Protein AF-A0A257NHL0-F1 (afdb_monomer_lite)

pLDDT: mean 92.85, std 12.08, range [26.81, 98.88]

Radius of gyration: 23.35 Å; chains: 1; bounding box: 51×46×91 Å

Structure (mmCIF, N/CA/C/O backbone):
data_AF-A0A257NHL0-F1
#
_entry.id   AF-A0A257NHL0-F1
#
loop_
_atom_site.group_PDB
_atom_site.id
_atom_site.type_symbol
_atom_site.label_atom_id
_atom_site.label_alt_id
_atom_site.label_comp_id
_atom_site.label_asym_id
_atom_site.label_entity_id
_atom_site.label_seq_id
_atom_site.pdbx_PDB_ins_code
_atom_site.Cartn_x
_atom_site.Cartn_y
_atom_site.Cartn_z
_atom_site.occupancy
_atom_site.B_iso_or_equiv
_atom_site.auth_seq_id
_atom_site.auth_comp_id
_atom_site.auth_asym_id
_atom_site.auth_atom_id
_atom_site.pdbx_PDB_model_num
ATOM 1 N N . MET A 1 1 ? 0.235 -9.059 63.270 1.00 35.47 1 MET A N 1
ATOM 2 C CA . MET A 1 1 ? -0.363 -8.074 62.345 1.00 35.47 1 MET A CA 1
ATOM 3 C C . MET A 1 1 ? 0.754 -7.489 61.500 1.00 35.47 1 MET A C 1
ATOM 5 O O . MET A 1 1 ? 1.403 -6.547 61.926 1.00 35.47 1 MET A O 1
ATOM 9 N N . GLN A 1 2 ? 1.038 -8.102 60.355 1.00 26.81 2 GLN A N 1
ATOM 10 C CA . GLN A 1 2 ? 1.930 -7.546 59.338 1.00 26.81 2 GLN A CA 1
ATOM 11 C C . GLN A 1 2 ? 1.082 -7.396 58.081 1.00 26.81 2 GLN A C 1
ATOM 13 O O . GLN A 1 2 ? 0.450 -8.355 57.643 1.00 26.81 2 GLN A O 1
ATOM 18 N N . GLY A 1 3 ? 0.957 -6.149 57.631 1.00 28.20 3 GLY A N 1
ATOM 19 C CA . GLY A 1 3 ? 0.065 -5.743 56.559 1.00 28.20 3 GLY A CA 1
ATOM 20 C C . GLY A 1 3 ? 0.498 -6.330 55.224 1.00 28.20 3 GLY A C 1
ATOM 21 O O . GLY A 1 3 ? 1.653 -6.209 54.828 1.00 28.20 3 GLY A O 1
ATOM 22 N N . TYR A 1 4 ? -0.459 -6.938 54.532 1.00 28.72 4 TYR A N 1
ATOM 23 C CA . TYR A 1 4 ? -0.354 -7.210 53.109 1.00 28.72 4 TYR A CA 1
ATOM 24 C C . TYR A 1 4 ? -0.549 -5.891 52.366 1.00 28.72 4 TYR A C 1
ATOM 26 O O . TYR A 1 4 ? -1.667 -5.398 52.217 1.00 28.72 4 TYR A O 1
ATOM 34 N N . THR A 1 5 ? 0.554 -5.295 51.932 1.00 28.31 5 THR A N 1
ATOM 35 C CA . THR A 1 5 ? 0.541 -4.206 50.961 1.00 28.31 5 THR A CA 1
ATOM 36 C C . THR A 1 5 ? 0.172 -4.816 49.609 1.00 28.31 5 THR A C 1
ATOM 38 O O . THR A 1 5 ? 0.988 -5.488 48.981 1.00 28.31 5 THR A O 1
ATOM 41 N N . ASN A 1 6 ? -1.080 -4.634 49.183 1.00 28.80 6 ASN A N 1
ATOM 42 C CA . ASN A 1 6 ? -1.525 -4.958 47.830 1.00 28.80 6 ASN A CA 1
ATOM 43 C C . ASN A 1 6 ? -0.748 -4.088 46.834 1.00 28.80 6 ASN A C 1
ATOM 45 O O . ASN A 1 6 ? -1.069 -2.917 46.639 1.00 28.80 6 ASN A O 1
ATOM 49 N N . PHE A 1 7 ? 0.272 -4.661 46.197 1.00 27.72 7 PHE A N 1
ATOM 50 C CA . PHE A 1 7 ? 0.841 -4.108 44.975 1.00 27.72 7 PHE A CA 1
ATOM 51 C C . PHE A 1 7 ? -0.173 -4.326 43.849 1.00 27.72 7 PHE A C 1
ATOM 53 O O . PHE A 1 7 ? -0.253 -5.403 43.262 1.00 27.72 7 PHE A O 1
ATOM 60 N N . PHE A 1 8 ? -0.972 -3.299 43.561 1.00 30.17 8 PHE A N 1
ATOM 61 C CA . PHE A 1 8 ? -1.675 -3.194 42.288 1.00 30.17 8 PHE A CA 1
ATOM 62 C C . PHE A 1 8 ? -0.618 -3.054 41.189 1.00 30.17 8 PHE A C 1
ATOM 64 O O . PHE A 1 8 ? -0.096 -1.971 40.937 1.00 30.17 8 PHE A O 1
ATOM 71 N N . LEU A 1 9 ? -0.259 -4.177 40.567 1.00 34.44 9 LEU A N 1
ATOM 72 C CA . LEU A 1 9 ? 0.425 -4.173 39.282 1.00 34.44 9 LEU A CA 1
ATOM 73 C C . LEU A 1 9 ? -0.505 -3.473 38.290 1.00 34.44 9 LEU A C 1
ATOM 75 O O . LEU A 1 9 ? -1.594 -3.972 38.000 1.00 34.44 9 LEU A O 1
ATOM 79 N N . TYR A 1 10 ? -0.076 -2.318 37.784 1.00 32.62 10 TYR A N 1
ATOM 80 C CA . TYR A 1 10 ? -0.584 -1.786 36.527 1.00 32.62 10 TYR A CA 1
ATOM 81 C C . TYR A 1 10 ? -0.424 -2.900 35.487 1.00 32.62 10 TYR A C 1
ATOM 83 O O . TYR A 1 10 ? 0.687 -3.181 35.042 1.00 32.62 10 TYR A O 1
ATOM 91 N N . LYS A 1 11 ? -1.515 -3.596 35.151 1.00 39.06 11 LYS A N 1
ATOM 92 C CA . LYS A 1 11 ? -1.543 -4.457 33.971 1.00 39.06 11 LYS A CA 1
ATOM 93 C C . LYS A 1 11 ? -1.293 -3.533 32.787 1.00 39.06 11 LYS A C 1
ATOM 95 O O . LYS A 1 11 ? -2.142 -2.695 32.488 1.00 39.06 11 LYS A O 1
ATOM 100 N N . SER A 1 12 ? -0.145 -3.667 32.130 1.00 41.31 12 SER A N 1
ATOM 101 C CA . SER A 1 12 ? -0.066 -3.235 30.742 1.00 41.31 12 SER A CA 1
ATOM 102 C C . SER A 1 12 ? -1.187 -3.959 29.992 1.00 41.31 12 SER A C 1
ATOM 104 O O . SER A 1 12 ? -1.436 -5.144 30.229 1.00 41.31 12 SER A O 1
ATOM 106 N N . LEU A 1 13 ? -1.927 -3.231 29.156 1.00 64.69 13 LEU A N 1
ATOM 107 C CA . LEU A 1 13 ? -2.997 -3.826 28.351 1.00 64.69 13 LEU A CA 1
ATOM 108 C C . LEU A 1 13 ? -2.436 -4.836 27.332 1.00 64.69 13 LEU A C 1
ATOM 110 O O . LEU A 1 13 ? -3.172 -5.701 26.873 1.00 64.69 13 LEU A O 1
ATOM 114 N N . GLU A 1 14 ? -1.130 -4.773 27.049 1.00 75.81 14 GLU A N 1
ATOM 115 C CA . GLU A 1 14 ? -0.419 -5.621 26.092 1.00 75.81 14 GLU A CA 1
ATOM 116 C C . GLU A 1 14 ? 0.944 -6.079 26.644 1.00 75.81 14 GLU A C 1
ATOM 118 O O . GLU A 1 14 ? 1.547 -5.416 27.498 1.00 75.81 14 GLU A O 1
ATOM 123 N N . PHE A 1 15 ? 1.436 -7.219 26.152 1.00 89.31 15 PHE A N 1
ATOM 124 C CA . PHE A 1 15 ? 2.802 -7.706 26.361 1.00 89.31 15 PHE A CA 1
ATOM 125 C C . PHE A 1 15 ? 3.352 -8.260 25.043 1.00 89.31 15 PHE A C 1
ATOM 127 O O . PHE A 1 15 ? 2.596 -8.756 24.212 1.00 89.31 15 PHE A O 1
ATOM 134 N N . HIS A 1 16 ? 4.668 -8.182 24.847 1.00 93.31 16 HIS A N 1
ATOM 135 C CA . HIS A 1 16 ? 5.321 -8.776 23.682 1.00 93.31 16 HIS A CA 1
ATOM 136 C C . HIS A 1 16 ? 5.745 -10.210 23.974 1.00 93.31 16 HIS A C 1
ATOM 138 O O . HIS A 1 16 ? 6.238 -10.517 25.062 1.00 93.31 16 HIS A O 1
ATOM 144 N N . SER A 1 17 ? 5.602 -11.074 22.978 1.00 94.56 17 SER A N 1
ATOM 145 C CA . SER A 1 17 ? 6.017 -12.467 23.046 1.00 94.56 17 SER A CA 1
ATOM 146 C C . SER A 1 17 ? 6.599 -12.939 21.716 1.00 94.56 17 SER A C 1
ATOM 148 O O . SER A 1 17 ? 6.566 -12.228 20.713 1.00 94.56 17 SER A O 1
ATOM 150 N N . ASN A 1 18 ? 7.191 -14.131 21.728 1.00 93.69 18 ASN A N 1
ATOM 151 C CA . ASN A 1 18 ? 7.640 -14.834 20.536 1.00 93.69 18 ASN A CA 1
ATOM 152 C C . ASN A 1 18 ? 7.515 -16.351 20.742 1.00 93.69 18 ASN A C 1
ATOM 154 O O . ASN A 1 18 ? 7.284 -16.835 21.854 1.00 93.69 18 ASN A O 1
ATOM 158 N N . GLY A 1 19 ? 7.685 -17.099 19.654 1.00 96.12 19 GLY A N 1
ATOM 159 C CA . GLY A 1 19 ? 7.655 -18.555 19.666 1.00 96.12 19 GLY A CA 1
ATOM 160 C C . GLY A 1 19 ? 6.251 -19.158 19.597 1.00 96.12 19 GLY A C 1
ATOM 161 O O . GLY A 1 19 ? 5.223 -18.491 19.700 1.00 96.12 19 GLY A O 1
ATOM 162 N N . ASN A 1 20 ? 6.227 -20.476 19.413 1.00 97.88 20 ASN A N 1
ATOM 163 C CA . ASN A 1 20 ? 5.023 -21.216 19.033 1.00 97.88 20 ASN A CA 1
ATOM 164 C C . ASN A 1 20 ? 3.907 -21.202 20.085 1.00 97.88 20 ASN A C 1
ATOM 166 O O . ASN A 1 20 ? 2.745 -21.363 19.727 1.00 97.88 20 ASN A O 1
ATOM 170 N N . TYR A 1 21 ? 4.248 -21.048 21.369 1.00 95.56 21 TYR A N 1
ATOM 171 C CA . TYR A 1 21 ? 3.262 -21.103 22.449 1.00 95.56 21 TYR A CA 1
ATOM 172 C C . TYR A 1 21 ? 2.209 -20.002 22.292 1.00 95.56 21 TYR A C 1
ATOM 174 O O . TYR A 1 21 ? 1.021 -20.300 22.215 1.00 95.56 21 TYR A O 1
ATOM 182 N N . GLU A 1 22 ? 2.653 -18.753 22.151 1.00 96.75 22 GLU A N 1
ATOM 183 C CA . GLU A 1 22 ? 1.757 -17.609 21.958 1.00 96.75 22 GLU A CA 1
ATOM 184 C C . GLU A 1 22 ? 1.250 -17.534 20.515 1.00 96.75 22 GLU A C 1
ATOM 186 O O . GLU A 1 22 ? 0.086 -17.223 20.290 1.00 96.75 22 GLU A O 1
ATOM 191 N N . ALA A 1 23 ? 2.071 -17.920 19.529 1.00 96.50 23 ALA A N 1
ATOM 192 C CA . ALA A 1 23 ? 1.665 -17.893 18.125 1.00 96.50 23 ALA A CA 1
ATOM 193 C C . ALA A 1 23 ? 0.499 -18.848 17.805 1.00 96.50 23 ALA A C 1
ATOM 195 O O . ALA A 1 23 ? -0.286 -18.571 16.901 1.00 96.50 23 ALA A O 1
ATOM 196 N N . PHE A 1 24 ? 0.365 -19.986 18.494 1.00 97.00 24 PHE A N 1
ATOM 197 C CA . PHE A 1 24 ? -0.730 -20.940 18.256 1.00 97.00 24 PHE A CA 1
ATOM 198 C C . PHE A 1 24 ? -1.866 -20.856 19.278 1.00 97.00 24 PHE A C 1
ATOM 200 O O . PHE A 1 24 ? -2.921 -21.462 19.062 1.00 97.00 24 PHE A O 1
ATOM 207 N N . ALA A 1 25 ? -1.676 -20.124 20.376 1.00 97.56 25 ALA A N 1
ATOM 208 C CA . ALA A 1 25 ? -2.736 -19.885 21.340 1.00 97.56 25 ALA A CA 1
ATOM 209 C C . ALA A 1 25 ? -3.862 -19.054 20.706 1.00 97.56 25 ALA A C 1
ATOM 211 O O . ALA A 1 25 ? -3.631 -18.164 19.892 1.00 97.56 25 ALA A O 1
ATOM 212 N N . LYS A 1 26 ? -5.105 -19.352 21.093 1.00 97.38 26 LYS A N 1
ATOM 213 C CA . LYS A 1 26 ? -6.272 -18.548 20.719 1.00 97.38 26 LYS A CA 1
ATOM 214 C C . LYS A 1 26 ? -6.703 -17.717 21.922 1.00 97.38 26 LYS A C 1
ATOM 216 O O . LYS A 1 26 ? -6.851 -18.291 23.008 1.00 97.38 26 LYS A O 1
ATOM 221 N N . PRO A 1 27 ? -6.930 -16.406 21.762 1.00 96.62 27 PRO A N 1
ATOM 222 C CA . PRO A 1 27 ? -7.350 -15.573 22.871 1.00 96.62 27 PRO A CA 1
ATOM 223 C C . PRO A 1 27 ? -8.754 -15.960 23.338 1.00 96.62 27 PRO A C 1
ATOM 225 O O . PRO A 1 27 ? -9.626 -16.354 22.558 1.00 96.62 27 PRO A O 1
ATOM 228 N N . GLN A 1 28 ? -8.985 -15.828 24.643 1.00 96.81 28 GLN A N 1
ATOM 229 C CA . GLN A 1 28 ? -10.341 -15.859 25.177 1.00 96.81 28 GLN A CA 1
ATOM 230 C C . GLN A 1 28 ? -11.104 -14.623 24.707 1.00 96.81 28 GLN A C 1
ATOM 232 O O . GLN A 1 28 ? -10.520 -13.565 24.478 1.00 96.81 28 GLN A O 1
ATOM 237 N N . LYS A 1 29 ? -12.426 -14.754 24.623 1.00 97.62 29 LYS A N 1
ATOM 238 C CA . LYS A 1 29 ? -13.308 -13.657 24.249 1.00 97.62 29 LYS A CA 1
ATOM 239 C C . LYS A 1 29 ? -13.122 -12.456 25.187 1.00 97.62 29 LYS A C 1
ATOM 241 O O . LYS A 1 29 ? -13.346 -12.615 26.392 1.00 97.62 29 LYS A O 1
ATOM 246 N N . PRO A 1 30 ? -12.753 -11.267 24.678 1.00 96.38 30 PRO A N 1
ATOM 247 C CA . PRO A 1 30 ? -12.555 -10.099 25.522 1.00 96.38 30 PRO A CA 1
ATOM 248 C C . PRO A 1 30 ? -13.827 -9.706 26.276 1.00 96.38 30 PRO A C 1
ATOM 250 O O . PRO A 1 30 ? -14.940 -9.707 25.741 1.00 96.38 30 PRO A O 1
ATOM 253 N N . GLN A 1 31 ? -13.666 -9.336 27.545 1.00 95.50 31 GLN A N 1
ATOM 254 C CA . GLN A 1 31 ? -14.785 -8.934 28.387 1.00 95.50 31 GLN A CA 1
ATOM 255 C C . GLN A 1 31 ? -15.462 -7.674 27.829 1.00 95.50 31 GLN A C 1
ATOM 257 O O . GLN A 1 31 ? -14.818 -6.661 27.572 1.00 95.50 31 GLN A O 1
ATOM 262 N N . GLY A 1 32 ? -16.788 -7.723 27.692 1.00 95.88 32 GLY A N 1
ATOM 263 C CA . GLY A 1 32 ? -17.592 -6.568 27.287 1.00 95.88 32 GLY A CA 1
ATOM 264 C C . GLY A 1 32 ? -17.586 -6.259 25.790 1.00 95.88 32 GLY A C 1
ATOM 265 O O . GLY A 1 32 ? -18.266 -5.313 25.400 1.00 95.88 32 GLY A O 1
ATOM 266 N N . VAL A 1 33 ? -16.904 -7.053 24.950 1.00 97.62 33 VAL A N 1
ATOM 267 C CA . VAL A 1 33 ? -16.857 -6.816 23.493 1.00 97.62 33 VAL A CA 1
ATOM 268 C C . VAL A 1 33 ? -18.244 -6.771 22.845 1.00 97.62 33 VAL A C 1
ATOM 270 O O . VAL A 1 33 ? -18.465 -6.002 21.920 1.00 97.62 33 VAL A O 1
ATOM 273 N N . GLU A 1 34 ? -19.232 -7.469 23.412 1.00 94.69 34 GLU A N 1
ATOM 274 C CA . GLU A 1 34 ? -20.617 -7.440 22.918 1.00 94.69 34 GLU A CA 1
ATOM 275 C C . GLU A 1 34 ? -21.279 -6.076 22.931 1.00 94.69 34 GLU A C 1
ATOM 277 O O . GLU A 1 34 ? -22.255 -5.864 22.214 1.00 94.69 34 GLU A O 1
ATOM 282 N N . LYS A 1 35 ? -20.794 -5.155 23.759 1.00 97.31 35 LYS A N 1
ATOM 283 C CA . LYS A 1 35 ? -21.332 -3.798 23.826 1.00 97.31 35 LYS A CA 1
ATOM 284 C C . LYS A 1 35 ? -20.642 -2.859 22.847 1.00 97.31 35 LYS A C 1
ATOM 286 O O . LYS A 1 35 ? -21.164 -1.781 22.606 1.00 97.31 35 LYS A O 1
ATOM 291 N N . LYS A 1 36 ? -19.510 -3.279 22.283 1.00 98.44 36 LYS A N 1
ATOM 292 C CA . LYS A 1 36 ? -18.638 -2.417 21.497 1.00 98.44 36 LYS A CA 1
ATOM 293 C C . LYS A 1 36 ? -19.067 -2.329 20.046 1.00 98.44 36 LYS A C 1
ATOM 295 O O . LYS A 1 36 ? -19.654 -3.270 19.511 1.00 98.44 36 LYS A O 1
ATOM 300 N N . THR A 1 37 ? -18.743 -1.206 19.420 1.00 98.75 37 THR A N 1
ATOM 301 C CA . THR A 1 37 ? -18.694 -1.060 17.962 1.00 98.75 37 THR A CA 1
ATOM 302 C C . THR A 1 37 ? -17.322 -0.529 17.562 1.00 98.75 37 THR A C 1
ATOM 304 O O . THR A 1 37 ? -16.554 -0.094 18.422 1.00 98.75 37 THR A O 1
ATOM 307 N N . ALA A 1 38 ? -16.978 -0.610 16.281 1.00 98.81 38 ALA A N 1
ATOM 308 C CA . ALA A 1 38 ? -15.718 -0.094 15.770 1.00 98.81 38 ALA A CA 1
ATOM 309 C C . ALA A 1 38 ? -15.919 0.698 14.478 1.00 98.81 38 ALA A C 1
ATOM 311 O O . ALA A 1 38 ? -16.607 0.254 13.558 1.00 98.81 38 ALA A O 1
ATOM 312 N N . TRP A 1 39 ? -15.254 1.845 14.408 1.00 98.81 39 TRP A N 1
ATOM 313 C CA . TRP A 1 39 ? -15.211 2.741 13.264 1.00 98.81 39 TRP A CA 1
ATOM 314 C C . TRP A 1 39 ? -13.767 2.890 12.808 1.00 98.81 39 TRP A C 1
ATOM 316 O O . TRP A 1 39 ? -12.899 3.296 13.583 1.00 98.81 39 TRP A O 1
ATOM 326 N N . LEU A 1 40 ? -13.502 2.536 11.556 1.00 98.81 40 LEU A N 1
ATOM 327 C CA . LEU A 1 40 ? -12.171 2.581 10.975 1.00 98.81 40 LEU A CA 1
ATOM 328 C C . LEU A 1 40 ? -12.147 3.595 9.837 1.00 98.81 40 LEU A C 1
ATOM 330 O O . LEU A 1 40 ? -12.982 3.529 8.939 1.00 98.81 40 LEU A O 1
ATOM 334 N N . VAL A 1 41 ? -11.202 4.530 9.876 1.00 98.56 41 VAL A N 1
ATOM 335 C CA . VAL A 1 41 ? -11.058 5.587 8.866 1.00 98.56 41 VAL A CA 1
ATOM 336 C C . VAL A 1 41 ? -9.943 5.220 7.888 1.00 98.56 41 VAL A C 1
ATOM 338 O O . VAL A 1 41 ? -8.790 5.022 8.289 1.00 98.56 41 VAL A O 1
ATOM 341 N N . GLY A 1 42 ? -10.317 5.122 6.612 1.00 98.06 42 GLY A N 1
ATOM 342 C CA . GLY A 1 42 ? -9.541 4.554 5.512 1.00 98.06 42 GLY A CA 1
ATOM 343 C C . GLY A 1 42 ? -9.697 3.034 5.428 1.00 98.06 42 GLY A C 1
ATOM 344 O O . GLY A 1 42 ? -9.721 2.352 6.450 1.00 98.06 42 GLY A O 1
ATOM 345 N N . ALA A 1 43 ? -9.739 2.482 4.218 1.00 97.56 43 ALA A N 1
ATOM 346 C CA . ALA A 1 43 ? -9.772 1.048 3.919 1.00 97.56 43 ALA A CA 1
ATOM 347 C C . ALA A 1 43 ? -8.428 0.536 3.369 1.00 97.56 43 ALA A C 1
ATOM 349 O O . ALA A 1 43 ? -8.379 -0.378 2.546 1.00 97.56 43 ALA A O 1
ATOM 350 N N . GLY A 1 44 ? -7.313 1.114 3.825 1.00 96.81 44 GLY A N 1
ATOM 351 C CA . GLY A 1 44 ? -5.968 0.588 3.579 1.00 96.81 44 GLY A CA 1
ATOM 352 C C . GLY A 1 44 ? -5.658 -0.679 4.389 1.00 96.81 44 GLY A C 1
ATOM 353 O O . GLY A 1 44 ? -6.465 -1.134 5.205 1.00 96.81 44 GLY A O 1
ATOM 354 N N . LEU A 1 45 ? -4.452 -1.233 4.197 1.00 97.12 45 LEU A N 1
ATOM 355 C CA . LEU A 1 45 ? -3.993 -2.450 4.888 1.00 97.12 45 LEU A CA 1
ATOM 356 C C . LEU A 1 45 ? -4.158 -2.365 6.412 1.00 97.12 45 LEU A C 1
ATOM 358 O O . LEU A 1 45 ? -4.618 -3.326 7.013 1.00 97.12 45 LEU A O 1
ATOM 362 N N . ALA A 1 46 ? -3.813 -1.228 7.027 1.00 97.69 46 ALA A N 1
ATOM 363 C CA . ALA A 1 46 ? -3.864 -1.055 8.479 1.00 97.69 46 ALA A CA 1
ATOM 364 C C . ALA A 1 46 ? -5.286 -1.228 9.036 1.00 97.69 46 ALA A C 1
ATOM 366 O O . ALA A 1 46 ? -5.503 -2.045 9.930 1.00 97.69 46 ALA A O 1
ATOM 367 N N . SER A 1 47 ? -6.263 -0.512 8.475 1.00 98.38 47 SER A N 1
ATOM 368 C CA . SER A 1 47 ? -7.656 -0.608 8.910 1.00 98.38 47 SER A CA 1
ATOM 369 C C . SER A 1 47 ? -8.251 -1.986 8.640 1.00 98.38 47 SER A C 1
ATOM 371 O O . SER A 1 47 ? -8.872 -2.571 9.522 1.00 98.38 47 SER A O 1
ATOM 373 N N . MET A 1 48 ? -8.034 -2.555 7.452 1.00 98.56 48 MET A N 1
ATOM 374 C CA . MET A 1 48 ? -8.556 -3.894 7.165 1.00 98.56 48 MET A CA 1
ATOM 375 C C . MET A 1 48 ? -7.913 -4.960 8.062 1.00 98.56 48 MET A C 1
ATOM 377 O O . MET A 1 48 ? -8.630 -5.804 8.591 1.00 98.56 48 MET A O 1
ATOM 381 N N . ALA A 1 49 ? -6.603 -4.889 8.324 1.00 98.75 49 ALA A N 1
ATOM 382 C CA . ALA A 1 49 ? -5.936 -5.785 9.268 1.00 98.75 49 ALA A CA 1
ATOM 383 C C . ALA A 1 49 ? -6.503 -5.635 10.687 1.00 98.75 49 ALA A C 1
ATOM 385 O O . ALA A 1 49 ? -6.796 -6.634 11.340 1.00 98.75 49 ALA A O 1
ATOM 386 N N . ALA A 1 50 ? -6.726 -4.401 11.152 1.00 98.69 50 ALA A N 1
ATOM 387 C CA . ALA A 1 50 ? -7.352 -4.158 12.446 1.00 98.69 50 ALA A CA 1
ATOM 388 C C . ALA A 1 50 ? -8.764 -4.758 12.520 1.00 98.69 50 ALA A C 1
ATOM 390 O O . ALA A 1 50 ? -9.090 -5.416 13.505 1.00 98.69 50 ALA A O 1
ATOM 391 N N . ALA A 1 51 ? -9.575 -4.612 11.467 1.00 98.81 51 ALA A N 1
ATOM 392 C CA . ALA A 1 51 ? -10.888 -5.245 11.388 1.00 98.81 51 ALA A CA 1
ATOM 393 C C . ALA A 1 51 ? -10.790 -6.781 11.428 1.00 98.81 51 ALA A C 1
ATOM 395 O O . ALA A 1 51 ? -11.579 -7.419 12.124 1.00 98.81 51 ALA A O 1
ATOM 396 N N . VAL A 1 52 ? -9.792 -7.382 10.766 1.00 98.81 52 VAL A N 1
ATOM 397 C CA . VAL A 1 52 ? -9.554 -8.831 10.855 1.00 98.81 52 VAL A CA 1
ATOM 398 C C . VAL A 1 52 ? -9.245 -9.247 12.286 1.00 98.81 52 VAL A C 1
ATOM 400 O O . VAL A 1 52 ? -9.895 -10.159 12.792 1.00 98.81 52 VAL A O 1
ATOM 403 N N . PHE A 1 53 ? -8.315 -8.576 12.967 1.00 98.75 53 PHE A N 1
ATOM 404 C CA . PHE A 1 53 ? -7.995 -8.895 14.361 1.00 98.75 53 PHE A CA 1
ATOM 405 C C . PHE A 1 53 ? -9.191 -8.658 15.297 1.00 98.75 53 PHE A C 1
ATOM 407 O O . PHE A 1 53 ? -9.428 -9.460 16.199 1.00 98.75 53 PHE A O 1
ATOM 414 N N . MET A 1 54 ? -10.005 -7.623 15.067 1.00 98.62 54 MET A N 1
ATOM 415 C CA . MET A 1 54 ? -11.235 -7.388 15.833 1.00 98.62 54 MET A CA 1
ATOM 416 C C . MET A 1 54 ? -12.243 -8.527 15.686 1.00 98.62 54 MET A C 1
ATOM 418 O O . MET A 1 54 ? -12.835 -8.938 16.684 1.00 98.62 54 MET A O 1
ATOM 422 N N . VAL A 1 55 ? -12.428 -9.055 14.475 1.00 98.69 55 VAL A N 1
ATOM 423 C CA . VAL A 1 55 ? -13.322 -10.198 14.253 1.00 98.69 55 VAL A CA 1
ATOM 424 C C . VAL A 1 55 ? -12.710 -11.484 14.807 1.00 98.69 55 VAL A C 1
ATOM 426 O O . VAL A 1 55 ? -13.353 -12.194 15.576 1.00 98.69 55 VAL A O 1
ATOM 429 N N . ARG A 1 56 ? -11.467 -11.791 14.431 1.00 98.56 56 ARG A N 1
ATOM 430 C CA . ARG A 1 56 ? -10.809 -13.072 14.712 1.00 98.56 56 ARG A CA 1
ATOM 431 C C . ARG A 1 56 ? -10.475 -13.247 16.191 1.00 98.56 56 ARG A C 1
ATOM 433 O O . ARG A 1 56 ? -10.811 -14.272 16.781 1.00 98.56 56 ARG A O 1
ATOM 440 N N . ASP A 1 57 ? -9.835 -12.243 16.779 1.00 98.19 57 ASP A N 1
ATOM 441 C CA . ASP A 1 57 ? -9.255 -12.315 18.123 1.00 98.19 57 ASP A CA 1
ATOM 442 C C . ASP A 1 57 ? -10.109 -11.545 19.125 1.00 98.19 57 ASP A C 1
ATOM 444 O O . ASP A 1 57 ? -10.397 -12.030 20.222 1.00 98.19 57 ASP A O 1
ATOM 448 N N . GLY A 1 58 ? -10.578 -10.367 18.709 1.00 97.94 58 GLY A N 1
ATOM 449 C CA . GLY A 1 58 ? -11.533 -9.568 19.464 1.00 97.94 58 GLY A CA 1
ATOM 450 C C . GLY A 1 58 ? -12.906 -10.230 19.569 1.00 97.94 58 GLY A C 1
ATOM 451 O O . GLY A 1 58 ? -13.637 -9.948 20.514 1.00 97.94 58 GLY A O 1
ATOM 452 N N . GLN A 1 59 ? -13.254 -11.131 18.642 1.00 98.56 59 GLN A N 1
ATOM 453 C CA . GLN A 1 59 ? -14.577 -11.759 18.554 1.00 98.56 59 GLN A CA 1
ATOM 454 C C . GLN A 1 59 ? -15.716 -10.724 18.524 1.00 98.56 59 GLN A C 1
ATOM 456 O O . GLN A 1 59 ? -16.823 -10.993 19.000 1.00 98.56 59 GLN A O 1
ATOM 461 N N . LEU A 1 60 ? -15.433 -9.535 17.980 1.00 98.50 60 LEU A N 1
ATOM 462 C CA . LEU A 1 60 ? -16.409 -8.483 17.732 1.00 98.50 60 LEU A CA 1
ATOM 463 C C . LEU A 1 60 ? -17.225 -8.872 16.488 1.00 98.50 60 LEU A C 1
ATOM 465 O O . LEU A 1 60 ? -16.624 -9.121 15.440 1.00 98.50 60 LEU A O 1
ATOM 469 N N . PRO A 1 61 ? -18.569 -8.932 16.560 1.00 98.38 61 PRO A N 1
ATOM 470 C CA . PRO A 1 61 ? -19.384 -9.243 15.390 1.00 98.38 61 PRO A CA 1
ATOM 471 C C . PRO A 1 61 ? -19.104 -8.263 14.245 1.00 98.38 61 PRO A C 1
ATOM 473 O O . PRO A 1 61 ? -19.130 -7.051 14.460 1.00 98.38 61 PRO A O 1
ATOM 476 N N . GLY A 1 62 ? -18.859 -8.768 13.031 1.00 98.38 62 GLY A N 1
ATOM 477 C CA . GLY A 1 62 ? -18.455 -7.922 11.904 1.00 98.38 62 GLY A CA 1
ATOM 478 C C . GLY A 1 62 ? -19.479 -6.838 11.564 1.00 98.38 62 GLY A C 1
ATOM 479 O O . GLY A 1 62 ? -19.094 -5.718 11.257 1.00 98.38 62 GLY A O 1
ATOM 480 N N . ASN A 1 63 ? -20.776 -7.091 11.770 1.00 98.38 63 ASN A N 1
ATOM 481 C CA . ASN A 1 63 ? -21.834 -6.087 11.588 1.00 98.38 63 ASN A CA 1
ATOM 482 C C . ASN A 1 63 ? -21.786 -4.907 12.583 1.00 98.38 63 ASN A C 1
ATOM 484 O O . ASN A 1 63 ? -22.586 -3.980 12.466 1.00 98.38 63 ASN A O 1
ATOM 488 N N . LYS A 1 64 ? -20.870 -4.933 13.558 1.00 98.75 64 LYS A N 1
ATOM 489 C CA . LYS A 1 64 ? -20.546 -3.813 14.454 1.00 98.75 64 LYS A CA 1
ATOM 490 C C . LYS A 1 64 ? -19.258 -3.087 14.068 1.00 98.75 64 LYS A C 1
ATOM 492 O O . LYS A 1 64 ? -18.821 -2.206 14.804 1.00 98.75 64 LYS A O 1
ATOM 497 N N . ILE A 1 65 ? -18.648 -3.458 12.947 1.00 98.88 65 ILE A N 1
ATOM 498 C CA . ILE A 1 65 ? -17.432 -2.858 12.411 1.00 98.88 65 ILE A CA 1
ATOM 499 C C . ILE A 1 65 ? -17.804 -2.121 11.127 1.00 98.88 65 ILE A C 1
ATOM 501 O O . ILE A 1 65 ? -18.343 -2.714 10.190 1.00 98.88 65 ILE A O 1
ATOM 505 N N . THR A 1 66 ? -17.514 -0.823 11.088 1.00 98.88 66 THR A N 1
ATOM 506 C CA . THR A 1 66 ? -17.709 0.024 9.910 1.00 98.88 66 THR A CA 1
ATOM 507 C C . THR A 1 66 ? -16.378 0.617 9.471 1.00 98.88 66 THR A C 1
ATOM 509 O O . THR A 1 66 ? -15.694 1.262 10.262 1.00 98.88 66 THR A O 1
ATOM 512 N N . ILE A 1 67 ? -16.024 0.425 8.203 1.00 98.88 67 ILE A N 1
ATOM 513 C CA . ILE A 1 67 ? -14.867 1.042 7.553 1.00 98.88 67 ILE A CA 1
ATOM 514 C C . ILE A 1 67 ? -15.368 2.165 6.642 1.00 98.88 67 ILE A C 1
ATOM 516 O O . ILE A 1 67 ? -16.208 1.928 5.775 1.00 98.88 67 ILE A O 1
ATOM 520 N N . LEU A 1 68 ? -14.865 3.378 6.859 1.00 98.69 68 LEU A N 1
ATOM 521 C CA . LEU A 1 68 ? -15.151 4.577 6.072 1.00 98.69 68 LEU A CA 1
ATOM 522 C C . LEU A 1 68 ? -13.998 4.798 5.088 1.00 98.69 68 LEU A C 1
ATOM 524 O O . LEU A 1 68 ? -12.857 4.965 5.515 1.00 98.69 68 LEU A O 1
ATOM 528 N N . GLU A 1 69 ? -14.279 4.786 3.792 1.00 98.12 69 GLU A N 1
ATOM 529 C CA . GLU A 1 69 ? -13.297 4.956 2.720 1.00 98.12 69 GLU A CA 1
ATOM 530 C C . GLU A 1 69 ? -13.731 6.090 1.796 1.00 98.12 69 GLU A C 1
ATOM 532 O O . GLU A 1 69 ? -14.888 6.166 1.387 1.00 98.12 69 GLU A O 1
ATOM 537 N N . ARG A 1 70 ? -12.785 6.971 1.468 1.00 97.06 70 ARG A N 1
ATOM 538 C CA . ARG A 1 70 ? -13.020 8.119 0.593 1.00 97.06 70 ARG A CA 1
ATOM 539 C C . ARG A 1 70 ? -13.107 7.693 -0.870 1.00 97.06 70 ARG A C 1
ATOM 541 O O . ARG A 1 70 ? -13.870 8.277 -1.626 1.00 97.06 70 ARG A O 1
ATOM 548 N N . LEU A 1 71 ? -12.308 6.709 -1.268 1.00 95.19 71 LEU A N 1
ATOM 549 C CA . LEU A 1 71 ? -12.277 6.163 -2.620 1.00 95.19 71 LEU A CA 1
ATOM 550 C C . LEU A 1 71 ? -13.430 5.177 -2.862 1.00 95.19 71 LEU A C 1
ATOM 552 O O . LEU A 1 71 ? -14.124 4.750 -1.942 1.00 95.19 71 LEU A O 1
ATOM 556 N N . ASP A 1 72 ? -13.586 4.764 -4.118 1.00 93.75 72 ASP A N 1
ATOM 557 C CA . ASP A 1 72 ? -14.581 3.764 -4.530 1.00 93.75 72 ASP A CA 1
ATOM 558 C C . ASP A 1 72 ? -14.099 2.315 -4.336 1.00 93.75 72 ASP A C 1
ATOM 560 O O . ASP A 1 72 ? -14.851 1.363 -4.552 1.00 93.75 72 ASP A O 1
ATOM 564 N N . LEU A 1 73 ? -12.827 2.128 -3.962 1.00 93.44 73 LEU A N 1
ATOM 565 C CA . LEU A 1 73 ? -12.231 0.819 -3.707 1.00 93.44 73 LEU A CA 1
ATOM 566 C C . LEU A 1 73 ? -11.358 0.823 -2.444 1.00 93.44 73 LEU A C 1
ATOM 568 O O . LEU A 1 73 ? -10.749 1.844 -2.121 1.00 93.44 73 LEU A O 1
ATOM 572 N N . PRO A 1 74 ? -11.233 -0.325 -1.755 1.00 95.75 74 PRO A N 1
ATOM 573 C CA . PRO A 1 74 ? -10.306 -0.467 -0.642 1.00 95.75 74 PRO A CA 1
ATOM 574 C C . PRO A 1 74 ? -8.867 -0.668 -1.141 1.00 95.75 74 PRO A C 1
ATOM 576 O O . PRO A 1 74 ? -8.619 -0.885 -2.324 1.00 95.75 74 PRO A O 1
ATOM 579 N N . GLY A 1 75 ? -7.905 -0.672 -0.221 1.00 94.12 75 GLY A N 1
ATOM 580 C CA . GLY A 1 75 ? -6.507 -1.034 -0.476 1.00 94.12 75 GLY A CA 1
ATOM 581 C C . GLY A 1 75 ? -5.521 0.111 -0.282 1.00 94.12 75 GLY A C 1
ATOM 582 O O . GLY A 1 75 ? -4.389 -0.139 0.139 1.00 94.12 75 GLY A O 1
ATOM 583 N N . GLY A 1 76 ? -5.945 1.359 -0.502 1.00 93.38 76 GLY A N 1
ATOM 584 C CA . GLY A 1 76 ? -5.085 2.538 -0.367 1.00 93.38 76 GLY A CA 1
ATOM 585 C C . GLY A 1 76 ? -3.795 2.388 -1.181 1.00 93.38 76 GLY A C 1
ATOM 586 O O . GLY A 1 76 ? -3.839 2.167 -2.384 1.00 93.38 76 GLY A O 1
ATOM 587 N N . ALA A 1 77 ? -2.641 2.429 -0.510 1.00 93.19 77 ALA A N 1
ATOM 588 C CA . ALA A 1 77 ? -1.314 2.321 -1.127 1.00 93.19 77 ALA A CA 1
ATOM 589 C C . ALA A 1 77 ? -0.909 0.909 -1.620 1.00 93.19 77 ALA A C 1
ATOM 591 O O . ALA A 1 77 ? 0.263 0.689 -1.950 1.00 93.19 77 ALA A O 1
ATOM 592 N N . LEU A 1 78 ? -1.838 -0.054 -1.595 1.00 92.75 78 LEU A N 1
ATOM 593 C CA . LEU A 1 78 ? -1.686 -1.404 -2.150 1.00 92.75 78 LEU A CA 1
ATOM 594 C C . LEU A 1 78 ? -2.540 -1.618 -3.404 1.00 92.75 78 LEU A C 1
ATOM 596 O O . LEU A 1 78 ? -2.856 -2.761 -3.728 1.00 92.75 78 LEU A O 1
ATOM 600 N N . ASP A 1 79 ? -2.976 -0.556 -4.074 1.00 84.50 79 ASP A N 1
ATOM 601 C CA . ASP A 1 79 ? -3.748 -0.689 -5.298 1.00 84.50 79 ASP A CA 1
ATOM 602 C C . ASP A 1 79 ? -2.888 -1.125 -6.497 1.00 84.50 79 ASP A C 1
ATOM 604 O O . ASP A 1 79 ? -1.675 -0.923 -6.589 1.00 84.50 79 ASP A O 1
ATOM 608 N N . GLY A 1 80 ? -3.568 -1.780 -7.427 1.00 87.00 80 GLY A N 1
ATOM 609 C CA . GLY A 1 80 ? -3.021 -2.270 -8.674 1.00 87.00 80 GLY A CA 1
ATOM 610 C C . GLY A 1 80 ? -4.194 -2.616 -9.567 1.00 87.00 80 GLY A C 1
ATOM 611 O O . GLY A 1 80 ? -4.831 -3.650 -9.376 1.00 87.00 80 GLY A O 1
ATOM 612 N N . ILE A 1 81 ? -4.500 -1.751 -10.534 1.00 90.19 81 ILE A N 1
ATOM 613 C CA . ILE A 1 81 ? -5.683 -1.905 -11.389 1.00 90.19 81 ILE A CA 1
ATOM 614 C C . ILE A 1 81 ? -5.396 -1.557 -12.848 1.00 90.19 81 ILE A C 1
ATOM 616 O O . ILE A 1 81 ? -4.469 -0.815 -13.174 1.00 90.19 81 ILE A O 1
ATOM 620 N N . LYS A 1 82 ? -6.256 -2.052 -13.741 1.00 91.25 82 LYS A N 1
ATOM 621 C CA . LYS A 1 82 ? -6.346 -1.570 -15.120 1.00 91.25 82 LYS A CA 1
ATOM 622 C C . LYS A 1 82 ? -7.240 -0.332 -15.156 1.00 91.25 82 LYS A C 1
ATOM 624 O O . LYS A 1 82 ? -8.463 -0.453 -15.098 1.00 91.25 82 LYS A O 1
ATOM 629 N N . LYS A 1 83 ? -6.646 0.858 -15.254 1.00 90.12 83 LYS A N 1
ATOM 630 C CA . LYS A 1 83 ? -7.394 2.109 -15.409 1.00 90.12 83 LYS A CA 1
ATOM 631 C C . LYS A 1 83 ? -7.913 2.229 -16.847 1.00 90.12 83 LYS A C 1
ATOM 633 O O . LYS A 1 83 ? -7.125 2.099 -17.793 1.00 90.12 83 LYS A O 1
ATOM 638 N N . PRO A 1 84 ? -9.219 2.485 -17.054 1.00 86.56 84 PRO A N 1
ATOM 639 C CA . PRO A 1 84 ? -9.769 2.689 -18.389 1.00 86.56 84 PRO A CA 1
ATOM 640 C C . PRO A 1 84 ? -8.987 3.761 -19.152 1.00 86.56 84 PRO A C 1
ATOM 642 O O . PRO A 1 84 ? -8.717 4.830 -18.614 1.00 86.56 84 PRO A O 1
ATOM 645 N N . LYS A 1 85 ? -8.632 3.475 -20.410 1.00 84.56 85 LYS A N 1
ATOM 646 C CA . LYS A 1 85 ? -7.877 4.355 -21.328 1.00 84.56 85 LYS A CA 1
ATOM 647 C C . LYS A 1 85 ? -6.419 4.672 -20.943 1.00 84.56 85 LYS A C 1
ATOM 649 O O . LYS A 1 85 ? -5.677 5.040 -21.843 1.00 84.56 85 LYS A O 1
ATOM 654 N N . LYS A 1 86 ? -6.000 4.492 -19.683 1.00 89.38 86 LYS A N 1
ATOM 655 C CA . LYS A 1 86 ? -4.612 4.723 -19.229 1.00 89.38 86 LYS A CA 1
ATOM 656 C C . LYS A 1 86 ? -3.741 3.458 -19.243 1.00 89.38 86 LYS A C 1
ATOM 658 O O . LYS A 1 86 ? -2.554 3.547 -19.525 1.00 89.38 86 LYS A O 1
ATOM 663 N N . GLY A 1 87 ? -4.326 2.282 -18.992 1.00 93.06 87 GLY A N 1
ATOM 664 C CA . GLY A 1 87 ? -3.604 1.002 -18.952 1.00 93.06 87 GLY A CA 1
ATOM 665 C C . GLY A 1 87 ? -3.480 0.423 -17.541 1.00 93.06 87 GLY A C 1
ATOM 666 O O . GLY A 1 87 ? -4.246 0.781 -16.647 1.00 93.06 87 GLY A O 1
ATOM 667 N N . PHE A 1 88 ? -2.562 -0.524 -17.347 1.00 95.31 88 PHE A N 1
ATOM 668 C CA . PHE A 1 88 ? -2.255 -1.055 -16.017 1.00 95.31 88 PHE A CA 1
ATOM 669 C C . PHE A 1 88 ? -1.464 -0.032 -15.204 1.00 95.31 88 PHE A C 1
ATOM 671 O O . PHE A 1 88 ? -0.554 0.599 -15.733 1.00 95.31 88 PHE A O 1
ATOM 678 N N . VAL A 1 89 ? -1.801 0.111 -13.924 1.00 93.00 89 VAL A N 1
ATOM 679 C CA . VAL A 1 89 ? -1.108 1.004 -12.991 1.00 93.00 89 VAL A CA 1
ATOM 680 C C . VAL A 1 89 ? -0.729 0.225 -11.740 1.00 93.00 89 VAL A C 1
ATOM 682 O O . VAL A 1 89 ? -1.575 -0.432 -11.130 1.00 93.00 89 VAL A O 1
ATOM 685 N N . ILE A 1 90 ? 0.544 0.319 -11.369 1.00 90.00 90 ILE A N 1
ATOM 686 C CA . ILE A 1 90 ? 1.129 -0.168 -10.121 1.00 90.00 90 ILE A CA 1
ATOM 687 C C . ILE A 1 90 ? 1.656 1.064 -9.380 1.00 90.00 90 ILE A C 1
ATOM 689 O O . ILE A 1 90 ? 2.548 1.739 -9.893 1.00 90.00 90 ILE A O 1
ATOM 693 N N . ARG A 1 91 ? 1.148 1.360 -8.175 1.00 84.38 91 ARG A N 1
ATOM 694 C CA . ARG A 1 91 ? 1.707 2.462 -7.362 1.00 84.38 91 ARG A CA 1
ATOM 695 C C . ARG A 1 91 ? 3.051 2.125 -6.734 1.00 84.38 91 ARG A C 1
ATOM 697 O O . ARG A 1 91 ? 3.870 3.004 -6.501 1.00 84.38 91 ARG A O 1
ATOM 704 N N . GLY A 1 92 ? 3.275 0.851 -6.439 1.00 83.19 92 GLY A N 1
ATOM 705 C CA . GLY A 1 92 ? 4.555 0.353 -5.966 1.00 83.19 92 GLY A CA 1
ATOM 706 C C . GLY A 1 92 ? 4.510 -1.145 -5.718 1.00 83.19 92 GLY A C 1
ATOM 707 O O . GLY A 1 92 ? 3.518 -1.670 -5.213 1.00 83.19 92 GLY A O 1
ATOM 708 N N . GLY A 1 93 ? 5.597 -1.833 -6.056 1.00 80.06 93 GLY A N 1
ATOM 709 C CA . GLY A 1 93 ? 5.793 -3.213 -5.627 1.00 80.06 93 GLY A CA 1
ATOM 710 C C . GLY A 1 93 ? 6.056 -3.266 -4.123 1.00 80.06 93 GLY A C 1
ATOM 711 O O . GLY A 1 93 ? 6.770 -2.424 -3.581 1.00 80.06 93 GLY A O 1
ATOM 712 N N . ARG A 1 94 ? 5.479 -4.250 -3.431 1.00 87.38 94 ARG A N 1
ATOM 713 C CA . ARG A 1 94 ? 5.839 -4.561 -2.044 1.00 87.38 94 ARG A CA 1
ATOM 714 C C . ARG A 1 94 ? 6.640 -5.843 -2.003 1.00 87.38 94 ARG A C 1
ATOM 716 O O . ARG A 1 94 ? 6.217 -6.864 -2.545 1.00 87.38 94 ARG A O 1
ATOM 723 N N . GLU A 1 95 ? 7.775 -5.743 -1.339 1.00 89.56 95 GLU A N 1
ATOM 724 C CA . GLU A 1 95 ? 8.672 -6.845 -1.054 1.00 89.56 95 GLU A CA 1
ATOM 725 C C . GLU A 1 95 ? 8.408 -7.291 0.385 1.00 89.56 95 GLU A C 1
ATOM 727 O O . GLU A 1 95 ? 8.294 -6.457 1.289 1.00 89.56 95 GLU A O 1
ATOM 732 N N . MET A 1 96 ? 8.266 -8.596 0.601 1.00 94.31 96 MET A N 1
ATOM 733 C CA . MET A 1 96 ? 8.011 -9.157 1.925 1.00 94.31 96 MET A CA 1
ATOM 734 C C . MET A 1 96 ? 9.142 -10.076 2.361 1.00 94.31 96 MET A C 1
ATOM 736 O O . MET A 1 96 ? 9.922 -10.566 1.549 1.00 94.31 96 MET A O 1
ATOM 740 N N . GLU A 1 97 ? 9.223 -10.328 3.663 1.00 93.75 97 GLU A N 1
ATOM 741 C CA . GLU A 1 97 ? 10.226 -11.209 4.257 1.00 93.75 97 GLU A CA 1
ATOM 742 C C . GLU A 1 97 ? 9.596 -12.096 5.340 1.00 93.75 97 GLU A C 1
ATOM 744 O O . GLU A 1 97 ? 8.438 -11.917 5.719 1.00 93.75 97 GLU A O 1
ATOM 749 N N . ASP A 1 98 ? 10.307 -13.133 5.772 1.00 93.25 98 ASP A N 1
ATOM 750 C CA . ASP A 1 98 ? 9.756 -14.179 6.645 1.00 93.25 98 ASP A CA 1
ATOM 751 C C . ASP A 1 98 ? 9.470 -13.708 8.077 1.00 93.25 98 ASP A C 1
ATOM 753 O O . ASP A 1 98 ? 8.560 -14.246 8.699 1.00 93.25 98 ASP A O 1
ATOM 757 N N . HIS A 1 99 ? 10.148 -12.670 8.565 1.00 96.00 99 HIS A N 1
ATOM 758 C CA . HIS A 1 99 ? 9.939 -12.082 9.890 1.00 96.00 99 HIS A CA 1
ATOM 759 C C . HIS A 1 99 ? 8.927 -10.929 9.917 1.00 96.00 99 HIS A C 1
ATOM 761 O O . HIS A 1 99 ? 8.901 -10.124 10.855 1.00 96.00 99 HIS A O 1
ATOM 767 N N . MET A 1 100 ? 8.027 -10.843 8.934 1.00 97.00 100 MET A N 1
ATOM 768 C CA . MET A 1 100 ? 6.832 -10.000 9.033 1.00 97.00 100 MET A CA 1
ATOM 769 C C . MET A 1 100 ? 5.800 -10.669 9.960 1.00 97.00 100 MET A C 1
ATOM 771 O O . MET A 1 100 ? 4.690 -10.989 9.548 1.00 97.00 100 MET A O 1
ATOM 775 N N . GLU A 1 101 ? 6.185 -10.889 11.222 1.00 97.44 101 GLU A N 1
ATOM 776 C CA . GLU A 1 101 ? 5.509 -11.755 12.203 1.00 97.44 101 GLU A CA 1
ATOM 777 C C . GLU A 1 101 ? 3.994 -11.501 12.285 1.00 97.44 101 GLU A C 1
ATOM 779 O O . GLU A 1 101 ? 3.189 -12.413 12.096 1.00 97.44 101 GLU A O 1
ATOM 784 N N . CYS A 1 102 ? 3.586 -10.243 12.484 1.00 97.88 102 CYS A N 1
ATOM 785 C CA . CYS A 1 102 ? 2.170 -9.881 12.600 1.00 97.88 102 CYS A CA 1
ATOM 786 C C . CYS A 1 102 ? 1.411 -10.016 11.271 1.00 97.88 102 CYS A C 1
ATOM 788 O O . CYS A 1 102 ? 0.217 -10.311 11.263 1.00 97.88 102 CYS A O 1
ATOM 790 N N . LEU A 1 103 ? 2.091 -9.804 10.140 1.00 98.00 103 LEU A N 1
ATOM 791 C CA . LEU A 1 103 ? 1.497 -9.955 8.813 1.00 98.00 103 LEU A CA 1
ATOM 792 C C . LEU A 1 103 ? 1.237 -11.436 8.516 1.00 98.00 103 LEU A C 1
ATOM 794 O O . LEU A 1 103 ? 0.178 -11.778 7.996 1.00 98.00 103 LEU A O 1
ATOM 798 N N . TRP A 1 104 ? 2.154 -12.329 8.886 1.00 98.31 104 TRP A N 1
ATOM 799 C CA . TRP A 1 104 ? 1.953 -13.766 8.698 1.00 98.31 104 TRP A CA 1
ATOM 800 C C . TRP A 1 104 ? 0.959 -14.361 9.690 1.00 98.31 104 TRP A C 1
ATOM 802 O O . TRP A 1 104 ? 0.185 -15.236 9.300 1.00 98.31 104 TRP A O 1
ATOM 812 N N . ASP A 1 105 ? 0.885 -13.841 10.920 1.00 98.50 105 ASP A N 1
ATOM 813 C CA . ASP A 1 105 ? -0.223 -14.165 11.821 1.00 98.50 105 ASP A CA 1
ATOM 814 C C . ASP A 1 105 ? -1.575 -13.740 11.227 1.00 98.50 105 ASP A C 1
ATOM 816 O O . ASP A 1 105 ? -2.539 -14.500 11.277 1.00 98.50 105 ASP A O 1
ATOM 820 N N . LEU A 1 106 ? -1.664 -12.568 10.598 1.00 98.50 106 LEU A N 1
ATOM 821 C CA . LEU A 1 106 ? -2.873 -12.144 9.894 1.00 98.50 106 LEU A CA 1
ATOM 822 C C . LEU A 1 106 ? -3.217 -13.102 8.735 1.00 98.50 106 LEU A C 1
ATOM 824 O O . LEU A 1 106 ? -4.283 -13.727 8.721 1.00 98.50 106 LEU A O 1
ATOM 828 N N . PHE A 1 107 ? -2.313 -13.253 7.765 1.00 98.56 107 PHE A N 1
ATOM 829 C CA . PHE A 1 107 ? -2.615 -13.917 6.492 1.00 98.56 107 PHE A CA 1
ATOM 830 C C . PHE A 1 107 ? -2.698 -15.446 6.556 1.00 98.56 107 PHE A C 1
ATOM 832 O O . PHE A 1 107 ? -3.270 -16.036 5.641 1.00 98.56 107 PHE A O 1
ATOM 839 N N . ARG A 1 108 ? -2.259 -16.102 7.643 1.00 98.00 108 ARG A N 1
ATOM 840 C CA . ARG A 1 108 ? -2.595 -17.526 7.881 1.00 98.00 108 ARG A CA 1
ATOM 841 C C . ARG A 1 108 ? -4.086 -17.769 8.131 1.00 98.00 108 ARG A C 1
ATOM 843 O O . ARG A 1 108 ? -4.536 -18.906 8.074 1.00 98.00 108 ARG A O 1
ATOM 850 N N . SER A 1 109 ? -4.841 -16.719 8.465 1.00 97.88 109 SER A N 1
ATOM 851 C CA . SER A 1 109 ? -6.283 -16.800 8.741 1.00 97.88 109 SER A CA 1
ATOM 852 C C . SER A 1 109 ? -7.167 -16.299 7.598 1.00 97.88 109 SER A C 1
ATOM 854 O O . SER A 1 109 ? -8.379 -16.500 7.639 1.00 97.88 109 SER A O 1
ATOM 856 N N . ILE A 1 110 ? -6.570 -15.692 6.568 1.00 98.62 110 ILE A N 1
ATOM 857 C CA . ILE A 1 110 ? -7.281 -15.219 5.380 1.00 98.62 110 ILE A CA 1
ATOM 858 C C . ILE A 1 110 ? -7.222 -16.312 4.305 1.00 98.62 110 ILE A C 1
ATOM 860 O O . ILE A 1 110 ? -6.116 -16.698 3.924 1.00 98.62 110 ILE A O 1
ATOM 864 N N . PRO A 1 111 ? -8.364 -16.820 3.806 1.00 98.38 111 PRO A N 1
ATOM 865 C CA . PRO A 1 111 ? -8.386 -17.814 2.736 1.00 98.38 111 PRO A CA 1
ATOM 866 C C . PRO A 1 111 ? -7.762 -17.289 1.439 1.00 98.38 111 PRO A C 1
ATOM 868 O O . PRO A 1 111 ? -7.973 -16.135 1.061 1.00 98.38 111 PRO A O 1
ATOM 871 N N . SER A 1 112 ? -7.024 -18.149 0.739 1.00 98.00 112 SER A N 1
ATOM 872 C CA . SER A 1 112 ? -6.570 -17.884 -0.627 1.00 98.00 112 SER A CA 1
ATOM 873 C C . SER A 1 112 ? -7.770 -17.789 -1.575 1.00 98.00 112 SER A C 1
ATOM 875 O O . SER A 1 112 ? -8.783 -18.467 -1.406 1.00 98.00 112 SER A O 1
ATOM 877 N N . LEU A 1 113 ? -7.646 -16.945 -2.602 1.00 97.12 113 LEU A N 1
ATOM 878 C CA . LEU A 1 113 ? -8.604 -16.883 -3.712 1.00 97.12 113 LEU A CA 1
ATOM 879 C C . LEU A 1 113 ? -8.201 -17.771 -4.899 1.00 97.12 113 LEU A C 1
ATOM 881 O O . LEU A 1 113 ? -8.958 -17.867 -5.862 1.00 97.12 113 LEU A O 1
ATOM 885 N N . GLU A 1 114 ? -7.015 -18.376 -4.841 1.00 97.12 114 GLU A N 1
ATOM 886 C CA . GLU A 1 114 ? -6.409 -19.157 -5.920 1.00 97.12 114 GLU A CA 1
ATOM 887 C C . GLU A 1 114 ? -6.384 -20.656 -5.617 1.00 97.12 114 GLU A C 1
ATOM 889 O O . GLU A 1 114 ? -6.484 -21.467 -6.537 1.00 97.12 114 GLU A O 1
ATOM 894 N N . ILE A 1 115 ? -6.232 -21.029 -4.343 1.00 97.31 115 ILE A N 1
ATOM 895 C CA . ILE A 1 115 ? -6.078 -22.418 -3.912 1.00 97.31 115 ILE A CA 1
ATOM 896 C C . ILE A 1 115 ? -7.139 -22.741 -2.862 1.00 97.31 115 ILE A C 1
ATOM 898 O O . ILE A 1 115 ? -7.111 -22.222 -1.746 1.00 97.31 115 ILE A O 1
ATOM 902 N N . ASP A 1 116 ? -8.071 -23.622 -3.225 1.00 96.94 116 ASP A N 1
ATOM 903 C CA . ASP A 1 116 ? -9.142 -24.054 -2.330 1.00 96.94 116 ASP A CA 1
ATOM 904 C C . ASP A 1 116 ? -8.581 -24.741 -1.073 1.00 96.94 116 ASP A C 1
ATOM 906 O O . ASP A 1 116 ? -7.644 -25.540 -1.138 1.00 96.94 116 ASP A O 1
ATOM 910 N N . GLY A 1 117 ? -9.147 -24.404 0.086 1.00 96.94 117 GLY A N 1
ATOM 911 C CA . GLY A 1 117 ? -8.713 -24.909 1.392 1.00 96.94 117 GLY A CA 1
ATOM 912 C C . GLY A 1 117 ? -7.376 -24.367 1.925 1.00 96.94 117 GLY A C 1
ATOM 913 O O . GLY A 1 117 ? -6.984 -24.764 3.022 1.00 96.94 117 GLY A O 1
ATOM 914 N N . ALA A 1 118 ? -6.689 -23.473 1.206 1.00 98.06 118 ALA A N 1
ATOM 915 C CA . ALA A 1 118 ? -5.426 -22.866 1.635 1.00 98.06 118 ALA A CA 1
ATOM 916 C C . ALA A 1 118 ? -5.618 -21.427 2.148 1.00 98.06 118 ALA A C 1
ATOM 918 O O . ALA A 1 118 ? -6.572 -20.740 1.777 1.00 98.06 118 ALA A O 1
ATOM 919 N N . SER A 1 119 ? -4.697 -20.943 2.983 1.00 98.50 119 SER A N 1
ATOM 920 C CA . SER A 1 119 ? -4.609 -19.524 3.349 1.00 98.50 119 SER A CA 1
ATOM 921 C C . SER A 1 119 ? -3.757 -18.725 2.355 1.00 98.50 119 SER A C 1
ATOM 923 O O . SER A 1 119 ? -3.006 -19.288 1.555 1.00 98.50 119 SER A O 1
ATOM 925 N N . VAL A 1 120 ? -3.824 -17.393 2.428 1.00 98.12 120 VAL A N 1
ATOM 926 C CA . VAL A 1 120 ? -2.912 -16.497 1.694 1.00 98.12 120 VAL A CA 1
ATOM 927 C C . VAL A 1 120 ? -1.455 -16.767 2.085 1.00 98.12 120 VAL A C 1
ATOM 929 O O . VAL A 1 120 ? -0.579 -16.725 1.222 1.00 98.12 120 VAL A O 1
ATOM 932 N N . LEU A 1 121 ? -1.182 -17.089 3.359 1.00 98.31 121 LEU A N 1
ATOM 933 C CA . LEU A 1 121 ? 0.159 -17.499 3.785 1.00 98.31 121 LEU A CA 1
ATOM 934 C C . LEU A 1 121 ? 0.606 -18.786 3.080 1.00 98.31 121 LEU A C 1
ATOM 936 O O . LEU A 1 121 ? 1.749 -18.847 2.640 1.00 98.31 121 LEU A O 1
ATOM 940 N N . ASP A 1 122 ? -0.260 -19.794 2.964 1.00 98.12 122 ASP A N 1
ATOM 941 C CA . ASP A 1 122 ? 0.092 -21.067 2.321 1.00 98.12 122 ASP A CA 1
ATOM 942 C C . ASP A 1 122 ? 0.423 -20.867 0.836 1.00 98.12 122 ASP A C 1
ATOM 944 O O . ASP A 1 122 ? 1.484 -21.292 0.379 1.00 98.12 122 ASP A O 1
ATOM 948 N N . GLU A 1 123 ? -0.433 -20.142 0.104 1.00 97.38 123 GLU A N 1
ATOM 949 C CA . GLU A 1 123 ? -0.193 -19.775 -1.298 1.00 97.38 123 GLU A CA 1
ATOM 950 C C . GLU A 1 123 ? 1.143 -19.036 -1.459 1.00 97.38 123 GLU A C 1
ATOM 952 O O . GLU A 1 123 ? 1.968 -19.395 -2.304 1.00 97.38 123 GLU A O 1
ATOM 957 N N . PHE A 1 124 ? 1.379 -18.023 -0.620 1.00 97.06 124 PHE A N 1
ATOM 958 C CA . PHE A 1 124 ? 2.607 -17.235 -0.636 1.00 97.06 124 PHE A CA 1
ATOM 959 C C . PHE A 1 124 ? 3.840 -18.087 -0.315 1.00 97.06 124 PHE A C 1
ATOM 961 O O . PHE A 1 124 ? 4.883 -17.955 -0.965 1.00 97.06 124 PHE A O 1
ATOM 968 N N . TYR A 1 125 ? 3.734 -18.961 0.685 1.00 97.25 125 TYR A N 1
ATOM 969 C CA . TYR A 1 125 ? 4.814 -19.829 1.127 1.00 97.25 125 TYR A CA 1
ATOM 970 C C . TYR A 1 125 ? 5.199 -20.828 0.036 1.00 97.25 125 TYR A C 1
ATOM 972 O O . TYR A 1 125 ? 6.378 -20.899 -0.316 1.00 97.25 125 TYR A O 1
ATOM 980 N N . TRP A 1 126 ? 4.234 -21.562 -0.530 1.00 97.62 126 TRP A N 1
ATOM 981 C CA . TRP A 1 126 ? 4.500 -22.548 -1.582 1.00 97.62 126 TRP A CA 1
ATOM 982 C C . TRP A 1 126 ? 5.098 -21.892 -2.825 1.00 97.62 126 TRP A C 1
ATOM 984 O O . TRP A 1 126 ? 6.143 -22.337 -3.293 1.00 97.62 126 TRP A O 1
ATOM 994 N N . LEU A 1 127 ? 4.539 -20.761 -3.274 1.00 95.25 127 LEU A N 1
ATOM 995 C CA . LEU 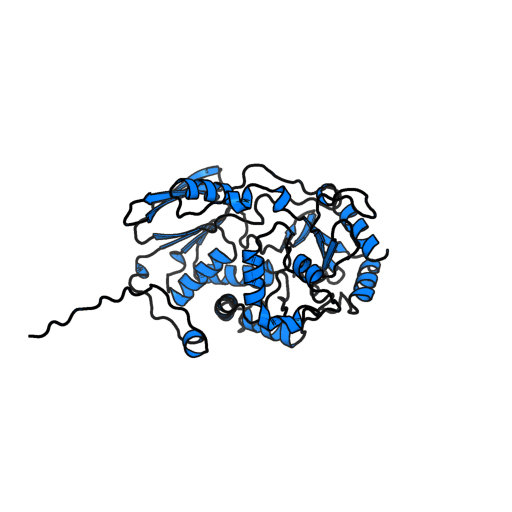A 1 127 ? 5.064 -20.018 -4.424 1.00 95.25 127 LEU A CA 1
ATOM 996 C C . LEU A 1 127 ? 6.547 -19.658 -4.260 1.00 95.25 127 LEU A C 1
ATOM 998 O O . LEU A 1 127 ? 7.348 -19.882 -5.165 1.00 95.25 127 LEU A O 1
ATOM 1002 N N . ASN A 1 128 ? 6.927 -19.100 -3.108 1.00 95.06 128 ASN A N 1
ATOM 1003 C CA . ASN A 1 128 ? 8.306 -18.661 -2.875 1.00 95.06 128 ASN A CA 1
ATOM 1004 C C . ASN A 1 128 ? 9.260 -19.822 -2.529 1.00 95.06 128 ASN A C 1
ATOM 1006 O O . ASN A 1 128 ? 10.475 -19.622 -2.528 1.00 95.06 128 ASN A O 1
ATOM 1010 N N . LYS A 1 129 ? 8.744 -21.026 -2.244 1.00 92.88 129 LYS A N 1
ATOM 1011 C CA . LYS A 1 129 ? 9.548 -22.256 -2.159 1.00 92.88 129 LYS A CA 1
ATOM 1012 C C . LYS A 1 129 ? 9.782 -22.886 -3.527 1.00 92.88 129 LYS A C 1
ATOM 1014 O O . LYS A 1 129 ? 10.900 -23.328 -3.785 1.00 92.88 129 LYS A O 1
ATOM 1019 N N . ASP A 1 130 ? 8.765 -22.893 -4.379 1.00 93.12 130 ASP A N 1
ATOM 1020 C CA . ASP A 1 130 ? 8.832 -23.476 -5.721 1.00 93.12 130 ASP A CA 1
ATOM 1021 C C . ASP A 1 130 ? 9.627 -22.595 -6.700 1.00 93.12 130 ASP A C 1
ATOM 1023 O O . ASP A 1 130 ? 10.259 -23.106 -7.628 1.00 93.12 130 ASP A O 1
ATOM 1027 N N . ASP A 1 131 ? 9.623 -21.277 -6.483 1.00 90.00 131 ASP A N 1
ATOM 1028 C CA . ASP A 1 131 ? 10.296 -20.285 -7.326 1.00 90.00 131 ASP A CA 1
ATOM 1029 C C . ASP A 1 131 ? 10.974 -19.193 -6.469 1.00 90.00 131 ASP A C 1
ATOM 1031 O O . ASP A 1 131 ? 10.460 -18.074 -6.366 1.00 90.00 131 ASP A O 1
ATOM 1035 N N . PRO A 1 132 ? 12.094 -19.504 -5.786 1.00 86.81 132 PRO A N 1
ATOM 1036 C CA . PRO A 1 132 ? 12.755 -18.581 -4.865 1.00 86.81 132 PRO A CA 1
ATOM 1037 C C . PRO A 1 132 ? 13.331 -17.349 -5.575 1.00 86.81 132 PRO A C 1
ATOM 1039 O O . PRO A 1 132 ? 13.847 -17.425 -6.691 1.00 86.81 132 PRO A O 1
ATOM 1042 N N . ASN A 1 133 ? 13.283 -16.202 -4.896 1.00 86.56 133 ASN A N 1
ATOM 1043 C CA . ASN A 1 133 ? 13.771 -14.937 -5.434 1.00 86.56 133 ASN A CA 1
ATOM 1044 C C . ASN A 1 133 ? 15.302 -14.824 -5.359 1.00 86.56 133 ASN A C 1
ATOM 1046 O O . ASN A 1 133 ? 15.891 -15.250 -4.371 1.00 86.56 133 ASN A O 1
ATOM 1050 N N . PHE A 1 134 ? 15.937 -14.228 -6.376 1.00 81.12 134 PHE A N 1
ATOM 1051 C CA . PHE A 1 134 ? 17.320 -13.733 -6.309 1.00 81.12 134 PHE A CA 1
ATOM 1052 C C . PHE A 1 134 ? 17.646 -12.758 -7.463 1.00 81.12 134 PHE A C 1
ATOM 1054 O O . PHE A 1 134 ? 16.996 -12.791 -8.511 1.00 81.12 134 PHE A O 1
ATOM 1061 N N . SER A 1 135 ? 18.699 -11.954 -7.313 1.00 74.81 135 SER A N 1
ATOM 1062 C CA . SER A 1 135 ? 19.204 -10.920 -8.228 1.00 74.81 135 SER A CA 1
ATOM 1063 C C . SER A 1 135 ? 20.742 -10.931 -8.300 1.00 74.81 135 SER A C 1
ATOM 1065 O O . SER A 1 135 ? 21.417 -11.580 -7.505 1.00 74.81 135 SER A O 1
ATOM 1067 N N . LEU A 1 136 ? 21.317 -10.233 -9.284 1.00 67.25 136 LEU A N 1
ATOM 1068 C CA . LEU A 1 136 ? 22.749 -10.268 -9.628 1.00 67.25 136 LEU A CA 1
ATOM 1069 C C . LEU A 1 136 ? 23.568 -9.081 -9.063 1.00 67.25 136 LEU A C 1
ATOM 1071 O O . LEU A 1 136 ? 24.731 -8.906 -9.434 1.00 67.25 136 LEU A O 1
ATOM 1075 N N . CYS A 1 137 ? 22.990 -8.233 -8.205 1.00 59.16 137 CYS A N 1
ATOM 1076 C CA . CYS A 1 137 ? 23.570 -6.934 -7.834 1.00 59.16 137 CYS A CA 1
ATOM 1077 C C . CYS A 1 137 ? 24.565 -6.988 -6.651 1.00 59.16 137 CYS A C 1
ATOM 1079 O O . CYS A 1 137 ? 24.568 -7.913 -5.848 1.00 59.16 137 CYS A O 1
ATOM 1081 N N . ARG A 1 138 ? 25.465 -5.992 -6.545 1.00 54.78 138 ARG A N 1
ATOM 1082 C CA . ARG A 1 138 ? 26.415 -5.820 -5.421 1.00 54.78 138 ARG A CA 1
ATOM 1083 C C . ARG A 1 138 ? 26.884 -4.364 -5.266 1.00 54.78 138 ARG A C 1
ATOM 1085 O O . ARG A 1 138 ? 27.853 -4.014 -5.924 1.00 54.78 138 ARG A O 1
ATOM 1092 N N . VA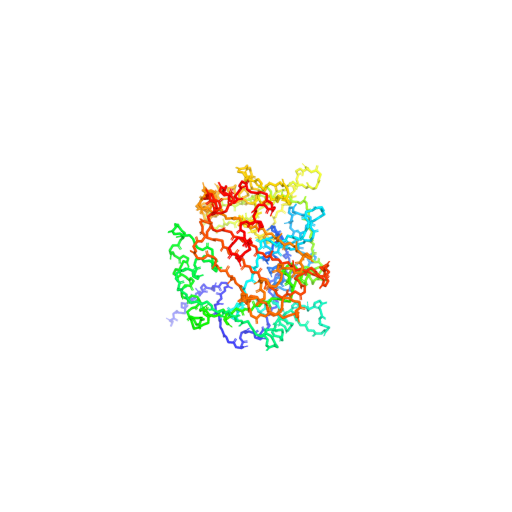L A 1 139 ? 26.279 -3.548 -4.387 1.00 65.56 139 VAL A N 1
ATOM 1093 C CA . VAL A 1 139 ? 26.868 -2.343 -3.722 1.00 65.56 139 VAL A CA 1
ATOM 1094 C C . VAL A 1 139 ? 25.944 -1.918 -2.563 1.00 65.56 139 VAL A C 1
ATOM 1096 O O . VAL A 1 139 ? 24.762 -1.732 -2.803 1.00 65.56 139 VAL A O 1
ATOM 1099 N N . PHE A 1 140 ? 26.453 -1.689 -1.342 1.00 79.81 140 PHE A N 1
ATOM 1100 C CA . PHE A 1 140 ? 25.616 -1.427 -0.150 1.00 79.81 140 PHE A CA 1
ATOM 1101 C C . PHE A 1 140 ? 24.730 -0.165 -0.225 1.00 79.81 140 PHE A C 1
ATOM 1103 O O . PHE A 1 140 ? 23.513 -0.290 -0.160 1.00 79.81 140 PHE A O 1
ATOM 1110 N N . TRP A 1 141 ? 25.303 1.046 -0.348 1.00 85.56 141 TRP A N 1
ATOM 1111 C CA . TRP A 1 141 ? 24.500 2.284 -0.261 1.00 85.56 141 TRP A CA 1
ATOM 1112 C C . TRP A 1 141 ? 23.518 2.425 -1.418 1.00 85.56 141 TRP A C 1
ATOM 1114 O O . TRP A 1 141 ? 22.348 2.718 -1.198 1.00 85.56 141 TRP A O 1
ATOM 1124 N N . LEU A 1 142 ? 23.990 2.179 -2.643 1.00 85.38 142 LEU A N 1
ATOM 1125 C CA . LEU A 1 142 ? 23.146 2.243 -3.827 1.00 85.38 142 LEU A CA 1
ATOM 1126 C C . LEU A 1 142 ? 21.947 1.302 -3.692 1.00 85.38 142 LEU A C 1
ATOM 1128 O O . LEU A 1 142 ? 20.825 1.717 -3.930 1.00 85.38 142 LEU A O 1
ATOM 1132 N N . TYR A 1 143 ? 22.189 0.068 -3.260 1.00 82.69 143 TYR A N 1
ATOM 1133 C CA . TYR A 1 143 ? 21.128 -0.889 -3.011 1.00 82.69 143 TYR A CA 1
ATOM 1134 C C . TYR A 1 143 ? 20.154 -0.396 -1.940 1.00 82.69 143 TYR A C 1
ATOM 1136 O O . TYR A 1 143 ? 18.947 -0.429 -2.139 1.00 82.69 143 TYR A O 1
ATOM 1144 N N . TRP A 1 144 ? 20.679 0.067 -0.803 1.00 87.38 144 TRP A N 1
ATOM 1145 C CA . TRP A 1 144 ? 19.860 0.496 0.324 1.00 87.38 144 TRP A CA 1
ATOM 1146 C C . TRP A 1 144 ? 18.904 1.610 -0.084 1.00 87.38 144 TRP A C 1
ATOM 1148 O O . TRP A 1 144 ? 17.704 1.534 0.174 1.00 87.38 144 TRP A O 1
ATOM 1158 N N . ARG A 1 145 ? 19.445 2.638 -0.746 1.00 90.19 145 ARG A N 1
ATOM 1159 C CA . ARG A 1 145 ? 18.662 3.796 -1.155 1.00 90.19 145 ARG A CA 1
ATOM 1160 C C . ARG A 1 145 ? 17.626 3.444 -2.207 1.00 90.19 145 ARG A C 1
ATOM 1162 O O . ARG A 1 145 ? 16.519 3.951 -2.116 1.00 90.19 145 ARG A O 1
ATOM 1169 N N . THR A 1 146 ? 17.945 2.572 -3.165 1.00 88.69 146 THR A N 1
ATOM 1170 C CA . THR A 1 146 ? 16.990 2.232 -4.222 1.00 88.69 146 THR A CA 1
ATOM 1171 C C . THR A 1 146 ? 15.925 1.270 -3.725 1.00 88.69 146 THR A C 1
ATOM 1173 O O . THR A 1 146 ? 14.751 1.548 -3.930 1.00 88.69 146 THR A O 1
ATOM 1176 N N . MET A 1 147 ? 16.291 0.221 -2.989 1.00 86.75 147 MET A N 1
ATOM 1177 C CA . MET A 1 147 ? 15.336 -0.739 -2.427 1.00 86.75 147 MET A CA 1
ATOM 1178 C C . MET A 1 147 ? 14.325 -0.083 -1.488 1.00 86.75 147 MET A C 1
ATOM 1180 O O . MET A 1 147 ? 13.126 -0.315 -1.591 1.00 86.75 147 MET A O 1
ATOM 1184 N N . PHE A 1 148 ? 14.817 0.721 -0.549 1.00 90.50 148 PHE A N 1
ATOM 1185 C CA . PHE A 1 148 ? 13.986 1.292 0.507 1.00 90.50 148 PHE A CA 1
ATOM 1186 C C . PHE A 1 148 ? 13.568 2.741 0.222 1.00 90.50 148 PHE A C 1
ATOM 1188 O O . PHE A 1 148 ? 12.989 3.380 1.096 1.00 90.50 148 PHE A O 1
ATOM 1195 N N . ALA A 1 149 ? 13.875 3.263 -0.972 1.00 92.06 149 ALA A N 1
ATOM 1196 C CA . ALA A 1 149 ? 13.620 4.648 -1.375 1.00 92.06 149 ALA A CA 1
ATOM 1197 C C . ALA A 1 149 ? 14.121 5.685 -0.342 1.00 92.06 149 ALA A C 1
ATOM 1199 O O . ALA A 1 149 ? 13.417 6.627 0.025 1.00 92.06 149 ALA A O 1
ATOM 1200 N N . PHE A 1 150 ? 15.344 5.496 0.171 1.00 92.38 150 PHE A N 1
ATOM 1201 C CA . PHE A 1 150 ? 15.970 6.462 1.079 1.00 92.38 150 PHE A CA 1
ATOM 1202 C C . PHE A 1 150 ? 16.627 7.603 0.308 1.00 92.38 150 PHE A C 1
ATOM 1204 O O . PHE A 1 150 ? 17.445 7.372 -0.580 1.00 92.38 150 PHE A O 1
ATOM 1211 N N . GLU A 1 151 ? 16.367 8.826 0.753 1.00 91.31 151 GLU A N 1
ATOM 1212 C CA . GLU A 1 151 ? 17.130 10.001 0.366 1.00 91.31 151 GLU A CA 1
ATOM 1213 C C . GLU A 1 151 ? 18.121 10.412 1.448 1.00 91.31 151 GLU A C 1
ATOM 1215 O O . GLU A 1 151 ? 18.002 10.045 2.619 1.00 91.31 151 GLU A O 1
ATOM 1220 N N . GLU A 1 152 ? 19.114 11.205 1.056 1.00 91.94 152 GLU A N 1
ATOM 1221 C CA . GLU A 1 152 ? 20.201 11.638 1.944 1.00 91.94 152 GLU A CA 1
ATOM 1222 C C . GLU A 1 152 ? 19.720 12.564 3.074 1.00 91.94 152 GLU A C 1
ATOM 1224 O O . GLU A 1 152 ? 20.396 12.708 4.092 1.00 91.94 152 GLU A O 1
ATOM 1229 N N . TRP A 1 153 ? 18.534 13.158 2.922 1.00 93.62 153 TRP A N 1
ATOM 1230 C CA . TRP A 1 153 ? 17.870 13.990 3.929 1.00 93.62 153 TRP A CA 1
ATOM 1231 C C . TRP A 1 153 ? 16.797 13.244 4.740 1.00 93.62 153 TRP A C 1
ATOM 1233 O O . TRP A 1 153 ? 16.179 13.844 5.622 1.00 93.62 153 TRP A O 1
ATOM 1243 N N . HIS A 1 154 ? 16.551 11.957 4.469 1.00 95.12 154 HIS A N 1
ATOM 1244 C CA . HIS A 1 154 ? 15.601 11.165 5.252 1.00 95.12 154 HIS A CA 1
ATOM 1245 C C . HIS A 1 154 ? 16.110 10.882 6.675 1.00 95.12 154 HIS A C 1
ATOM 1247 O O . HIS A 1 154 ? 17.274 11.073 7.028 1.00 95.12 154 HIS A O 1
ATOM 1253 N N . SER A 1 155 ? 15.195 10.412 7.526 1.00 96.06 155 SER A N 1
ATOM 1254 C CA . SER A 1 155 ? 15.454 10.148 8.940 1.00 96.06 155 SER A CA 1
ATOM 1255 C C . SER A 1 155 ? 16.570 9.118 9.152 1.00 96.06 155 SER A C 1
ATOM 1257 O O . SER A 1 155 ? 16.418 7.927 8.870 1.00 96.06 155 SER A O 1
ATOM 1259 N N . ALA A 1 156 ? 17.670 9.555 9.769 1.00 93.38 156 ALA A N 1
ATOM 1260 C CA . ALA A 1 156 ? 18.730 8.659 10.229 1.00 93.38 156 ALA A CA 1
ATOM 1261 C C . ALA A 1 156 ? 18.249 7.692 11.329 1.00 93.38 156 ALA A C 1
ATOM 1263 O O . ALA A 1 156 ? 18.809 6.606 11.488 1.00 93.38 156 ALA A O 1
ATOM 1264 N N . LEU A 1 157 ? 17.206 8.064 12.085 1.00 96.81 157 LEU A N 1
ATOM 1265 C CA . LEU A 1 157 ? 16.579 7.163 13.052 1.00 96.81 157 LEU A CA 1
ATOM 1266 C C . LEU A 1 157 ? 15.906 5.988 12.336 1.00 96.81 157 LEU A C 1
ATOM 1268 O O . LEU A 1 157 ? 16.116 4.850 12.746 1.00 96.81 157 LEU A O 1
ATOM 1272 N N . GLU A 1 158 ? 15.177 6.245 11.247 1.00 96.94 158 GLU A N 1
ATOM 1273 C CA . GLU A 1 158 ? 14.575 5.175 10.443 1.00 96.94 158 GLU A CA 1
ATOM 1274 C C . GLU A 1 158 ? 15.650 4.300 9.804 1.00 96.94 158 GLU A C 1
ATOM 1276 O O . GLU A 1 158 ? 15.592 3.079 9.917 1.00 96.94 158 GLU A O 1
ATOM 1281 N N . MET A 1 159 ? 16.715 4.892 9.250 1.00 92.75 159 MET A N 1
ATOM 1282 C CA . MET A 1 159 ? 17.848 4.109 8.743 1.00 92.75 159 MET A CA 1
ATOM 1283 C C . MET A 1 159 ? 18.443 3.195 9.829 1.00 92.75 159 MET A C 1
ATOM 1285 O O . MET A 1 159 ? 18.665 2.009 9.585 1.00 92.75 159 MET A O 1
ATOM 1289 N N . LYS A 1 160 ? 18.655 3.708 11.051 1.00 94.62 160 LYS A N 1
ATOM 1290 C CA . LYS A 1 160 ? 19.105 2.898 12.195 1.00 94.62 160 LYS A CA 1
ATOM 1291 C C . LYS A 1 160 ? 18.133 1.750 12.479 1.00 94.62 160 LYS A C 1
ATOM 1293 O O . LYS A 1 160 ? 18.581 0.620 12.664 1.00 94.62 160 LYS A O 1
ATOM 1298 N N . LEU A 1 161 ? 16.829 2.017 12.533 1.00 95.94 161 LEU A N 1
ATOM 1299 C CA . LEU A 1 161 ? 15.820 0.990 12.797 1.00 95.94 161 LEU A CA 1
ATOM 1300 C C . LEU A 1 161 ? 15.824 -0.091 11.717 1.00 95.94 161 LEU A C 1
ATOM 1302 O O . LEU A 1 161 ? 15.843 -1.265 12.071 1.00 95.94 161 LEU A O 1
ATOM 1306 N N . TYR A 1 162 ? 15.911 0.272 10.437 1.00 94.12 162 TYR A N 1
ATOM 1307 C CA . TYR A 1 162 ? 16.031 -0.685 9.334 1.00 94.12 162 TYR A CA 1
ATOM 1308 C C . TYR A 1 162 ? 17.293 -1.550 9.467 1.00 94.12 162 TYR A C 1
ATOM 1310 O O . TYR A 1 162 ? 17.222 -2.767 9.294 1.00 94.12 162 TYR A O 1
ATOM 1318 N N . LEU A 1 163 ? 18.439 -0.957 9.834 1.00 90.75 163 LEU A N 1
ATOM 1319 C CA . LEU A 1 163 ? 19.687 -1.706 10.032 1.00 90.75 163 LEU A CA 1
ATOM 1320 C C . LEU A 1 163 ? 19.531 -2.756 11.136 1.00 90.75 163 LEU A C 1
ATOM 1322 O O . LEU A 1 163 ? 19.933 -3.901 10.953 1.00 90.75 163 LEU A O 1
ATOM 1326 N N . HIS A 1 164 ? 18.916 -2.388 12.263 1.00 93.62 164 HIS A N 1
ATOM 1327 C CA . HIS A 1 164 ? 18.617 -3.333 13.340 1.00 93.62 164 HIS A CA 1
ATOM 1328 C C . HIS A 1 164 ? 17.553 -4.363 12.933 1.00 93.62 164 HIS A C 1
ATOM 1330 O O . HIS A 1 164 ? 17.669 -5.537 13.283 1.00 93.62 164 HIS A O 1
ATOM 1336 N N . ARG A 1 165 ? 16.527 -3.936 12.192 1.00 94.81 165 ARG A N 1
ATOM 1337 C CA . ARG A 1 165 ? 15.369 -4.751 11.819 1.00 94.81 165 ARG A CA 1
ATOM 1338 C C . ARG A 1 165 ? 15.710 -5.835 10.806 1.00 94.81 165 ARG A C 1
ATOM 1340 O O . ARG A 1 165 ? 15.143 -6.920 10.902 1.00 94.81 165 ARG A O 1
ATOM 1347 N N . PHE A 1 166 ? 16.608 -5.559 9.865 1.00 92.94 166 PHE A N 1
ATOM 1348 C CA . PHE A 1 166 ? 16.940 -6.461 8.757 1.00 92.94 166 PHE A CA 1
ATOM 1349 C C . PHE A 1 166 ? 18.356 -7.041 8.847 1.00 92.94 166 PHE A C 1
ATOM 1351 O O . PHE A 1 166 ? 18.839 -7.636 7.887 1.00 92.94 166 PHE A O 1
ATOM 1358 N N . ILE A 1 167 ? 19.030 -6.925 10.000 1.00 91.31 167 ILE A N 1
ATOM 1359 C CA . ILE A 1 167 ? 20.405 -7.425 10.173 1.00 91.31 167 ILE A CA 1
ATOM 1360 C C . ILE A 1 167 ? 20.545 -8.925 9.863 1.00 91.31 167 ILE A C 1
ATOM 1362 O O . ILE A 1 167 ? 21.574 -9.355 9.351 1.00 91.31 167 ILE A O 1
ATOM 1366 N N . HIS A 1 168 ? 19.503 -9.719 10.121 1.00 91.50 168 HIS A N 1
ATOM 1367 C CA . HIS A 1 168 ? 19.472 -11.154 9.827 1.00 91.50 168 HIS A CA 1
ATOM 1368 C C . HIS A 1 168 ? 19.443 -11.459 8.320 1.00 91.50 168 HIS A C 1
ATOM 1370 O O . HIS A 1 168 ? 19.889 -12.527 7.912 1.00 91.50 168 HIS A O 1
ATOM 1376 N N . HIS A 1 169 ? 19.009 -10.501 7.495 1.00 90.12 169 HIS A N 1
ATOM 1377 C CA . HIS A 1 169 ? 18.983 -10.598 6.033 1.00 90.12 169 HIS A CA 1
ATOM 1378 C C . HIS A 1 169 ? 20.195 -9.953 5.361 1.00 90.12 169 HIS A C 1
ATOM 1380 O O . HIS A 1 169 ? 20.253 -9.907 4.136 1.00 90.12 169 HIS A O 1
ATOM 1386 N N . ILE A 1 170 ? 21.207 -9.496 6.113 1.00 83.12 170 ILE A N 1
ATOM 1387 C CA . ILE A 1 170 ? 22.366 -8.800 5.527 1.00 83.12 170 ILE A CA 1
ATOM 1388 C C . ILE A 1 170 ? 23.090 -9.626 4.451 1.00 83.12 170 ILE A C 1
ATOM 1390 O O . ILE A 1 170 ? 23.600 -9.065 3.484 1.00 83.12 170 ILE A O 1
ATOM 1394 N N . GLY A 1 171 ? 23.098 -10.956 4.596 1.00 80.12 171 GLY A N 1
ATOM 1395 C CA . GLY A 1 171 ? 23.667 -11.876 3.610 1.00 80.12 171 GLY A CA 1
ATOM 1396 C C . GLY A 1 171 ? 22.860 -11.972 2.311 1.00 80.12 171 GLY A C 1
ATOM 1397 O O . GLY A 1 171 ? 23.460 -12.184 1.264 1.00 80.12 171 GLY A O 1
ATOM 1398 N N . GLY A 1 172 ? 21.540 -11.774 2.380 1.00 80.88 172 GLY A N 1
ATOM 1399 C CA . GLY A 1 172 ? 20.620 -11.807 1.240 1.00 80.88 172 GLY A CA 1
ATOM 1400 C C . GLY A 1 172 ? 20.281 -10.430 0.663 1.00 80.88 172 GLY A C 1
ATOM 1401 O O . GLY A 1 172 ? 19.525 -10.356 -0.298 1.00 80.88 172 GLY A O 1
ATOM 1402 N N . LEU A 1 173 ? 20.820 -9.337 1.228 1.00 73.12 173 LEU A N 1
ATOM 1403 C CA . LEU A 1 173 ? 20.677 -7.999 0.645 1.00 73.12 173 LEU A CA 1
ATOM 1404 C C . LEU A 1 173 ? 21.303 -7.954 -0.760 1.00 73.12 173 LEU A C 1
ATOM 1406 O O . LEU A 1 173 ? 20.589 -7.640 -1.697 1.00 73.12 173 LEU A O 1
ATOM 1410 N N . PRO A 1 174 ? 22.586 -8.303 -0.992 1.00 72.75 174 PRO A N 1
ATOM 1411 C CA . PRO A 1 174 ? 23.191 -8.083 -2.309 1.00 72.75 174 PRO A CA 1
ATOM 1412 C C . PRO A 1 174 ? 22.433 -8.780 -3.450 1.00 72.75 174 PRO A C 1
ATOM 1414 O O . PRO A 1 174 ? 22.257 -8.202 -4.518 1.00 72.75 174 PRO A O 1
ATOM 1417 N N . ASP A 1 175 ? 21.940 -9.992 -3.204 1.00 77.00 175 ASP A N 1
ATOM 1418 C CA . ASP A 1 175 ? 21.290 -10.828 -4.208 1.00 77.00 175 ASP A CA 1
ATOM 1419 C C . ASP A 1 175 ? 19.772 -10.939 -4.043 1.00 77.00 175 ASP A C 1
ATOM 1421 O O . ASP A 1 175 ? 19.171 -11.784 -4.692 1.00 77.00 175 ASP A O 1
ATOM 1425 N N . LEU A 1 176 ? 19.126 -10.124 -3.208 1.00 81.19 176 LEU A N 1
ATOM 1426 C CA . LEU A 1 176 ? 17.668 -10.137 -3.022 1.00 81.19 176 LEU A CA 1
ATOM 1427 C C . LEU A 1 176 ? 17.068 -11.486 -2.592 1.00 81.19 176 LEU A C 1
ATOM 1429 O O . LEU A 1 176 ? 15.850 -11.660 -2.657 1.00 81.19 176 LEU A O 1
ATOM 1433 N N . SER A 1 177 ? 17.879 -12.439 -2.126 1.00 85.31 177 SER A N 1
ATOM 1434 C CA . SER A 1 177 ? 17.410 -13.791 -1.783 1.00 85.31 177 SER A CA 1
ATOM 1435 C C . SER A 1 177 ? 16.525 -13.849 -0.538 1.00 85.31 177 SER A C 1
ATOM 1437 O O . SER A 1 177 ? 15.774 -14.806 -0.340 1.00 85.31 177 SER A O 1
ATOM 1439 N N . ALA A 1 178 ? 16.570 -12.802 0.288 1.00 86.25 178 ALA A N 1
ATOM 1440 C CA . ALA A 1 178 ? 15.687 -12.640 1.438 1.00 86.25 178 ALA A CA 1
ATOM 1441 C C . ALA A 1 178 ? 14.248 -12.258 1.044 1.00 86.25 178 ALA A C 1
ATOM 1443 O O . ALA A 1 178 ? 13.305 -12.573 1.783 1.00 86.25 178 ALA A O 1
ATOM 1444 N N . LEU A 1 179 ? 14.085 -11.597 -0.109 1.00 88.44 179 LEU A N 1
ATOM 1445 C CA . LEU A 1 179 ? 12.802 -11.070 -0.554 1.00 88.44 179 LEU A CA 1
ATOM 1446 C C . LEU A 1 179 ? 11.864 -12.176 -1.017 1.00 88.44 179 LEU A C 1
ATOM 1448 O O . LEU A 1 179 ? 12.258 -13.170 -1.626 1.00 88.44 179 LEU A O 1
ATOM 1452 N N . LYS A 1 180 ? 10.583 -11.960 -0.761 1.00 91.88 180 LYS A N 1
ATOM 1453 C CA . LYS A 1 180 ? 9.490 -12.838 -1.152 1.00 91.88 180 LYS A CA 1
ATOM 1454 C C . LYS A 1 180 ? 8.376 -11.978 -1.739 1.00 91.88 180 LYS A C 1
ATOM 1456 O O . LYS A 1 180 ? 8.122 -10.869 -1.269 1.00 91.88 180 LYS A O 1
ATOM 1461 N N . PHE A 1 181 ? 7.708 -12.502 -2.759 1.00 94.25 181 PHE A N 1
ATOM 1462 C CA . PHE A 1 181 ? 6.700 -11.772 -3.532 1.00 94.25 181 PHE A CA 1
ATOM 1463 C C . PHE A 1 181 ? 5.416 -12.585 -3.671 1.00 94.25 181 PHE A C 1
ATOM 1465 O O . PHE A 1 181 ? 5.456 -13.815 -3.732 1.00 94.25 181 PHE A O 1
ATOM 1472 N N . THR A 1 182 ? 4.279 -11.893 -3.746 1.00 95.75 182 THR A N 1
ATOM 1473 C CA . THR A 1 182 ? 2.976 -12.486 -4.077 1.00 95.75 182 THR A CA 1
ATOM 1474 C C . THR A 1 182 ? 2.925 -12.957 -5.533 1.00 95.75 182 THR A C 1
ATOM 1476 O O . THR A 1 182 ? 3.791 -12.614 -6.341 1.00 95.75 182 THR A O 1
ATOM 1479 N N . LYS A 1 183 ? 1.905 -13.758 -5.873 1.00 95.50 183 LYS A N 1
ATOM 1480 C CA . LYS A 1 183 ? 1.672 -14.242 -7.242 1.00 95.50 183 LYS A CA 1
ATOM 1481 C C . LYS A 1 183 ? 1.320 -13.103 -8.201 1.00 95.50 183 LYS A C 1
ATOM 1483 O O . LYS A 1 183 ? 1.945 -12.975 -9.248 1.00 95.50 183 LYS A O 1
ATOM 1488 N N . TYR A 1 184 ? 0.354 -12.273 -7.814 1.00 96.69 184 TYR A N 1
ATOM 1489 C CA . TYR A 1 184 ? -0.077 -11.080 -8.544 1.00 96.69 184 TYR A CA 1
ATOM 1490 C C . TYR A 1 184 ? 0.322 -9.817 -7.768 1.00 96.69 184 TYR A C 1
ATOM 1492 O O . TYR A 1 184 ? 1.002 -9.885 -6.736 1.00 96.69 184 TYR A O 1
ATOM 1500 N N . ASN A 1 185 ? -0.131 -8.654 -8.232 1.00 96.12 185 ASN A N 1
ATOM 1501 C CA . ASN A 1 185 ? -0.069 -7.411 -7.467 1.00 96.12 185 ASN A CA 1
ATOM 1502 C C . ASN A 1 185 ? -0.702 -7.552 -6.060 1.00 96.12 185 ASN A C 1
ATOM 1504 O O . ASN A 1 185 ? -1.467 -8.483 -5.769 1.00 96.12 185 ASN A O 1
ATOM 1508 N N . GLN A 1 186 ? -0.363 -6.623 -5.165 1.00 95.38 186 GLN A N 1
ATOM 1509 C CA . GLN A 1 186 ? -0.787 -6.653 -3.762 1.00 95.38 186 GLN A CA 1
ATOM 1510 C C . GLN A 1 186 ? -2.295 -6.449 -3.602 1.00 95.38 186 GLN A C 1
ATOM 1512 O O . GLN A 1 186 ? -2.882 -6.998 -2.667 1.00 95.38 186 GLN A O 1
ATOM 1517 N N . TYR A 1 187 ? -2.937 -5.726 -4.521 1.00 96.00 187 TYR A N 1
ATOM 1518 C CA . TYR A 1 187 ? -4.385 -5.586 -4.505 1.00 96.00 187 TYR A CA 1
ATOM 1519 C C . TYR A 1 187 ? -5.051 -6.955 -4.678 1.00 96.00 187 TYR A C 1
ATOM 1521 O O . TYR A 1 187 ? -5.833 -7.391 -3.836 1.00 96.00 187 TYR A O 1
ATOM 1529 N N . GLU A 1 188 ? -4.678 -7.687 -5.724 1.00 96.50 188 GLU A N 1
ATOM 1530 C CA . GLU A 1 188 ? -5.277 -8.980 -6.048 1.00 96.50 188 GLU A CA 1
ATOM 1531 C C . GLU A 1 188 ? -4.883 -10.096 -5.075 1.00 96.50 188 GLU A C 1
ATOM 1533 O O . GLU A 1 188 ? -5.700 -10.981 -4.814 1.00 96.50 188 GLU A O 1
ATOM 1538 N N . SER A 1 189 ? -3.660 -10.058 -4.540 1.00 97.38 189 SER A N 1
ATOM 1539 C CA . SER A 1 189 ? -3.115 -11.145 -3.712 1.00 97.38 189 SER A CA 1
ATOM 1540 C C . SER A 1 189 ? -3.297 -10.946 -2.206 1.00 97.38 189 SER A C 1
ATOM 1542 O O . SER A 1 189 ? -3.205 -11.918 -1.466 1.00 97.38 189 SER A O 1
ATOM 1544 N N . LEU A 1 190 ? -3.522 -9.714 -1.731 1.00 97.50 190 LEU A N 1
ATOM 1545 C CA . LEU A 1 190 ? -3.635 -9.405 -0.295 1.00 97.50 190 LEU A CA 1
ATOM 1546 C C . LEU A 1 190 ? -4.924 -8.650 0.034 1.00 97.50 190 LEU A C 1
ATOM 1548 O O . LEU A 1 190 ? -5.672 -9.067 0.918 1.00 97.50 190 LEU A O 1
ATOM 1552 N N . VAL A 1 191 ? -5.202 -7.554 -0.684 1.00 97.44 191 VAL A N 1
ATOM 1553 C CA . VAL A 1 191 ? -6.372 -6.703 -0.409 1.00 97.44 191 VAL A CA 1
ATOM 1554 C C . VAL A 1 191 ? -7.666 -7.440 -0.726 1.00 97.44 191 VAL A C 1
ATOM 1556 O O . VAL A 1 191 ? -8.532 -7.513 0.135 1.00 97.44 191 VAL A O 1
ATOM 1559 N N . LEU A 1 192 ? -7.805 -8.014 -1.924 1.00 97.50 192 LEU A N 1
ATOM 1560 C CA . LEU A 1 192 ? -9.030 -8.700 -2.340 1.00 97.50 192 LEU A CA 1
ATOM 1561 C C . LEU A 1 192 ? -9.390 -9.907 -1.455 1.00 97.50 192 LEU A C 1
ATOM 1563 O O . LEU A 1 192 ? -10.559 -9.989 -1.069 1.00 97.50 192 LEU A O 1
ATOM 1567 N N . PRO A 1 193 ? -8.462 -10.823 -1.097 1.00 98.38 193 PRO A N 1
ATOM 1568 C CA . PRO A 1 193 ? -8.766 -11.908 -0.163 1.00 98.38 193 PRO A CA 1
ATOM 1569 C C . PRO A 1 193 ? -9.265 -11.395 1.191 1.00 98.38 193 PRO A C 1
ATOM 1571 O O . PRO A 1 193 ? -10.292 -11.850 1.690 1.00 98.38 193 PRO A O 1
ATOM 1574 N N . MET A 1 194 ? -8.581 -10.395 1.755 1.00 98.12 194 MET A N 1
ATOM 1575 C CA . MET A 1 194 ? -8.942 -9.813 3.048 1.00 98.12 194 MET A CA 1
ATOM 1576 C C . MET A 1 194 ? -10.276 -9.060 2.986 1.00 98.12 194 MET A C 1
ATOM 1578 O O . MET A 1 194 ? -11.111 -9.214 3.872 1.00 98.12 194 MET A O 1
ATOM 1582 N N . TYR A 1 195 ? -10.505 -8.288 1.924 1.00 98.50 195 TYR A N 1
ATOM 1583 C CA . TYR A 1 195 ? -11.748 -7.560 1.693 1.00 98.50 195 TYR A CA 1
ATOM 1584 C C . TYR A 1 195 ? -12.945 -8.510 1.584 1.00 98.50 195 TYR A C 1
ATOM 1586 O O . TYR A 1 195 ? -13.936 -8.320 2.285 1.00 98.50 195 TYR A O 1
ATOM 1594 N N . ARG A 1 196 ? -12.835 -9.572 0.770 1.00 98.25 196 ARG A N 1
ATOM 1595 C CA . ARG A 1 196 ? -13.886 -10.597 0.644 1.00 98.25 196 ARG A CA 1
ATOM 1596 C C . ARG A 1 196 ? -14.163 -11.282 1.975 1.00 98.25 196 ARG A C 1
ATOM 1598 O O . ARG A 1 196 ? -15.315 -11.355 2.381 1.00 98.25 196 ARG A O 1
ATOM 1605 N N . TRP A 1 197 ? -13.111 -11.695 2.681 1.00 98.69 197 TRP A N 1
ATOM 1606 C CA . TRP A 1 197 ? -13.263 -12.312 3.993 1.00 98.69 197 TRP A CA 1
ATOM 1607 C C . TRP A 1 197 ? -13.991 -11.383 4.974 1.00 98.69 197 TRP A C 1
ATOM 1609 O O . TRP A 1 197 ? -14.925 -11.819 5.636 1.00 98.69 197 TRP A O 1
ATOM 1619 N N . LEU A 1 198 ? -13.640 -10.093 5.032 1.00 98.81 198 LEU A N 1
ATOM 1620 C CA . LEU A 1 198 ? -14.308 -9.119 5.906 1.00 98.81 198 LEU A CA 1
ATOM 1621 C C . LEU A 1 198 ? -15.791 -8.926 5.554 1.00 98.81 198 LEU A C 1
ATOM 1623 O O . LEU A 1 198 ? -16.620 -8.848 6.464 1.00 98.81 198 LEU A O 1
ATOM 1627 N N . LEU A 1 199 ? -16.139 -8.888 4.263 1.00 98.62 199 LEU A N 1
ATOM 1628 C CA . LEU A 1 199 ? -17.539 -8.856 3.825 1.00 98.62 199 LEU A CA 1
ATOM 1629 C C . LEU A 1 199 ? -18.301 -10.103 4.291 1.00 98.62 199 LEU A C 1
ATOM 1631 O O . LEU A 1 199 ? -19.405 -9.974 4.818 1.00 98.62 199 LEU A O 1
ATOM 1635 N N . ASP A 1 200 ? -17.695 -11.288 4.176 1.00 98.50 200 ASP A N 1
ATOM 1636 C CA . ASP A 1 200 ? -18.292 -12.549 4.636 1.00 98.50 200 ASP A CA 1
ATOM 1637 C C . ASP A 1 200 ? -18.485 -12.580 6.163 1.00 98.50 200 ASP A C 1
ATOM 1639 O O . ASP A 1 200 ? -19.422 -13.205 6.663 1.00 98.50 200 ASP A O 1
ATOM 1643 N N . GLN A 1 201 ? -17.640 -11.868 6.919 1.00 98.62 201 GLN A N 1
ATOM 1644 C CA . GLN A 1 201 ? -17.816 -11.666 8.364 1.00 98.62 201 GLN A CA 1
ATOM 1645 C C . GLN A 1 201 ? -18.895 -10.618 8.710 1.00 98.62 201 GLN A C 1
ATOM 1647 O O . GLN A 1 201 ? -19.214 -10.424 9.886 1.00 98.62 201 GLN A O 1
ATOM 1652 N N . GLY A 1 202 ? -19.472 -9.942 7.712 1.00 98.62 202 GLY A N 1
ATOM 1653 C CA . GLY A 1 202 ? -20.511 -8.925 7.877 1.00 98.62 202 GLY A CA 1
ATOM 1654 C C . GLY A 1 202 ? -19.991 -7.515 8.161 1.00 98.62 202 GLY A C 1
ATOM 1655 O O . GLY A 1 202 ? -20.770 -6.676 8.613 1.00 98.62 202 GLY A O 1
ATOM 1656 N N . VAL A 1 203 ? -18.702 -7.242 7.929 1.00 98.88 203 VAL A N 1
ATOM 1657 C CA . VAL A 1 203 ? -18.121 -5.897 8.086 1.00 98.88 203 VAL A CA 1
ATOM 1658 C C . VAL A 1 203 ? -18.727 -4.933 7.072 1.00 98.88 203 VAL A C 1
ATOM 1660 O O . VAL A 1 203 ? -18.842 -5.240 5.886 1.00 98.88 203 VAL A O 1
ATOM 1663 N N . THR A 1 204 ? -19.105 -3.743 7.539 1.00 98.75 204 THR A N 1
ATOM 1664 C CA . THR A 1 204 ? -19.689 -2.706 6.683 1.00 98.75 204 THR A CA 1
ATOM 1665 C C . THR A 1 204 ? -18.591 -1.834 6.088 1.00 98.75 204 THR A C 1
ATOM 1667 O O . THR A 1 204 ? -17.818 -1.227 6.823 1.00 98.75 204 THR A O 1
ATOM 1670 N N . PHE A 1 205 ? -18.556 -1.710 4.763 1.00 98.62 205 PHE A N 1
ATOM 1671 C CA . PHE A 1 205 ? -17.732 -0.724 4.063 1.00 98.62 205 PHE A CA 1
ATOM 1672 C C . PHE A 1 205 ? -18.623 0.406 3.552 1.00 98.62 205 PHE A C 1
ATOM 1674 O O . PHE A 1 205 ? -19.637 0.149 2.903 1.00 98.62 205 PHE A O 1
ATOM 1681 N N . ARG A 1 206 ? -18.244 1.649 3.844 1.00 98.06 206 ARG A N 1
ATOM 1682 C CA . ARG A 1 206 ? -18.860 2.856 3.289 1.00 98.06 206 ARG A CA 1
ATOM 1683 C C . ARG A 1 206 ? -17.819 3.580 2.452 1.00 98.06 206 ARG A C 1
ATOM 1685 O O . ARG A 1 206 ? -16.932 4.222 3.004 1.00 98.06 206 ARG A O 1
ATOM 1692 N N . PHE A 1 207 ? -17.915 3.397 1.143 1.00 98.25 207 PHE A N 1
ATOM 1693 C CA . PHE A 1 207 ? -17.089 4.087 0.155 1.00 98.25 207 PHE A CA 1
ATOM 1694 C C . PHE A 1 207 ? -17.592 5.517 -0.072 1.00 98.25 207 PHE A C 1
ATOM 1696 O O . PHE A 1 207 ? -18.619 5.901 0.498 1.00 98.25 207 PHE A O 1
ATOM 1703 N N . ALA A 1 208 ? -16.856 6.298 -0.870 1.00 97.56 208 ALA A N 1
ATOM 1704 C CA . ALA A 1 208 ? -17.189 7.690 -1.186 1.00 97.56 208 ALA A CA 1
ATOM 1705 C C . ALA A 1 208 ? -17.525 8.540 0.062 1.00 97.56 208 ALA A C 1
ATOM 1707 O O . ALA A 1 208 ? -18.386 9.413 0.029 1.00 97.56 208 ALA A O 1
ATOM 1708 N N . THR A 1 209 ? -16.867 8.254 1.191 1.00 98.06 209 THR A N 1
ATOM 1709 C CA . THR A 1 209 ? -17.098 8.916 2.480 1.00 98.06 209 THR A CA 1
ATOM 1710 C C . THR A 1 209 ? -15.794 9.532 2.980 1.00 98.06 209 THR A C 1
ATOM 1712 O O . THR A 1 209 ? -14.900 8.835 3.466 1.00 98.06 209 THR A O 1
ATOM 1715 N N . GLU A 1 210 ? -15.674 10.854 2.884 1.00 98.00 210 GLU A N 1
ATOM 1716 C CA . GLU A 1 210 ? -14.503 11.587 3.365 1.00 98.00 210 GLU A CA 1
ATOM 1717 C C . GLU A 1 210 ? -14.677 11.961 4.835 1.00 98.00 210 GLU A C 1
ATOM 1719 O O . GLU A 1 210 ? -15.464 12.844 5.165 1.00 98.00 210 GLU A O 1
ATOM 1724 N N . VAL A 1 211 ? -13.918 11.332 5.735 1.00 98.56 211 VAL A N 1
ATOM 1725 C CA . VAL A 1 211 ? -13.865 11.767 7.137 1.00 98.56 211 VAL A CA 1
ATOM 1726 C C . VAL A 1 211 ? -13.107 13.083 7.226 1.00 98.56 211 VAL A C 1
ATOM 1728 O O . VAL A 1 211 ? -11.905 13.149 6.969 1.00 98.56 211 VAL A O 1
ATOM 1731 N N . THR A 1 212 ? -13.815 14.134 7.621 1.00 98.31 212 THR A N 1
ATOM 1732 C CA . THR A 1 212 ? -13.270 15.486 7.681 1.00 98.31 212 THR A CA 1
ATOM 1733 C C . THR A 1 212 ? -12.682 15.789 9.049 1.00 98.31 212 THR A C 1
ATOM 1735 O O . THR A 1 212 ? -11.639 16.433 9.120 1.00 98.31 212 THR A O 1
ATOM 1738 N N . ASP A 1 213 ? -13.278 15.305 10.137 1.00 98.56 213 ASP A N 1
ATOM 1739 C CA . ASP A 1 213 ? -12.768 15.545 11.487 1.00 98.56 213 ASP A CA 1
ATOM 1740 C C . ASP A 1 213 ? -13.233 14.473 12.486 1.00 98.56 213 ASP A C 1
ATOM 1742 O O . ASP A 1 213 ? -14.208 13.752 12.254 1.00 98.56 213 ASP A O 1
ATOM 1746 N N . ILE A 1 214 ? -12.542 14.385 13.622 1.00 98.62 214 ILE A N 1
ATOM 1747 C CA . ILE A 1 214 ? -12.938 13.574 14.777 1.00 98.62 214 ILE A CA 1
ATOM 1748 C C . ILE A 1 214 ? -12.929 14.476 16.001 1.00 98.62 214 ILE A C 1
ATOM 1750 O O . ILE A 1 214 ? -11.900 15.055 16.348 1.00 98.62 214 ILE A O 1
ATOM 1754 N N . ASP A 1 215 ? -14.074 14.619 16.656 1.00 98.50 215 ASP A N 1
ATOM 1755 C CA . ASP A 1 215 ? -14.194 15.406 17.877 1.00 98.50 215 ASP A CA 1
ATOM 1756 C C . ASP A 1 215 ? -13.840 14.576 19.094 1.00 98.50 215 ASP A C 1
ATOM 1758 O O . ASP A 1 215 ? -14.142 13.383 19.159 1.00 98.50 215 ASP A O 1
ATOM 1762 N N . PHE A 1 216 ? -13.249 15.240 20.082 1.00 98.38 216 PHE A N 1
ATOM 1763 C CA . PHE A 1 216 ? -12.803 14.610 21.309 1.00 98.38 216 PHE A CA 1
ATOM 1764 C C . PHE A 1 216 ? -13.319 15.368 22.531 1.00 98.38 216 PHE A C 1
ATOM 1766 O O . PHE A 1 216 ? -13.286 16.597 22.568 1.00 98.38 216 PHE A O 1
ATOM 1773 N N . ASP A 1 217 ? -13.732 14.618 23.547 1.00 97.50 217 ASP A N 1
ATOM 1774 C CA . ASP A 1 217 ? -13.765 15.078 24.929 1.00 97.50 217 ASP A CA 1
ATOM 1775 C C . ASP A 1 217 ? -12.373 14.844 25.532 1.00 97.50 217 ASP A C 1
ATOM 1777 O O . ASP A 1 217 ? -11.912 13.703 25.666 1.00 97.50 217 ASP A O 1
ATOM 1781 N N . LEU A 1 218 ? -11.669 15.944 25.801 1.00 96.75 218 LEU A N 1
ATOM 1782 C CA . LEU A 1 218 ? -10.278 15.950 26.240 1.00 96.75 218 LEU A CA 1
ATOM 1783 C C . LEU A 1 218 ? -10.185 16.491 27.662 1.00 96.75 218 LEU A C 1
ATOM 1785 O O . LEU A 1 218 ? -10.579 17.622 27.946 1.00 96.75 218 LEU A O 1
ATOM 1789 N N . SER A 1 219 ? -9.580 15.699 28.539 1.00 94.00 219 SER A N 1
ATOM 1790 C CA . SER A 1 219 ? -9.216 16.103 29.889 1.00 94.00 219 SER A CA 1
ATOM 1791 C C . SER A 1 219 ? -7.784 15.663 30.209 1.00 94.00 219 SER A C 1
ATOM 1793 O O . SER A 1 219 ? -7.107 14.999 29.420 1.00 94.00 219 SER A O 1
ATOM 1795 N N . THR A 1 220 ? -7.296 16.027 31.393 1.00 89.50 220 THR A N 1
ATOM 1796 C CA . THR A 1 220 ? -6.013 15.519 31.897 1.00 89.50 220 THR A CA 1
ATOM 1797 C C . THR A 1 220 ? -6.058 14.030 32.244 1.00 89.50 220 THR A C 1
ATOM 1799 O O . THR A 1 220 ? -5.004 13.406 32.334 1.00 89.50 220 THR A O 1
ATOM 1802 N N . GLU A 1 221 ? -7.250 13.465 32.455 1.00 90.62 221 GLU A N 1
ATOM 1803 C CA . GLU A 1 221 ? -7.445 12.076 32.888 1.00 90.62 221 GLU A CA 1
ATOM 1804 C C . GLU A 1 221 ? -7.835 11.143 31.736 1.00 90.62 221 GLU A C 1
ATOM 1806 O O . GLU A 1 221 ? -7.500 9.958 31.764 1.00 90.62 221 GLU A O 1
ATOM 1811 N N . HIS A 1 222 ? -8.509 11.660 30.704 1.00 91.88 222 HIS A N 1
ATOM 1812 C CA . HIS A 1 222 ? -8.978 10.868 29.570 1.00 91.88 222 HIS A CA 1
ATOM 1813 C C . HIS A 1 222 ? -8.962 11.645 28.253 1.00 91.88 222 HIS A C 1
ATOM 1815 O O . HIS A 1 222 ? -9.032 12.871 28.215 1.00 91.88 222 HIS A O 1
ATOM 1821 N N . LYS A 1 223 ? -8.898 10.895 27.152 1.00 95.75 223 LYS A N 1
ATOM 1822 C CA . LYS A 1 223 ? -9.115 11.382 25.789 1.00 95.75 223 LYS A CA 1
ATOM 1823 C C . LYS A 1 223 ? -10.123 10.451 25.128 1.00 95.75 223 LYS A C 1
ATOM 1825 O O . LYS A 1 223 ? -9.821 9.272 24.956 1.00 95.75 223 LYS A O 1
ATOM 1830 N N . MET A 1 224 ? -11.310 10.949 24.797 1.00 97.06 224 MET A N 1
ATOM 1831 C CA . MET A 1 224 ? -12.388 10.132 24.235 1.00 97.06 224 MET A CA 1
ATOM 1832 C C . MET A 1 224 ? -12.895 10.756 22.942 1.00 97.06 224 MET A C 1
ATOM 1834 O O . MET A 1 224 ? -13.283 11.918 22.944 1.00 97.06 224 MET A O 1
ATOM 1838 N N . ALA A 1 225 ? -12.912 9.997 21.847 1.00 98.06 225 ALA A N 1
ATOM 1839 C CA . ALA A 1 225 ? -13.591 10.431 20.631 1.00 98.06 225 ALA A CA 1
ATOM 1840 C C . ALA A 1 225 ? -15.109 10.454 20.879 1.00 98.06 225 ALA A C 1
ATOM 1842 O O . ALA A 1 225 ? -15.658 9.497 21.419 1.00 98.06 225 ALA A O 1
ATOM 1843 N N . ILE A 1 226 ? -15.779 11.541 20.499 1.00 98.50 226 ILE A N 1
ATOM 1844 C CA . ILE A 1 226 ? -17.218 11.758 20.742 1.00 98.50 226 ILE A CA 1
ATOM 1845 C C . ILE A 1 226 ? -18.028 11.910 19.456 1.00 98.50 226 ILE A C 1
ATOM 1847 O O . ILE A 1 226 ? -19.253 11.780 19.480 1.00 98.50 226 ILE A O 1
ATOM 1851 N N . ARG A 1 227 ? -17.374 12.184 18.323 1.00 98.69 227 ARG A N 1
ATOM 1852 C CA . ARG A 1 227 ? -18.034 12.263 17.019 1.00 98.69 227 ARG A CA 1
ATOM 1853 C C . ARG A 1 227 ? -17.041 12.058 15.882 1.00 98.69 227 ARG A C 1
ATOM 1855 O O . ARG A 1 227 ? -15.953 12.619 15.923 1.00 98.69 227 ARG A O 1
ATOM 1862 N N . ILE A 1 228 ? -17.445 11.322 14.851 1.00 98.81 228 ILE A N 1
ATOM 1863 C CA . ILE A 1 228 ? -16.786 11.335 13.536 1.00 98.81 228 ILE A CA 1
ATOM 1864 C C . ILE A 1 228 ? -17.626 12.216 12.623 1.00 98.81 228 ILE A C 1
ATOM 1866 O O . ILE A 1 228 ? -18.845 12.037 12.556 1.00 98.81 228 ILE A O 1
ATOM 1870 N N . GLN A 1 229 ? -16.989 13.158 11.940 1.00 98.75 229 GLN A N 1
ATOM 1871 C CA . GLN A 1 229 ? -17.608 14.015 10.936 1.00 98.75 229 GLN A CA 1
ATOM 1872 C C . GLN A 1 229 ? -17.139 13.583 9.551 1.00 98.75 229 GLN A C 1
ATOM 1874 O O . GLN A 1 229 ? -15.962 13.269 9.366 1.00 98.75 229 GLN A O 1
ATOM 1879 N N . TRP A 1 230 ? -18.045 13.561 8.579 1.00 98.50 230 TRP A N 1
ATOM 1880 C CA . TRP A 1 230 ? -17.698 13.216 7.204 1.00 98.50 230 TRP A CA 1
ATOM 1881 C C . TRP A 1 230 ? -18.508 14.010 6.187 1.00 98.50 230 TRP A C 1
ATOM 1883 O O . TRP A 1 230 ? -19.524 14.614 6.526 1.00 98.50 230 TRP A O 1
ATOM 1893 N N . ILE A 1 231 ? -18.060 13.969 4.940 1.00 98.38 231 ILE A N 1
ATOM 1894 C CA . ILE A 1 231 ? -18.832 14.322 3.751 1.00 98.38 231 ILE A CA 1
ATOM 1895 C C . ILE A 1 231 ? -19.152 13.012 3.027 1.00 98.38 231 ILE A C 1
ATOM 1897 O O . ILE A 1 231 ? -18.262 12.173 2.866 1.00 98.38 231 ILE A O 1
ATOM 1901 N N . ASP A 1 232 ? -20.417 12.799 2.674 1.00 96.12 232 ASP A N 1
ATOM 1902 C CA . ASP A 1 232 ? -20.863 11.581 1.988 1.00 96.12 232 ASP A CA 1
ATOM 1903 C C . ASP A 1 232 ? -20.768 11.676 0.453 1.00 96.12 232 ASP A C 1
ATOM 1905 O O . ASP A 1 232 ? -20.301 12.668 -0.110 1.00 96.12 232 ASP A O 1
ATOM 1909 N N . GLU A 1 233 ? -21.239 10.630 -0.228 1.00 94.06 233 GLU A N 1
ATOM 1910 C CA . GLU A 1 233 ? -21.209 10.498 -1.688 1.00 94.06 233 GLU A CA 1
ATOM 1911 C C . GLU A 1 233 ? -22.022 11.572 -2.436 1.00 94.06 233 GLU A C 1
ATOM 1913 O O . GLU A 1 233 ? -21.852 11.755 -3.643 1.00 94.06 233 GLU A O 1
ATOM 1918 N N . HIS A 1 234 ? -22.905 12.295 -1.739 1.00 95.12 234 HIS A N 1
ATOM 1919 C CA . HIS A 1 234 ? -23.697 13.395 -2.289 1.00 95.12 234 HIS A CA 1
ATOM 1920 C C . HIS A 1 234 ? -23.072 14.770 -2.017 1.00 95.12 234 HIS A C 1
ATOM 1922 O O . HIS A 1 234 ? -23.565 15.779 -2.527 1.00 95.12 234 HIS A O 1
ATOM 1928 N N . GLY A 1 235 ? -21.969 14.820 -1.266 1.00 95.69 235 GLY A N 1
ATOM 1929 C CA . GLY A 1 235 ? -21.359 16.065 -0.811 1.00 95.69 235 GLY A CA 1
ATOM 1930 C C . GLY A 1 235 ? -22.026 16.642 0.440 1.00 95.69 235 GLY A C 1
ATOM 1931 O O . GLY A 1 235 ? -21.711 17.771 0.825 1.00 95.69 235 GLY A O 1
ATOM 1932 N N . ASP A 1 236 ? -22.923 15.890 1.084 1.00 97.62 236 ASP A N 1
ATOM 1933 C CA . ASP A 1 236 ? -23.643 16.345 2.264 1.00 97.62 236 ASP A CA 1
ATOM 1934 C C . ASP A 1 236 ? -22.834 16.078 3.539 1.00 97.62 236 ASP A C 1
ATOM 1936 O O . ASP A 1 236 ? -22.183 15.043 3.717 1.00 97.62 236 ASP A O 1
ATOM 1940 N N . ALA A 1 237 ? -22.872 17.041 4.462 1.00 98.00 237 ALA A N 1
ATOM 1941 C CA . ALA A 1 237 ? -22.220 16.905 5.755 1.00 98.00 237 ALA A CA 1
ATOM 1942 C C . ALA A 1 237 ? -22.972 15.890 6.631 1.00 98.00 237 ALA A C 1
ATOM 1944 O O . ALA A 1 237 ? -24.154 16.052 6.940 1.00 98.00 237 ALA A O 1
ATOM 1945 N N . GLY A 1 238 ? -22.251 14.875 7.094 1.00 97.44 238 GLY A N 1
ATOM 1946 C CA . GLY A 1 238 ? -22.752 13.803 7.938 1.00 97.44 238 GLY A CA 1
ATOM 1947 C C . GLY A 1 238 ? -21.859 13.537 9.147 1.00 97.44 238 GLY A C 1
ATOM 1948 O O . GLY A 1 238 ? -20.968 14.308 9.510 1.00 97.44 238 GLY A O 1
ATOM 1949 N N . GLY A 1 239 ? -22.144 12.437 9.836 1.00 97.81 239 GLY A N 1
ATOM 1950 C CA . GLY A 1 239 ? -21.325 11.981 10.950 1.00 97.81 239 GLY A CA 1
ATOM 1951 C C . GLY A 1 239 ? -22.081 11.121 11.947 1.00 97.81 239 GLY A C 1
ATOM 1952 O O . GLY A 1 239 ? -23.313 11.066 11.947 1.00 97.81 239 GLY A O 1
ATOM 1953 N N . VAL A 1 240 ? -21.334 10.505 12.856 1.00 98.50 240 VAL A N 1
ATOM 1954 C CA . VAL A 1 240 ? -21.864 9.639 13.914 1.00 98.50 240 VAL A CA 1
ATOM 1955 C C . VAL A 1 240 ? -21.373 10.111 15.275 1.00 98.50 240 VAL A C 1
ATOM 1957 O O . VAL A 1 240 ? -20.196 10.423 15.437 1.00 98.50 240 VAL A O 1
ATOM 1960 N N . ALA A 1 241 ? -22.287 10.212 16.242 1.00 98.56 241 ALA A N 1
ATOM 1961 C CA . ALA A 1 241 ? -21.928 10.439 17.638 1.00 98.56 241 ALA A CA 1
ATOM 1962 C C . ALA A 1 241 ? -21.414 9.130 18.246 1.00 98.56 241 ALA A C 1
ATOM 1964 O O . ALA A 1 241 ? -21.964 8.068 17.966 1.00 98.56 241 ALA A O 1
ATOM 1965 N N . LEU A 1 242 ? -20.379 9.229 19.070 1.00 98.56 242 LEU A N 1
ATOM 1966 C CA . LEU A 1 242 ? -19.687 8.096 19.667 1.00 98.56 242 LEU A CA 1
ATOM 1967 C C . LEU A 1 242 ? -19.927 8.076 21.176 1.00 98.56 242 LEU A C 1
ATOM 1969 O O . LEU A 1 242 ? -19.869 9.109 21.848 1.00 98.56 242 LEU A O 1
ATOM 1973 N N . GLY A 1 243 ? -20.197 6.888 21.699 1.00 97.69 243 GLY A N 1
ATOM 1974 C CA . GLY A 1 243 ? -20.229 6.587 23.120 1.00 97.69 243 GLY A CA 1
ATOM 1975 C C . GLY A 1 243 ? -18.939 5.914 23.608 1.00 97.69 243 GLY A C 1
ATOM 1976 O O . GLY A 1 243 ? -18.046 5.597 22.826 1.00 97.69 243 GLY A O 1
ATOM 1977 N N . PRO A 1 244 ? -18.850 5.614 24.915 1.00 96.69 244 PRO A N 1
ATOM 1978 C CA . PRO A 1 244 ? -17.656 5.022 25.531 1.00 96.69 244 PRO A CA 1
ATOM 1979 C C . PRO A 1 244 ? -17.338 3.589 25.063 1.00 96.69 244 PRO A C 1
ATOM 1981 O O . PRO A 1 244 ? -16.258 3.069 25.343 1.00 96.69 244 PRO A O 1
ATOM 1984 N N . ASP A 1 245 ? -18.278 2.929 24.385 1.00 98.06 245 ASP A N 1
ATOM 1985 C CA . ASP A 1 245 ? -18.101 1.589 23.825 1.00 98.06 245 ASP A CA 1
ATOM 1986 C C . ASP A 1 245 ? -17.801 1.599 22.313 1.00 98.06 245 ASP A C 1
ATOM 1988 O O . ASP A 1 245 ? -17.569 0.535 21.737 1.00 98.06 245 ASP A O 1
ATOM 1992 N N . ASP A 1 246 ? -17.731 2.772 21.677 1.00 98.44 246 ASP A N 1
ATOM 1993 C CA . ASP A 1 246 ? -17.405 2.901 20.258 1.00 98.44 246 ASP A CA 1
ATOM 1994 C C . ASP A 1 246 ? -15.900 3.132 20.075 1.00 98.44 246 ASP A C 1
ATOM 1996 O O . ASP A 1 246 ? -15.334 4.144 20.487 1.00 98.44 246 ASP A O 1
ATOM 2000 N N . LEU A 1 247 ? -15.228 2.160 19.463 1.00 98.31 247 LEU A N 1
ATOM 2001 C CA . LEU A 1 247 ? -13.802 2.217 19.164 1.00 98.31 247 LEU A CA 1
ATOM 2002 C C . LEU A 1 247 ? -13.581 2.976 17.857 1.00 98.31 247 LEU A C 1
ATOM 2004 O O . LEU A 1 247 ? -14.278 2.730 16.875 1.00 98.31 247 LEU A O 1
ATOM 2008 N N . VAL A 1 248 ? -12.573 3.846 17.816 1.00 98.25 248 VAL A N 1
ATOM 2009 C CA . VAL A 1 248 ? -12.184 4.561 16.595 1.00 98.25 248 VAL A CA 1
ATOM 2010 C C . VAL A 1 248 ? -10.724 4.288 16.286 1.00 98.25 248 VAL A C 1
ATOM 2012 O O . VAL A 1 248 ? -9.852 4.564 17.109 1.00 98.25 248 VAL A O 1
ATOM 2015 N N . LEU A 1 249 ? -10.454 3.757 15.096 1.00 98.25 249 LEU A N 1
ATOM 2016 C CA . LEU A 1 249 ? -9.103 3.603 14.563 1.00 98.25 249 LEU A CA 1
ATOM 2017 C C . LEU A 1 249 ? -9.000 4.440 13.296 1.00 98.25 249 LEU A C 1
ATOM 2019 O O . LEU A 1 249 ? -9.821 4.330 12.393 1.00 98.25 249 LEU A O 1
ATOM 2023 N N . THR A 1 250 ? -8.003 5.309 13.226 1.00 97.00 250 THR A N 1
ATOM 2024 C CA . THR A 1 250 ? -7.842 6.231 12.099 1.00 97.00 250 THR A CA 1
ATOM 2025 C C . THR A 1 250 ? -6.465 6.065 11.501 1.00 97.00 250 THR A C 1
ATOM 2027 O O . THR A 1 250 ? -5.464 6.220 12.201 1.00 97.00 250 THR A O 1
ATOM 2030 N N . THR A 1 251 ? -6.415 5.770 10.203 1.00 97.00 251 THR A N 1
ATOM 2031 C CA . THR A 1 251 ? -5.169 5.875 9.444 1.00 97.00 251 THR A CA 1
ATOM 2032 C C . THR A 1 251 ? -4.914 7.356 9.169 1.00 97.00 251 THR A C 1
ATOM 2034 O O . THR A 1 251 ? -5.657 7.989 8.424 1.00 97.00 251 THR A O 1
ATOM 2037 N N . ILE A 1 252 ? -3.903 7.920 9.826 1.00 94.56 252 ILE A N 1
ATOM 2038 C CA . ILE A 1 252 ? -3.520 9.332 9.710 1.00 94.56 252 ILE A CA 1
ATOM 2039 C C . ILE A 1 252 ? -2.434 9.526 8.649 1.00 94.56 252 ILE A C 1
ATOM 2041 O O . ILE A 1 252 ? -1.440 8.801 8.639 1.00 94.56 252 ILE A O 1
ATOM 2045 N N . GLY A 1 253 ? -2.608 10.531 7.785 1.00 95.12 253 GLY A N 1
ATOM 2046 C CA . GLY A 1 253 ? -1.721 10.761 6.643 1.00 95.12 253 GLY A CA 1
ATOM 2047 C C . GLY A 1 253 ? -1.762 9.627 5.609 1.00 95.12 253 GLY A C 1
ATOM 2048 O O . GLY A 1 253 ? -2.292 8.541 5.841 1.00 95.12 253 GLY A O 1
ATOM 2049 N N . SER A 1 254 ? -1.212 9.882 4.424 1.00 95.12 254 SER A N 1
ATOM 2050 C CA . SER A 1 254 ? -1.075 8.858 3.387 1.00 95.12 254 SER A CA 1
ATOM 2051 C C . SER A 1 254 ? 0.019 9.235 2.393 1.00 95.12 254 SER A C 1
ATOM 2053 O O . SER A 1 254 ? 0.108 10.381 1.957 1.00 95.12 254 SER A O 1
ATOM 2055 N N . LEU A 1 255 ? 0.840 8.250 2.018 1.00 94.00 255 LEU A N 1
ATOM 2056 C CA . LEU A 1 255 ? 1.899 8.411 1.015 1.00 94.00 255 LEU A CA 1
ATOM 2057 C C . LEU A 1 255 ? 1.364 8.474 -0.425 1.00 94.00 255 LEU A C 1
ATOM 2059 O O . LEU A 1 255 ? 2.105 8.835 -1.328 1.00 94.00 255 LEU A O 1
ATOM 2063 N N . THR A 1 256 ? 0.101 8.099 -0.646 1.00 93.00 256 THR A N 1
ATOM 2064 C CA . THR A 1 256 ? -0.551 8.118 -1.968 1.00 93.00 256 THR A CA 1
ATOM 2065 C C . THR A 1 256 ? -1.664 9.157 -2.056 1.00 93.00 256 THR A C 1
ATOM 2067 O O . THR A 1 256 ? -2.465 9.126 -2.990 1.00 93.00 256 THR A O 1
ATOM 2070 N N . GLU A 1 257 ? -1.772 10.035 -1.056 1.00 92.56 257 GLU A N 1
ATOM 2071 C CA . GLU A 1 257 ? -2.676 11.178 -1.146 1.00 92.56 257 GLU A CA 1
ATOM 2072 C C . GLU A 1 257 ? -2.179 12.131 -2.235 1.00 92.56 257 GLU A C 1
ATOM 2074 O O . GLU A 1 257 ? -0.970 12.280 -2.414 1.00 92.56 257 GLU A O 1
ATOM 2079 N N . ASN A 1 258 ? -3.104 12.749 -2.970 1.00 93.69 258 ASN A N 1
ATOM 2080 C CA . ASN A 1 258 ? -2.805 13.666 -4.079 1.00 93.69 258 ASN A CA 1
ATOM 2081 C C . ASN A 1 258 ? -1.947 13.067 -5.212 1.00 93.69 258 ASN A C 1
ATOM 2083 O O . ASN A 1 258 ? -1.350 13.796 -5.999 1.00 93.69 258 ASN A O 1
ATOM 2087 N N . SER A 1 259 ? -1.889 11.737 -5.337 1.00 92.69 259 SER A N 1
ATOM 2088 C CA . SER A 1 259 ? -1.300 11.115 -6.526 1.00 92.69 259 SER A CA 1
ATOM 2089 C C . SER A 1 259 ? -2.208 11.321 -7.740 1.00 92.69 259 SER A C 1
ATOM 2091 O O . SER A 1 259 ? -3.347 10.845 -7.744 1.00 92.69 259 SER A O 1
ATOM 2093 N N . ASP A 1 260 ? -1.676 11.955 -8.778 1.00 93.06 260 ASP A N 1
ATOM 2094 C CA . ASP A 1 260 ? -2.258 11.970 -10.119 1.00 93.06 260 ASP A CA 1
ATOM 2095 C C . ASP A 1 260 ? -1.712 10.804 -10.962 1.00 93.06 260 ASP A C 1
ATOM 2097 O O . ASP A 1 260 ? -0.674 10.222 -10.640 1.00 93.06 260 ASP A O 1
ATOM 2101 N N . ASP A 1 261 ? -2.390 10.474 -12.064 1.00 92.06 261 ASP A N 1
ATOM 2102 C CA . ASP A 1 261 ? -1.763 9.678 -13.121 1.00 92.06 261 ASP A CA 1
ATOM 2103 C C . ASP A 1 261 ? -1.825 10.413 -14.458 1.00 92.06 261 ASP A C 1
ATOM 2105 O O . ASP A 1 261 ? -2.908 10.745 -14.948 1.00 92.06 261 ASP A O 1
ATOM 2109 N N . GLY A 1 262 ? -0.675 10.529 -15.112 1.00 95.06 262 GLY A N 1
ATOM 2110 C CA . GLY A 1 262 ? -0.595 10.836 -16.532 1.00 95.06 262 GLY A CA 1
ATOM 2111 C C . GLY A 1 262 ? -1.049 9.663 -17.409 1.00 95.06 262 GLY A C 1
ATOM 2112 O O . GLY A 1 262 ? -1.739 8.731 -16.980 1.00 95.06 262 GLY A O 1
ATOM 2113 N N . ASP A 1 263 ? -0.631 9.700 -18.666 1.00 96.56 263 ASP A N 1
ATOM 2114 C CA . ASP A 1 263 ? -0.762 8.604 -19.618 1.00 96.56 263 ASP A CA 1
ATOM 2115 C C . ASP A 1 263 ? 0.416 8.598 -20.607 1.00 96.56 263 ASP A C 1
ATOM 2117 O O . ASP A 1 263 ? 1.433 9.262 -20.404 1.00 96.56 263 ASP A O 1
ATOM 2121 N N . HIS A 1 264 ? 0.299 7.822 -21.685 1.00 96.94 264 HIS A N 1
ATOM 2122 C CA . HIS A 1 264 ? 1.350 7.713 -22.695 1.00 96.94 264 HIS A CA 1
ATOM 2123 C C . HIS A 1 264 ? 1.773 9.069 -23.283 1.00 96.94 264 HIS A C 1
ATOM 2125 O O . HIS A 1 264 ? 2.948 9.242 -23.573 1.00 96.94 264 HIS A O 1
ATOM 2131 N N . ASN A 1 265 ? 0.849 10.029 -23.411 1.00 97.69 265 ASN A N 1
ATOM 2132 C CA . ASN A 1 265 ? 1.077 11.320 -24.068 1.00 97.69 265 ASN A CA 1
ATOM 2133 C C . ASN A 1 265 ? 0.901 12.528 -23.131 1.00 97.69 265 ASN A C 1
ATOM 2135 O O . ASN A 1 265 ? 1.028 13.668 -23.577 1.00 97.69 265 ASN A O 1
ATOM 2139 N N . THR A 1 266 ? 0.592 12.299 -21.854 1.00 97.44 266 THR A N 1
ATOM 2140 C CA . THR A 1 266 ? 0.285 13.354 -20.881 1.00 97.44 266 THR A CA 1
ATOM 2141 C C . THR A 1 266 ? 1.071 13.109 -19.592 1.00 97.44 266 THR A C 1
ATOM 2143 O O . THR A 1 266 ? 0.943 12.022 -19.032 1.00 97.44 266 THR A O 1
ATOM 2146 N N . PRO A 1 267 ? 1.867 14.070 -19.088 1.00 97.38 267 PRO A N 1
ATOM 2147 C CA . PRO A 1 267 ? 2.560 13.920 -17.806 1.00 97.38 267 PRO A CA 1
ATOM 2148 C C . PRO A 1 267 ? 1.581 13.897 -16.627 1.00 97.38 267 PRO A C 1
ATOM 2150 O O . PRO A 1 267 ? 0.561 14.596 -16.661 1.00 97.38 267 PRO A O 1
ATOM 2153 N N . ALA A 1 268 ? 1.916 13.148 -15.574 1.00 95.81 268 ALA A N 1
ATOM 2154 C CA . ALA A 1 268 ? 1.226 13.261 -14.291 1.00 95.81 268 ALA A CA 1
ATOM 2155 C C . ALA A 1 268 ? 1.467 14.657 -13.691 1.00 95.81 268 ALA A C 1
ATOM 2157 O O . ALA A 1 268 ? 2.533 15.243 -13.868 1.00 95.81 268 ALA A O 1
ATOM 2158 N N . GLN A 1 269 ? 0.477 15.212 -12.999 1.00 95.44 269 GLN A N 1
ATOM 2159 C CA . GLN A 1 269 ? 0.568 16.543 -12.404 1.00 95.44 269 GLN A CA 1
ATOM 2160 C C . GLN A 1 269 ? 0.817 16.462 -10.899 1.00 95.44 269 GLN A C 1
ATOM 2162 O O . GLN A 1 269 ? 0.127 15.749 -10.172 1.00 95.44 269 GLN A O 1
ATOM 2167 N N . LEU A 1 270 ? 1.781 17.245 -10.410 1.00 93.94 270 LEU A N 1
ATOM 2168 C CA . LEU A 1 270 ? 2.011 17.381 -8.976 1.00 93.94 270 LEU A CA 1
ATOM 2169 C C . LEU A 1 270 ? 0.896 18.222 -8.339 1.00 93.94 270 LEU A C 1
ATOM 2171 O O . LEU A 1 270 ? 0.857 19.443 -8.512 1.00 93.94 270 LEU A O 1
ATOM 2175 N N . ASP A 1 271 ? 0.029 17.583 -7.555 1.00 94.00 271 ASP A N 1
ATOM 2176 C CA . ASP A 1 271 ? -1.012 18.275 -6.797 1.00 94.00 271 ASP A CA 1
ATOM 2177 C C . ASP A 1 271 ? -0.518 18.690 -5.400 1.00 94.00 271 ASP A C 1
ATOM 2179 O O . ASP A 1 271 ? -0.324 17.881 -4.491 1.00 94.00 271 ASP A O 1
ATOM 2183 N N . THR A 1 272 ? -0.321 20.000 -5.236 1.00 93.38 272 THR A N 1
ATOM 2184 C CA . THR A 1 272 ? 0.103 20.642 -3.976 1.00 93.38 272 THR A CA 1
ATOM 2185 C C . THR A 1 272 ? -1.060 21.258 -3.192 1.00 93.38 272 THR A C 1
ATOM 2187 O O . THR A 1 272 ? -0.837 21.997 -2.230 1.00 93.38 272 THR A O 1
ATOM 2190 N N . GLY A 1 273 ? -2.296 20.994 -3.622 1.00 93.38 273 GLY A N 1
ATOM 2191 C CA . GLY A 1 273 ? -3.515 21.484 -2.998 1.00 93.38 273 GLY A CA 1
ATOM 2192 C C . GLY A 1 273 ? -3.875 20.770 -1.689 1.00 93.38 273 GLY A C 1
ATOM 2193 O O . GLY A 1 273 ? -3.041 20.091 -1.082 1.00 93.38 273 GLY A O 1
ATOM 2194 N N . PRO A 1 274 ? -5.130 20.936 -1.224 1.00 92.81 274 PRO A N 1
ATOM 2195 C CA . PRO A 1 274 ? -5.655 20.216 -0.067 1.00 92.81 274 PRO A CA 1
ATOM 2196 C C . PRO A 1 274 ? -5.454 18.705 -0.201 1.00 92.81 274 PRO A C 1
ATOM 2198 O O . PRO A 1 274 ? -5.571 18.155 -1.292 1.00 92.81 274 PRO A O 1
ATOM 2201 N N . ALA A 1 275 ? -5.161 18.039 0.911 1.00 95.19 275 ALA A N 1
ATOM 2202 C CA . ALA A 1 275 ? -4.817 16.622 0.936 1.00 95.19 275 ALA A CA 1
ATOM 2203 C C . ALA A 1 275 ? -5.569 15.959 2.093 1.00 95.19 275 ALA A C 1
ATOM 2205 O O . ALA A 1 275 ? -5.125 16.017 3.240 1.00 95.19 275 ALA A O 1
ATOM 2206 N N . ALA A 1 276 ? -6.723 15.353 1.801 1.00 95.31 276 ALA A N 1
ATOM 2207 C CA . ALA A 1 276 ? -7.744 14.998 2.792 1.00 95.31 276 ALA A CA 1
ATOM 2208 C C . ALA A 1 276 ? -7.212 14.225 4.019 1.00 95.31 276 ALA A C 1
ATOM 2210 O O . ALA A 1 276 ? -7.477 14.626 5.153 1.00 95.31 276 ALA A O 1
ATOM 2211 N N . ALA A 1 277 ? -6.413 13.168 3.831 1.00 96.50 277 ALA A N 1
ATOM 2212 C CA . ALA A 1 277 ? -5.839 12.384 4.930 1.00 96.50 277 ALA A CA 1
ATOM 2213 C C . ALA A 1 277 ? -4.840 13.184 5.786 1.00 96.50 277 ALA A C 1
ATOM 2215 O O . ALA A 1 277 ? -4.766 12.999 7.006 1.00 96.50 277 ALA A O 1
ATOM 2216 N N . TRP A 1 278 ? -4.067 14.079 5.164 1.00 97.62 278 TRP A N 1
ATOM 2217 C CA . TRP A 1 278 ? -3.143 14.968 5.871 1.00 97.62 278 TRP A CA 1
ATOM 2218 C C . TRP A 1 278 ? -3.885 16.096 6.584 1.00 97.62 278 TRP A C 1
ATOM 2220 O O . TRP A 1 278 ? -3.550 16.418 7.722 1.00 97.62 278 TRP A O 1
ATOM 2230 N N . ASP A 1 279 ? -4.925 16.650 5.965 1.00 97.44 279 ASP A N 1
ATOM 2231 C CA . ASP A 1 279 ? -5.760 17.702 6.544 1.00 97.44 279 ASP A CA 1
ATOM 2232 C C . ASP A 1 279 ? -6.591 17.187 7.722 1.00 97.44 279 ASP A C 1
ATOM 2234 O O . ASP A 1 279 ? -6.697 17.877 8.739 1.00 97.44 279 ASP A O 1
ATOM 2238 N N . LEU A 1 280 ? -7.099 15.951 7.647 1.00 98.31 280 LEU A N 1
ATOM 2239 C CA . LEU A 1 280 ? -7.692 15.253 8.788 1.00 98.31 280 LEU A CA 1
ATOM 2240 C C . LEU A 1 280 ? -6.689 15.155 9.943 1.00 98.31 280 LEU A C 1
ATOM 2242 O O . LEU A 1 280 ? -7.005 15.545 11.068 1.00 98.31 280 LEU A O 1
ATOM 2246 N N . TRP A 1 281 ? -5.461 14.691 9.679 1.00 98.56 281 TRP A N 1
ATOM 2247 C CA . TRP A 1 281 ? -4.447 14.598 10.730 1.00 98.56 281 TRP A CA 1
ATOM 2248 C C . TRP A 1 281 ? -4.083 15.977 11.295 1.00 98.56 281 TRP A C 1
ATOM 2250 O O . TRP A 1 281 ? -4.003 16.120 12.512 1.00 98.56 281 TRP A O 1
ATOM 2260 N N . ARG A 1 282 ? -3.940 17.018 10.465 1.00 98.25 282 ARG A N 1
ATOM 2261 C CA . ARG A 1 282 ? -3.706 18.402 10.929 1.00 98.25 282 ARG A CA 1
ATOM 2262 C C . ARG A 1 282 ? -4.813 18.890 11.859 1.00 98.25 282 ARG A C 1
ATOM 2264 O O . ARG A 1 282 ? -4.505 19.440 12.917 1.00 98.25 282 ARG A O 1
ATOM 2271 N N . ARG A 1 283 ? -6.083 18.658 11.508 1.00 98.44 283 ARG A N 1
ATOM 2272 C CA . ARG A 1 283 ? -7.234 19.032 12.349 1.00 98.44 283 ARG A CA 1
ATOM 2273 C C . ARG A 1 283 ? -7.241 18.284 13.680 1.00 98.44 283 ARG A C 1
ATOM 2275 O O . ARG A 1 283 ? -7.424 18.919 14.715 1.00 98.44 283 ARG A O 1
ATOM 2282 N N . ILE A 1 284 ? -6.958 16.981 13.680 1.00 98.25 284 ILE A N 1
ATOM 2283 C CA . ILE A 1 284 ? -6.845 16.183 14.912 1.00 98.25 284 ILE A CA 1
ATOM 2284 C C . ILE A 1 284 ? -5.652 16.656 15.761 1.00 98.25 284 ILE A C 1
ATOM 2286 O O . ILE A 1 284 ? -5.808 16.916 16.951 1.00 98.25 284 ILE A O 1
ATOM 2290 N N . ALA A 1 285 ? -4.472 16.823 15.159 1.00 98.19 285 ALA A N 1
ATOM 2291 C CA . ALA A 1 285 ? -3.241 17.236 15.838 1.00 98.19 285 ALA A CA 1
ATOM 2292 C C . ALA A 1 285 ? -3.339 18.628 16.481 1.00 98.19 285 ALA A C 1
ATOM 2294 O O . ALA A 1 285 ? -2.688 18.889 17.492 1.00 98.19 285 ALA A O 1
ATOM 2295 N N . ALA A 1 286 ? -4.184 19.512 15.944 1.00 98.25 286 ALA A N 1
ATOM 2296 C CA . ALA A 1 286 ? -4.459 20.816 16.540 1.00 98.25 286 ALA A CA 1
ATOM 2297 C C . ALA A 1 286 ? -5.234 20.735 17.873 1.00 98.25 286 ALA A C 1
ATOM 2299 O O . ALA A 1 286 ? -5.199 21.695 18.644 1.00 98.25 286 ALA A O 1
ATOM 2300 N N . LYS A 1 287 ? -5.925 19.618 18.158 1.00 98.06 287 LYS A N 1
ATOM 2301 C CA . LYS A 1 287 ? -6.764 19.448 19.360 1.00 98.06 287 LYS A CA 1
ATOM 2302 C C . LYS A 1 287 ? -5.960 19.054 20.601 1.00 98.06 287 LYS A C 1
ATOM 2304 O O . LYS A 1 287 ? -6.305 19.475 21.700 1.00 98.06 287 LYS A O 1
ATOM 2309 N N . ASP A 1 288 ? -4.890 18.273 20.444 1.00 97.25 288 ASP A N 1
ATOM 2310 C CA . ASP A 1 288 ? -3.991 17.884 21.538 1.00 97.25 288 ASP A CA 1
ATOM 2311 C C . ASP A 1 288 ? -2.586 17.550 20.996 1.00 97.25 288 ASP A C 1
ATOM 2313 O O . ASP A 1 288 ? -2.470 16.803 20.020 1.00 97.25 288 ASP A O 1
ATOM 2317 N N . PRO A 1 289 ? -1.497 18.027 21.632 1.00 95.69 289 PRO A N 1
ATOM 2318 C CA . PRO A 1 289 ? -0.130 17.759 21.176 1.00 95.69 289 PRO A CA 1
ATOM 2319 C C . PRO A 1 289 ? 0.262 16.271 21.178 1.00 95.69 289 PRO A C 1
ATOM 2321 O O . PRO A 1 289 ? 1.234 15.901 20.514 1.00 95.69 289 PRO A O 1
ATOM 2324 N N . ALA A 1 290 ? -0.456 15.410 21.906 1.00 95.75 290 ALA A N 1
ATOM 2325 C CA . ALA A 1 290 ? -0.239 13.965 21.894 1.00 95.75 290 ALA A CA 1
ATOM 2326 C C . ALA A 1 290 ? -0.634 13.307 20.561 1.00 95.75 290 ALA A C 1
ATOM 2328 O O . ALA A 1 290 ? -0.194 12.193 20.288 1.00 95.75 290 ALA A O 1
ATOM 2329 N N . PHE A 1 291 ? -1.420 13.980 19.715 1.00 96.94 291 PHE A N 1
ATOM 2330 C CA . PHE A 1 291 ? -1.860 13.448 18.421 1.00 96.94 291 PHE A CA 1
ATOM 2331 C C . PHE A 1 291 ? -0.853 13.659 17.279 1.00 96.94 291 PHE A C 1
ATOM 2333 O O . PHE A 1 291 ? -1.152 13.394 16.115 1.00 96.94 291 PHE A O 1
ATOM 2340 N N . GLY A 1 292 ? 0.377 14.062 17.602 1.00 97.19 292 GLY A N 1
ATOM 2341 C CA . GLY A 1 292 ? 1.493 14.088 16.661 1.00 97.19 292 GLY A CA 1
ATOM 2342 C C . GLY A 1 292 ? 1.662 15.418 15.932 1.00 97.19 292 GLY A C 1
ATOM 2343 O O . GLY A 1 292 ? 1.104 16.445 16.309 1.00 97.19 292 GLY A O 1
ATOM 2344 N N . ARG A 1 293 ? 2.532 15.414 14.918 1.00 98.00 293 ARG A N 1
ATOM 2345 C CA . ARG A 1 293 ? 2.963 16.614 14.182 1.00 98.00 293 ARG A CA 1
ATOM 2346 C C . ARG A 1 293 ? 3.016 16.312 12.677 1.00 98.00 293 ARG A C 1
ATOM 2348 O O . ARG A 1 293 ? 4.093 15.981 12.183 1.00 98.00 293 ARG A O 1
ATOM 2355 N N . PRO A 1 294 ? 1.885 16.391 11.954 1.00 97.44 294 PRO A N 1
ATOM 2356 C CA . PRO A 1 294 ? 1.796 15.971 10.550 1.00 97.44 294 PRO A CA 1
ATOM 2357 C C . PRO A 1 294 ? 2.791 16.679 9.623 1.00 97.44 294 PRO A C 1
ATOM 2359 O O . PRO A 1 294 ? 3.371 16.047 8.744 1.00 97.44 294 PRO A O 1
ATOM 2362 N N . ASP A 1 295 ? 3.056 17.969 9.839 1.00 96.25 295 ASP A N 1
ATOM 2363 C CA . ASP A 1 295 ? 3.901 18.756 8.929 1.00 96.25 295 ASP A CA 1
ATOM 2364 C C . ASP A 1 295 ? 5.403 18.449 9.036 1.00 96.25 295 ASP A C 1
ATOM 2366 O O . ASP A 1 295 ? 6.179 18.908 8.202 1.00 96.25 295 ASP A O 1
ATOM 2370 N N . VAL A 1 296 ? 5.824 17.605 9.988 1.00 96.06 296 VAL A N 1
ATOM 2371 C CA . VAL A 1 296 ? 7.168 16.993 9.950 1.00 96.06 296 VAL A CA 1
ATOM 2372 C C . VAL A 1 296 ? 7.309 16.056 8.742 1.00 96.06 296 VAL A C 1
ATOM 2374 O O . VAL A 1 296 ? 8.415 15.866 8.246 1.00 96.06 296 VAL A O 1
ATOM 2377 N N . PHE A 1 297 ? 6.197 15.498 8.256 1.00 95.62 297 PHE A N 1
ATOM 2378 C CA . PHE A 1 297 ? 6.151 14.555 7.138 1.00 95.62 297 PHE A CA 1
ATOM 2379 C C . PHE A 1 297 ? 5.623 15.209 5.855 1.00 95.62 297 PHE A C 1
ATOM 2381 O O . PHE A 1 297 ? 6.195 15.029 4.785 1.00 95.62 297 PHE A O 1
ATOM 2388 N N . ALA A 1 298 ? 4.547 15.993 5.965 1.00 93.12 298 ALA A N 1
ATOM 2389 C CA . ALA A 1 298 ? 3.842 16.570 4.817 1.00 93.12 298 ALA A CA 1
ATOM 2390 C C . ALA A 1 298 ? 4.209 18.033 4.512 1.00 93.12 298 ALA A C 1
ATOM 2392 O O . ALA A 1 298 ? 3.659 18.620 3.583 1.00 93.12 298 ALA A O 1
ATOM 2393 N N . GLY A 1 299 ? 5.109 18.644 5.290 1.00 91.88 299 GLY A N 1
ATOM 2394 C CA . GLY A 1 299 ? 5.442 20.065 5.157 1.00 91.88 299 GLY A CA 1
ATOM 2395 C C . GLY A 1 299 ? 6.371 20.407 3.987 1.00 91.88 299 GLY A C 1
ATOM 2396 O O . GLY A 1 299 ? 6.468 21.577 3.624 1.00 91.88 299 GLY A O 1
ATOM 2397 N N . ASN A 1 300 ? 7.062 19.423 3.397 1.00 94.56 300 ASN A N 1
ATOM 2398 C CA . ASN A 1 300 ? 8.012 19.652 2.306 1.00 94.56 300 ASN A CA 1
ATOM 2399 C C . ASN A 1 300 ? 7.905 18.590 1.203 1.00 94.56 300 ASN A C 1
ATOM 2401 O O . ASN A 1 300 ? 8.660 17.621 1.188 1.00 94.56 300 ASN A O 1
ATOM 2405 N N . ILE A 1 301 ? 6.995 18.822 0.254 1.00 93.44 301 ILE A N 1
ATOM 2406 C CA . ILE A 1 301 ? 6.720 17.918 -0.875 1.00 93.44 301 ILE A CA 1
ATOM 2407 C C . ILE A 1 301 ? 7.974 17.654 -1.719 1.00 93.44 301 ILE A C 1
ATOM 2409 O O . ILE A 1 301 ? 8.208 16.524 -2.128 1.00 93.44 301 ILE A O 1
ATOM 2413 N N . ALA A 1 302 ? 8.825 18.661 -1.942 1.00 92.00 302 ALA A N 1
ATOM 2414 C CA . ALA A 1 302 ? 10.044 18.490 -2.738 1.00 92.00 302 ALA A CA 1
ATOM 2415 C C . ALA A 1 302 ? 11.028 17.476 -2.122 1.00 92.00 302 ALA A C 1
ATOM 2417 O O . ALA A 1 302 ? 11.817 16.878 -2.842 1.00 92.00 302 ALA A O 1
ATOM 2418 N N . GLN A 1 303 ? 10.973 17.271 -0.801 1.00 92.56 303 GLN A N 1
ATOM 2419 C CA . GLN A 1 303 ? 11.805 16.305 -0.077 1.00 92.56 303 GLN A CA 1
ATOM 2420 C C . GLN A 1 303 ? 11.094 14.979 0.221 1.00 92.56 303 GLN A C 1
ATOM 2422 O O . GLN A 1 303 ? 11.720 14.086 0.787 1.00 92.56 303 GLN A O 1
ATOM 2427 N N . SER A 1 304 ? 9.811 14.843 -0.117 1.00 91.75 304 SER A N 1
ATOM 2428 C CA . SER A 1 304 ? 9.007 13.651 0.182 1.00 91.75 304 SER A CA 1
ATOM 2429 C C . SER A 1 304 ? 8.328 13.040 -1.045 1.00 91.75 304 SER A C 1
ATOM 2431 O O . SER A 1 304 ? 7.496 12.144 -0.898 1.00 91.75 304 SER A O 1
ATOM 2433 N N . LYS A 1 305 ? 8.693 13.493 -2.249 1.00 92.19 305 LYS A N 1
ATOM 2434 C CA . LYS A 1 305 ? 8.183 12.972 -3.518 1.00 92.19 305 LYS A CA 1
ATOM 2435 C C . LYS A 1 305 ? 9.234 12.153 -4.262 1.00 92.19 305 LYS A C 1
ATOM 2437 O O . LYS A 1 305 ? 10.428 12.420 -4.184 1.00 92.19 305 LYS A O 1
ATOM 2442 N N . TRP A 1 306 ? 8.738 11.201 -5.031 1.00 93.38 306 TRP A N 1
ATOM 2443 C CA . TRP A 1 306 ? 9.426 10.447 -6.072 1.00 93.38 306 TRP A CA 1
ATOM 2444 C C . TRP A 1 306 ? 8.345 9.993 -7.063 1.00 93.38 306 TRP A C 1
ATOM 2446 O O . TRP A 1 306 ? 7.155 10.043 -6.734 1.00 93.38 306 TRP A O 1
ATOM 2456 N N . GLU A 1 307 ? 8.718 9.588 -8.273 1.00 95.19 307 GLU A N 1
ATOM 2457 C CA . GLU A 1 307 ? 7.743 9.280 -9.325 1.00 95.19 307 GLU A CA 1
ATOM 2458 C C . GLU A 1 307 ? 7.919 7.863 -9.864 1.00 95.19 307 GLU A C 1
ATOM 2460 O O . GLU A 1 307 ? 9.040 7.365 -9.979 1.00 95.19 307 GLU A O 1
ATOM 2465 N N . SER A 1 308 ? 6.802 7.225 -10.224 1.00 96.06 308 SER A N 1
ATOM 2466 C CA . SER A 1 308 ? 6.792 5.932 -10.905 1.00 96.06 308 SER A CA 1
ATOM 2467 C C . SER A 1 308 ? 5.920 5.928 -12.152 1.00 96.06 308 SER A C 1
ATOM 2469 O O . SER A 1 308 ? 4.987 6.713 -12.282 1.00 96.06 308 SER A O 1
ATOM 2471 N N . ALA A 1 309 ? 6.206 4.988 -13.044 1.00 97.12 309 ALA A N 1
ATOM 2472 C CA . ALA A 1 309 ? 5.439 4.689 -14.235 1.00 97.12 309 ALA A CA 1
ATOM 2473 C C . ALA A 1 309 ? 5.260 3.174 -14.373 1.00 97.12 309 ALA A C 1
ATOM 2475 O O . ALA A 1 309 ? 6.130 2.374 -14.022 1.00 97.12 309 ALA A O 1
ATOM 2476 N N . THR A 1 310 ? 4.119 2.770 -14.924 1.00 97.69 310 THR A N 1
ATOM 2477 C CA . THR A 1 310 ? 3.872 1.381 -15.319 1.00 97.69 310 THR A CA 1
ATOM 2478 C C . THR A 1 310 ? 3.897 1.296 -16.837 1.00 97.69 310 THR A C 1
ATOM 2480 O O . THR A 1 310 ? 3.035 1.857 -17.511 1.00 97.69 310 THR A O 1
ATOM 2483 N N . VAL A 1 311 ? 4.887 0.595 -17.383 1.00 97.25 311 VAL A N 1
ATOM 2484 C CA . VAL A 1 311 ? 5.048 0.403 -18.827 1.00 97.25 311 VAL A CA 1
ATOM 2485 C C . VAL A 1 311 ? 4.492 -0.965 -19.192 1.00 97.25 311 VAL A C 1
ATOM 2487 O O . VAL A 1 311 ? 4.967 -1.988 -18.705 1.00 97.25 311 VAL A O 1
ATOM 2490 N N . THR A 1 312 ? 3.480 -0.996 -20.056 1.00 97.06 312 THR A N 1
ATOM 2491 C CA . THR A 1 312 ? 2.965 -2.242 -20.639 1.00 97.06 312 THR A CA 1
ATOM 2492 C C . THR A 1 312 ? 3.404 -2.321 -22.092 1.00 97.06 312 THR A C 1
ATOM 2494 O O . THR A 1 312 ? 3.211 -1.367 -22.843 1.00 97.06 312 THR A O 1
ATOM 2497 N N . THR A 1 313 ? 3.982 -3.448 -22.501 1.00 96.12 313 THR A N 1
ATOM 2498 C CA . THR A 1 313 ? 4.430 -3.646 -23.883 1.00 96.12 313 THR A CA 1
ATOM 2499 C C . THR A 1 313 ? 3.959 -4.974 -24.460 1.00 96.12 313 THR A C 1
ATOM 2501 O O . THR A 1 313 ? 3.956 -5.994 -23.774 1.00 96.12 313 THR A O 1
ATOM 2504 N N . ILE A 1 314 ? 3.611 -4.939 -25.748 1.00 95.69 314 ILE A N 1
ATOM 2505 C CA . ILE A 1 314 ? 3.393 -6.106 -26.619 1.00 95.69 314 ILE A CA 1
ATOM 2506 C C . ILE A 1 314 ? 4.535 -6.281 -27.637 1.00 95.69 314 ILE A C 1
ATOM 2508 O O . ILE A 1 314 ? 4.569 -7.250 -28.398 1.00 95.69 314 ILE A O 1
ATOM 2512 N N . ASP A 1 315 ? 5.481 -5.337 -27.684 1.00 94.44 315 ASP A N 1
ATOM 2513 C CA . ASP A 1 315 ? 6.622 -5.390 -28.591 1.00 94.44 315 ASP A CA 1
ATOM 2514 C C . ASP A 1 315 ? 7.664 -6.369 -28.055 1.00 94.44 315 ASP A C 1
ATOM 2516 O O . ASP A 1 315 ? 8.347 -6.095 -27.068 1.00 94.44 315 ASP A O 1
ATOM 2520 N N . ARG A 1 316 ? 7.829 -7.495 -28.752 1.00 93.69 316 ARG A N 1
ATOM 2521 C CA . ARG A 1 316 ? 8.743 -8.584 -28.379 1.00 93.69 316 ARG A CA 1
ATOM 2522 C C . ARG A 1 316 ? 10.217 -8.178 -28.321 1.00 93.69 316 ARG A C 1
ATOM 2524 O O . ARG A 1 316 ? 11.002 -8.899 -27.708 1.00 93.69 316 ARG A O 1
ATOM 2531 N N . ARG A 1 317 ? 10.605 -7.038 -28.901 1.00 96.25 317 ARG A N 1
ATOM 2532 C CA . ARG A 1 317 ? 11.978 -6.524 -28.803 1.00 96.25 317 ARG A CA 1
ATOM 2533 C C . ARG A 1 317 ? 12.320 -6.112 -27.373 1.00 96.25 317 ARG A C 1
ATOM 2535 O O . ARG A 1 317 ? 13.414 -6.417 -26.918 1.00 96.25 317 ARG A O 1
ATOM 2542 N N . ILE A 1 318 ? 11.391 -5.479 -26.653 1.00 96.81 318 ILE A N 1
ATOM 2543 C CA . ILE A 1 318 ? 11.638 -4.971 -25.292 1.00 96.81 318 ILE A CA 1
ATOM 2544 C C . ILE A 1 318 ? 11.895 -6.123 -24.296 1.00 96.81 318 ILE A C 1
ATOM 2546 O O . ILE A 1 318 ? 12.931 -6.098 -23.627 1.00 96.81 318 ILE A O 1
ATOM 2550 N N . PRO A 1 319 ? 11.062 -7.185 -24.231 1.00 96.25 319 PRO A N 1
ATOM 2551 C CA . PRO A 1 319 ? 11.341 -8.366 -23.417 1.00 96.25 319 PRO A CA 1
ATOM 2552 C C . PRO A 1 319 ? 12.688 -9.034 -23.710 1.00 96.25 319 PRO A C 1
ATOM 2554 O O . PRO A 1 319 ? 13.301 -9.542 -22.780 1.00 96.25 319 PRO A O 1
ATOM 2557 N N . ALA A 1 320 ? 13.197 -8.989 -24.947 1.00 96.31 320 ALA A N 1
ATOM 2558 C CA . ALA A 1 320 ? 14.512 -9.553 -25.265 1.00 96.31 320 ALA A CA 1
ATOM 2559 C C . ALA A 1 320 ? 15.669 -8.789 -24.584 1.00 96.31 320 ALA A C 1
ATOM 2561 O O . ALA A 1 320 ? 16.648 -9.399 -24.152 1.00 96.31 320 ALA A O 1
ATOM 2562 N N . PHE A 1 321 ? 15.559 -7.461 -24.437 1.00 97.25 321 PHE A N 1
ATOM 2563 C CA . PHE A 1 321 ? 16.522 -6.677 -23.651 1.00 97.25 321 PHE A CA 1
ATOM 2564 C C . PHE A 1 321 ? 16.394 -6.964 -22.151 1.00 97.25 321 PHE A C 1
ATOM 2566 O O . PHE A 1 321 ? 17.411 -7.117 -21.472 1.00 97.25 321 PHE A O 1
ATOM 2573 N N . ILE A 1 322 ? 15.161 -7.106 -21.648 1.00 97.06 322 ILE A N 1
ATOM 2574 C CA . ILE A 1 322 ? 14.904 -7.499 -20.254 1.00 97.06 322 ILE A CA 1
ATOM 2575 C C . ILE A 1 322 ? 15.532 -8.867 -19.968 1.00 97.06 322 ILE A C 1
ATOM 2577 O O . ILE A 1 322 ? 16.278 -8.993 -19.001 1.00 97.06 322 ILE A O 1
ATOM 2581 N N . GLU A 1 323 ? 15.302 -9.866 -20.822 1.00 96.75 323 GLU A N 1
ATOM 2582 C CA . GLU A 1 323 ? 15.875 -11.211 -20.699 1.00 96.75 323 GLU A CA 1
ATOM 2583 C C . GLU A 1 323 ? 17.406 -11.178 -20.709 1.00 96.75 323 GLU A C 1
ATOM 2585 O O . GLU A 1 323 ? 18.047 -11.831 -19.887 1.00 96.75 323 GLU A O 1
ATOM 2590 N N . LYS A 1 324 ? 18.015 -10.359 -21.576 1.00 95.88 324 LYS A N 1
ATOM 2591 C CA . LYS A 1 324 ? 19.473 -10.190 -21.625 1.00 95.88 324 LYS A CA 1
ATOM 2592 C C . LYS A 1 324 ? 20.050 -9.644 -20.314 1.00 95.88 324 LYS A C 1
ATOM 2594 O O . LYS A 1 324 ? 21.189 -9.960 -19.984 1.00 95.88 324 LYS A O 1
ATOM 2599 N N . ILE A 1 325 ? 19.309 -8.833 -19.565 1.00 94.50 325 ILE A N 1
ATOM 2600 C CA . ILE A 1 325 ? 19.772 -8.285 -18.281 1.00 94.50 325 ILE A CA 1
ATOM 2601 C C . ILE A 1 325 ? 19.430 -9.233 -17.130 1.00 94.50 325 ILE A C 1
ATOM 2603 O O . ILE A 1 325 ? 20.295 -9.560 -16.321 1.00 94.50 325 ILE A O 1
ATOM 2607 N N . ALA A 1 326 ? 18.183 -9.696 -17.077 1.00 94.25 326 ALA A N 1
ATOM 2608 C CA . ALA A 1 326 ? 17.656 -10.545 -16.016 1.00 94.25 326 ALA A CA 1
ATOM 2609 C C . ALA A 1 326 ? 18.150 -11.998 -16.097 1.00 94.25 326 ALA A C 1
ATOM 2611 O O . ALA A 1 326 ? 18.086 -12.718 -15.103 1.00 94.25 326 ALA A O 1
ATOM 2612 N N . GLN A 1 327 ? 18.643 -12.427 -17.265 1.00 95.75 327 GLN A N 1
ATOM 2613 C CA . GLN A 1 327 ? 19.052 -13.804 -17.573 1.00 95.75 327 GLN A CA 1
ATOM 2614 C C . GLN A 1 327 ? 17.910 -14.824 -17.393 1.00 95.75 327 GLN A C 1
ATOM 2616 O O . GLN A 1 327 ? 18.152 -15.995 -17.094 1.00 95.75 327 GLN A O 1
ATOM 2621 N N . ARG A 1 328 ? 16.656 -14.374 -17.540 1.00 96.25 328 ARG A N 1
ATOM 2622 C CA . ARG A 1 328 ? 15.431 -15.166 -17.359 1.00 96.25 328 ARG A CA 1
ATOM 2623 C C . ARG A 1 328 ? 14.363 -14.717 -18.351 1.00 96.25 328 ARG A C 1
ATOM 2625 O O . ARG A 1 328 ? 14.213 -13.517 -18.571 1.00 96.25 328 ARG A O 1
ATOM 2632 N N . ASP A 1 329 ? 13.608 -15.675 -18.884 1.00 96.69 329 ASP A N 1
ATOM 2633 C CA . ASP A 1 329 ? 12.493 -15.430 -19.805 1.00 96.69 329 ASP A CA 1
ATOM 2634 C C . ASP A 1 329 ? 11.343 -14.676 -19.096 1.00 96.69 329 ASP A C 1
ATOM 2636 O O . ASP A 1 329 ? 10.730 -15.232 -18.170 1.00 96.69 329 ASP A O 1
ATOM 2640 N N . PRO A 1 330 ? 11.006 -13.443 -19.532 1.00 96.88 330 PRO A N 1
ATOM 2641 C CA . PRO A 1 330 ? 9.914 -12.655 -18.965 1.00 96.88 330 PRO A CA 1
ATOM 2642 C C . PRO A 1 330 ? 8.524 -13.293 -19.097 1.00 96.88 330 PRO A C 1
ATOM 2644 O O . PRO A 1 330 ? 7.624 -12.929 -18.343 1.00 96.88 330 PRO A O 1
ATOM 2647 N N . PHE A 1 331 ? 8.335 -14.242 -20.020 1.00 96.44 331 PHE A N 1
ATOM 2648 C CA . PHE A 1 331 ? 7.060 -14.929 -20.261 1.00 96.44 331 PHE A CA 1
ATOM 2649 C C . PHE A 1 331 ? 6.934 -16.271 -19.522 1.00 96.44 331 PHE A C 1
ATOM 2651 O O . PHE A 1 331 ? 5.913 -16.947 -19.637 1.00 96.44 331 PHE A O 1
ATOM 2658 N N . SER A 1 332 ? 7.942 -16.662 -18.740 1.00 96.19 332 SER A N 1
ATOM 2659 C CA . SER A 1 332 ? 8.017 -17.991 -18.116 1.00 96.19 332 SER A CA 1
ATOM 2660 C C . SER A 1 332 ? 7.005 -18.257 -16.993 1.00 96.19 332 SER A C 1
ATOM 2662 O O . SER A 1 332 ? 6.888 -19.397 -16.540 1.00 96.19 332 SER A O 1
ATOM 2664 N N . GLY A 1 333 ? 6.311 -17.230 -16.493 1.00 95.19 333 GLY A N 1
ATOM 2665 C CA . GLY A 1 333 ? 5.474 -17.342 -15.291 1.00 95.19 333 GLY A CA 1
ATOM 2666 C C . GLY A 1 333 ? 6.239 -17.253 -13.968 1.00 95.19 333 GLY A C 1
ATOM 2667 O O . GLY A 1 333 ? 5.625 -17.281 -12.902 1.00 95.19 333 GLY A O 1
ATOM 2668 N N . LYS A 1 334 ? 7.570 -17.161 -14.023 1.00 95.94 334 LYS A N 1
ATOM 2669 C CA . LYS A 1 334 ? 8.472 -17.223 -12.866 1.00 95.94 334 LYS A CA 1
ATOM 2670 C C . LYS A 1 334 ? 9.132 -15.878 -12.587 1.00 95.94 334 LYS A C 1
ATOM 2672 O O . LYS A 1 334 ? 8.841 -14.882 -13.253 1.00 95.94 334 LYS A O 1
ATOM 2677 N N . VAL A 1 335 ? 9.995 -15.830 -11.572 1.00 95.06 335 VAL A N 1
ATOM 2678 C CA . VAL A 1 335 ? 10.820 -14.655 -11.271 1.00 95.06 335 VAL A CA 1
ATOM 2679 C C . VAL A 1 335 ? 11.544 -14.182 -12.540 1.00 95.06 335 VAL A C 1
ATOM 2681 O O . VAL A 1 335 ? 12.223 -14.970 -13.195 1.00 95.06 335 VAL A O 1
ATOM 2684 N N . VAL A 1 336 ? 11.438 -12.885 -12.852 1.00 95.88 336 VAL A N 1
ATOM 2685 C CA . VAL A 1 336 ? 12.145 -12.255 -13.980 1.00 95.88 336 VAL A CA 1
ATOM 2686 C C . VAL A 1 336 ? 13.362 -11.491 -13.464 1.00 95.88 336 VAL A C 1
ATOM 2688 O O . VAL A 1 336 ? 14.449 -12.061 -13.417 1.00 95.88 336 VAL A O 1
ATOM 2691 N N . THR A 1 337 ? 13.219 -10.249 -12.991 1.00 94.00 337 THR A N 1
ATOM 2692 C CA . THR A 1 337 ? 14.374 -9.471 -12.492 1.00 94.00 337 THR A CA 1
ATOM 2693 C C . THR A 1 337 ? 14.809 -9.872 -11.083 1.00 94.00 337 THR A C 1
ATOM 2695 O O . THR A 1 337 ? 15.966 -9.685 -10.717 1.00 94.00 337 THR A O 1
ATOM 2698 N N . GLY A 1 338 ? 13.912 -10.476 -10.299 1.00 87.81 338 GLY A N 1
ATOM 2699 C CA . GLY A 1 338 ? 14.191 -10.867 -8.916 1.00 87.81 338 GLY A CA 1
ATOM 2700 C C . GLY A 1 338 ? 14.186 -9.711 -7.922 1.00 87.81 338 GLY A C 1
ATOM 2701 O O . GLY A 1 338 ? 14.871 -9.775 -6.906 1.00 87.81 338 GLY A O 1
ATOM 2702 N N . GLY A 1 339 ? 13.445 -8.653 -8.250 1.00 87.25 339 GLY A N 1
ATOM 2703 C CA . GLY A 1 339 ? 13.466 -7.352 -7.593 1.00 87.25 339 GLY A CA 1
ATOM 2704 C C . GLY A 1 339 ? 14.064 -6.286 -8.510 1.00 87.25 339 GLY A C 1
ATOM 2705 O O . GLY A 1 339 ? 14.112 -6.459 -9.730 1.00 87.25 339 GLY A O 1
ATOM 2706 N N . ILE A 1 340 ? 14.462 -5.156 -7.939 1.00 91.00 340 ILE A N 1
ATOM 2707 C CA . ILE A 1 340 ? 14.821 -3.971 -8.719 1.00 91.00 340 ILE A CA 1
ATOM 2708 C C . ILE A 1 340 ? 16.161 -4.083 -9.469 1.00 91.00 340 ILE A C 1
ATOM 2710 O O . ILE A 1 340 ? 17.133 -4.672 -8.995 1.00 91.00 340 ILE A O 1
ATOM 2714 N N . VAL A 1 341 ? 16.217 -3.440 -10.635 1.00 93.12 341 VAL A N 1
ATOM 2715 C CA . VAL A 1 341 ? 17.411 -3.185 -11.446 1.00 93.12 341 VAL A CA 1
ATOM 2716 C C . VAL A 1 341 ? 17.646 -1.677 -11.476 1.00 93.12 341 VAL A C 1
ATOM 2718 O O . VAL A 1 341 ? 16.766 -0.913 -11.864 1.00 93.12 341 VAL A O 1
ATOM 2721 N N . THR A 1 342 ? 18.837 -1.240 -11.072 1.00 93.12 342 THR A N 1
ATOM 2722 C CA . THR A 1 342 ? 19.195 0.183 -10.974 1.00 93.12 342 THR A CA 1
ATOM 2723 C C . THR A 1 342 ? 20.173 0.588 -12.077 1.00 93.12 342 THR A C 1
ATOM 2725 O O . THR A 1 342 ? 21.265 0.018 -12.172 1.00 93.12 342 THR A O 1
ATOM 2728 N N . ALA A 1 343 ? 19.823 1.618 -12.851 1.00 94.38 343 ALA A N 1
ATOM 2729 C CA . ALA A 1 343 ? 20.739 2.304 -13.759 1.00 94.38 343 ALA A CA 1
ATOM 2730 C C . ALA A 1 343 ? 21.628 3.261 -12.945 1.00 94.38 343 ALA A C 1
ATOM 2732 O O . ALA A 1 343 ? 21.195 4.314 -12.485 1.00 94.38 343 ALA A O 1
ATOM 2733 N N . ARG A 1 344 ? 22.872 2.847 -12.680 1.00 91.75 344 ARG A N 1
ATOM 2734 C CA . ARG A 1 344 ? 23.750 3.487 -11.675 1.00 91.75 344 ARG A CA 1
ATOM 2735 C C . ARG A 1 344 ? 24.247 4.870 -12.078 1.00 91.75 344 ARG A C 1
ATOM 2737 O O . ARG A 1 344 ? 24.564 5.677 -11.213 1.00 91.75 344 ARG A O 1
ATOM 2744 N N . ASP A 1 345 ? 24.379 5.079 -13.374 1.00 94.00 345 ASP A N 1
ATOM 2745 C CA . ASP A 1 345 ? 24.847 6.287 -14.042 1.00 94.00 345 ASP A CA 1
ATOM 2746 C C . ASP A 1 345 ? 23.695 7.121 -14.616 1.00 94.00 345 ASP A C 1
ATOM 2748 O O . ASP A 1 345 ? 23.949 8.114 -15.290 1.00 94.00 345 ASP A O 1
ATOM 2752 N N . SER A 1 346 ? 22.445 6.753 -14.313 1.00 97.31 346 SER A N 1
ATOM 2753 C CA . SER A 1 346 ? 21.274 7.540 -14.687 1.00 97.31 346 SER A CA 1
ATOM 2754 C C . SER A 1 346 ? 21.157 8.804 -13.837 1.00 97.31 346 SER A C 1
ATOM 2756 O O . SER A 1 346 ? 21.187 8.740 -12.604 1.00 97.31 346 SER A O 1
ATOM 2758 N N . SER A 1 347 ? 20.928 9.941 -14.494 1.00 97.38 347 SER A N 1
ATOM 2759 C CA . SER A 1 347 ? 20.690 11.241 -13.854 1.00 97.38 347 SER A CA 1
ATOM 2760 C C . SER A 1 347 ? 19.414 11.270 -13.001 1.00 97.38 347 SER A C 1
ATOM 2762 O O . SER A 1 347 ? 19.346 12.019 -12.025 1.00 97.38 347 SER A O 1
ATOM 2764 N N . TRP A 1 348 ? 18.424 10.427 -13.316 1.00 97.56 348 TRP A N 1
ATOM 2765 C CA . TRP A 1 348 ? 17.204 10.236 -12.515 1.00 97.56 348 TRP A CA 1
ATOM 2766 C C . TRP A 1 348 ? 17.404 9.293 -11.323 1.00 97.56 348 TRP A C 1
ATOM 2768 O O . TRP A 1 348 ? 16.506 9.141 -10.493 1.00 97.56 348 TRP A O 1
ATOM 2778 N N . LEU A 1 349 ? 18.557 8.615 -11.245 1.00 95.50 349 LEU A N 1
ATOM 2779 C CA . LEU A 1 349 ? 18.706 7.385 -10.472 1.00 95.50 349 LEU A CA 1
ATOM 2780 C C . LEU A 1 349 ? 17.557 6.420 -10.817 1.00 95.50 349 LEU A C 1
ATOM 2782 O O . LEU A 1 349 ? 16.785 6.013 -9.954 1.00 95.50 349 LEU A O 1
ATOM 2786 N N . LEU A 1 350 ? 17.403 6.124 -12.114 1.00 96.81 350 LEU A N 1
ATOM 2787 C CA . LEU A 1 350 ? 16.306 5.319 -12.646 1.00 96.81 350 LEU A CA 1
ATOM 2788 C C . LEU A 1 350 ? 16.403 3.865 -12.180 1.00 96.81 350 LEU A C 1
ATOM 2790 O O . LEU A 1 350 ? 17.451 3.211 -12.271 1.00 96.81 350 LEU A O 1
ATOM 2794 N N . ILE A 1 351 ? 15.274 3.338 -11.723 1.00 95.75 351 ILE A N 1
ATOM 2795 C CA . ILE A 1 351 ? 15.127 1.968 -11.255 1.00 95.75 351 ILE A CA 1
ATOM 2796 C C . ILE A 1 351 ? 13.918 1.328 -11.934 1.00 95.75 351 ILE A C 1
ATOM 2798 O O . ILE A 1 351 ? 12.904 1.976 -12.173 1.00 95.75 351 ILE A O 1
ATOM 2802 N N . TRP A 1 352 ? 14.008 0.040 -12.251 1.00 96.62 352 TRP A N 1
ATOM 2803 C CA . TRP A 1 352 ? 12.889 -0.705 -12.817 1.00 96.62 352 TRP A CA 1
ATOM 2804 C C . TRP A 1 352 ? 12.851 -2.144 -12.315 1.00 96.62 352 TRP A C 1
ATOM 2806 O O . TRP A 1 352 ? 13.842 -2.681 -11.827 1.00 96.62 352 TRP A O 1
ATOM 2816 N N . THR A 1 353 ? 11.696 -2.788 -12.423 1.00 95.81 353 THR A N 1
ATOM 2817 C CA . THR A 1 353 ? 11.521 -4.200 -12.076 1.00 95.81 353 THR A CA 1
ATOM 2818 C C . THR A 1 353 ? 10.474 -4.850 -12.966 1.00 95.81 353 THR A C 1
ATOM 2820 O O . THR A 1 353 ? 9.504 -4.216 -13.394 1.00 95.81 353 THR A O 1
ATOM 2823 N N . VAL A 1 354 ? 10.665 -6.143 -13.215 1.00 96.69 354 VAL A N 1
ATOM 2824 C CA . VAL A 1 354 ? 9.659 -7.020 -13.806 1.00 96.69 354 VAL A CA 1
ATOM 2825 C C . VAL A 1 354 ? 9.438 -8.155 -12.819 1.00 96.69 354 VAL A C 1
ATOM 2827 O O . VAL A 1 354 ? 10.286 -9.028 -12.628 1.00 96.69 354 VAL A O 1
ATOM 2830 N N . ASN A 1 355 ? 8.283 -8.118 -12.161 1.00 95.56 355 ASN A N 1
ATOM 2831 C CA . ASN A 1 355 ? 7.819 -9.210 -11.313 1.00 95.56 355 ASN A CA 1
ATOM 2832 C C . ASN A 1 355 ? 7.346 -10.393 -12.172 1.00 95.56 355 ASN A C 1
ATOM 2834 O O . ASN A 1 355 ? 7.318 -10.300 -13.401 1.00 95.56 355 ASN A O 1
ATOM 2838 N N . ARG A 1 356 ? 6.944 -11.495 -11.524 1.00 96.25 356 ARG A N 1
ATOM 2839 C CA . ARG A 1 356 ? 6.321 -12.639 -12.211 1.00 96.25 356 ARG A CA 1
ATOM 2840 C C . ARG A 1 356 ? 5.175 -12.160 -13.105 1.00 96.25 356 ARG A C 1
ATOM 2842 O O . ARG A 1 356 ? 4.375 -11.322 -12.689 1.00 96.25 356 ARG A O 1
ATOM 2849 N N . GLN A 1 357 ? 5.128 -12.679 -14.328 1.00 96.88 357 GLN A N 1
ATOM 2850 C CA . GLN A 1 357 ? 4.118 -12.328 -15.324 1.00 96.88 357 GLN A CA 1
ATOM 2851 C C . GLN A 1 357 ? 3.163 -13.512 -15.525 1.00 96.88 357 GLN A C 1
ATOM 2853 O O . GLN A 1 357 ? 3.640 -14.635 -15.657 1.00 96.88 357 GLN A O 1
ATOM 2858 N N . PRO A 1 358 ? 1.840 -13.306 -15.580 1.00 96.81 358 PRO A N 1
ATOM 2859 C CA . PRO A 1 358 ? 1.164 -12.014 -15.513 1.00 96.81 358 PRO A CA 1
ATOM 2860 C C . PRO A 1 358 ? 1.137 -11.432 -14.090 1.00 96.81 358 PRO A C 1
ATOM 2862 O O . PRO A 1 358 ? 0.916 -12.151 -13.118 1.00 96.81 358 PRO A O 1
ATOM 2865 N N . HIS A 1 359 ? 1.321 -10.114 -13.978 1.00 96.81 359 HIS A N 1
ATOM 2866 C CA . HIS A 1 359 ? 1.248 -9.393 -12.702 1.00 96.81 359 HIS A CA 1
ATOM 2867 C C . HIS A 1 359 ? -0.195 -9.027 -12.312 1.00 96.81 359 HIS A C 1
ATOM 2869 O O . HIS A 1 359 ? -0.504 -8.823 -11.136 1.00 96.81 359 HIS A O 1
ATOM 2875 N N . PHE A 1 360 ? -1.088 -8.966 -13.301 1.00 96.94 360 PHE A N 1
ATOM 2876 C CA . PHE A 1 360 ? -2.528 -8.769 -13.137 1.00 96.94 360 PHE A CA 1
ATOM 2877 C C . PHE A 1 360 ? -3.271 -9.958 -13.732 1.00 96.94 360 PHE A C 1
ATOM 2879 O O . PHE A 1 360 ? -2.949 -10.382 -14.840 1.00 96.94 360 PHE A O 1
ATOM 2886 N N . LYS A 1 361 ? -4.337 -10.440 -13.090 1.00 95.06 361 LYS A N 1
ATOM 2887 C CA . LYS A 1 361 ? -5.172 -11.509 -13.678 1.00 95.06 361 LYS A CA 1
ATOM 2888 C C . LYS A 1 361 ? -5.780 -11.138 -15.032 1.00 95.06 361 LYS A C 1
ATOM 2890 O O . LYS A 1 361 ? -6.031 -12.013 -15.851 1.00 95.06 361 LYS A O 1
ATOM 2895 N N . ALA A 1 362 ? -6.027 -9.848 -15.264 1.00 94.81 362 ALA A N 1
ATOM 2896 C CA . ALA A 1 362 ? -6.593 -9.334 -16.512 1.00 94.81 362 ALA A CA 1
ATOM 2897 C C . ALA A 1 362 ? -5.548 -9.054 -17.614 1.00 94.81 362 ALA A C 1
ATOM 2899 O O . ALA A 1 362 ? -5.920 -8.558 -18.681 1.00 94.81 362 ALA A O 1
ATOM 2900 N N . GLN A 1 363 ? -4.261 -9.297 -17.350 1.00 95.62 363 GLN A N 1
ATOM 2901 C CA . GLN A 1 363 ? -3.168 -9.118 -18.309 1.00 95.62 363 GLN A CA 1
ATOM 2902 C C . GLN A 1 363 ? -3.176 -10.236 -19.354 1.00 95.62 363 GLN A C 1
ATOM 2904 O O . GLN A 1 363 ? -3.370 -11.408 -19.024 1.00 95.62 363 GLN A O 1
ATOM 2909 N N . SER A 1 364 ? -2.951 -9.873 -20.615 1.00 94.62 364 SER A N 1
ATOM 2910 C CA . SER A 1 364 ? -2.830 -10.847 -21.699 1.00 94.62 364 SER A CA 1
ATOM 2911 C C . SER A 1 364 ? -1.483 -11.577 -21.646 1.00 94.62 364 SER A C 1
ATOM 2913 O O . SER A 1 364 ? -0.477 -11.036 -21.195 1.00 94.62 364 SER A O 1
ATOM 2915 N N . SER A 1 365 ? -1.430 -12.812 -22.148 1.00 93.56 365 SER A N 1
ATOM 2916 C CA . SER A 1 365 ? -0.214 -13.644 -22.131 1.00 93.56 365 SER A CA 1
ATOM 2917 C C . SER A 1 365 ? 0.920 -13.137 -23.033 1.00 93.56 365 SER A C 1
ATOM 2919 O O . SER A 1 365 ? 2.037 -13.646 -22.970 1.00 93.56 365 SER A O 1
ATOM 2921 N N . ASP A 1 366 ? 0.637 -12.192 -23.929 1.00 93.81 366 ASP A N 1
ATOM 2922 C CA . ASP A 1 366 ? 1.613 -11.539 -24.804 1.00 93.81 366 ASP A CA 1
ATOM 2923 C C . ASP A 1 366 ? 2.091 -10.174 -24.288 1.00 93.81 366 ASP A C 1
ATOM 2925 O O . ASP A 1 366 ? 3.014 -9.605 -24.870 1.00 93.81 366 ASP A O 1
ATOM 2929 N N . GLU A 1 367 ? 1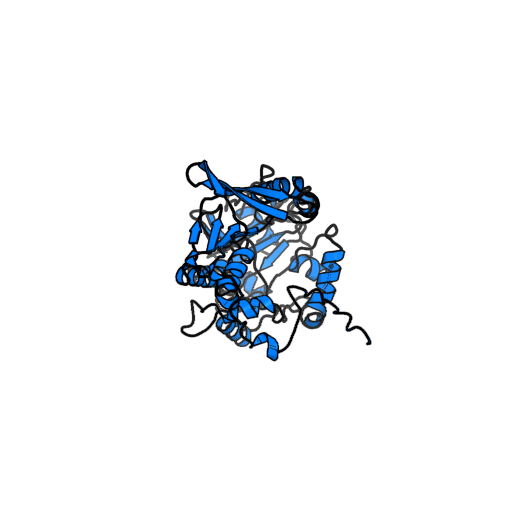.514 -9.685 -23.189 1.00 96.44 367 GLU A N 1
ATOM 2930 C CA . GLU A 1 367 ? 1.904 -8.438 -22.537 1.00 96.44 367 GLU A CA 1
ATOM 2931 C C . GLU A 1 367 ? 2.971 -8.691 -21.467 1.00 96.44 367 GLU A C 1
ATOM 2933 O O . GLU A 1 367 ? 2.900 -9.663 -20.713 1.00 96.44 367 GLU A O 1
ATOM 2938 N N . ILE A 1 368 ? 3.917 -7.760 -21.340 1.00 97.25 368 ILE A N 1
ATOM 2939 C CA . ILE A 1 368 ? 4.789 -7.633 -20.167 1.00 97.25 368 ILE A CA 1
ATOM 2940 C C . ILE A 1 368 ? 4.492 -6.302 -19.492 1.00 97.25 368 ILE A C 1
ATOM 2942 O O . ILE A 1 368 ? 4.445 -5.266 -20.161 1.00 97.25 368 ILE A O 1
ATOM 2946 N N . VAL A 1 369 ? 4.331 -6.338 -18.170 1.00 97.44 369 VAL A N 1
ATOM 2947 C CA . VAL A 1 369 ? 4.184 -5.142 -17.341 1.00 97.44 369 VAL A CA 1
ATOM 2948 C C . VAL A 1 369 ? 5.463 -4.899 -16.551 1.00 97.44 369 VAL A C 1
ATOM 2950 O O . VAL A 1 369 ? 5.900 -5.742 -15.761 1.00 97.44 369 VAL A O 1
ATOM 2953 N N . VAL A 1 370 ? 6.039 -3.722 -16.764 1.00 97.44 370 VAL A N 1
ATOM 2954 C CA . VAL A 1 370 ? 7.250 -3.224 -16.118 1.00 97.44 370 VAL A CA 1
ATOM 2955 C C . VAL A 1 370 ? 6.869 -2.085 -15.185 1.00 97.44 370 VAL A C 1
ATOM 2957 O O . VAL A 1 370 ? 6.090 -1.208 -15.559 1.00 97.44 370 VAL A O 1
ATOM 2960 N N . TRP A 1 371 ? 7.439 -2.073 -13.985 1.00 97.81 371 TRP A N 1
ATOM 2961 C CA . TRP A 1 371 ? 7.351 -0.923 -13.092 1.00 97.81 371 TRP A CA 1
ATOM 2962 C C . TRP A 1 371 ? 8.683 -0.179 -13.101 1.00 97.81 371 TRP A C 1
ATOM 2964 O O . TRP A 1 371 ? 9.729 -0.796 -12.903 1.00 97.81 371 TRP A O 1
ATOM 2974 N N . VAL A 1 372 ? 8.638 1.124 -13.358 1.00 97.38 372 VAL A N 1
ATOM 2975 C CA . VAL A 1 372 ? 9.793 2.026 -13.441 1.00 97.38 372 VAL A CA 1
ATOM 2976 C C . VAL A 1 372 ? 9.588 3.137 -12.421 1.00 97.38 372 VAL A C 1
ATOM 2978 O O . VAL A 1 372 ? 8.473 3.621 -12.271 1.00 97.38 372 VAL A O 1
ATOM 2981 N N . TYR A 1 373 ? 10.632 3.561 -11.721 1.00 96.50 373 TYR A N 1
ATOM 2982 C CA . TYR A 1 373 ? 10.583 4.724 -10.841 1.00 96.50 373 TYR A CA 1
ATOM 2983 C C . TYR A 1 373 ? 11.931 5.433 -10.782 1.00 96.50 373 TYR A C 1
ATOM 2985 O O . TYR A 1 373 ? 12.972 4.858 -11.107 1.00 96.50 373 TYR A O 1
ATOM 2993 N N . SER A 1 374 ? 11.907 6.693 -10.366 1.00 95.56 374 SER A N 1
A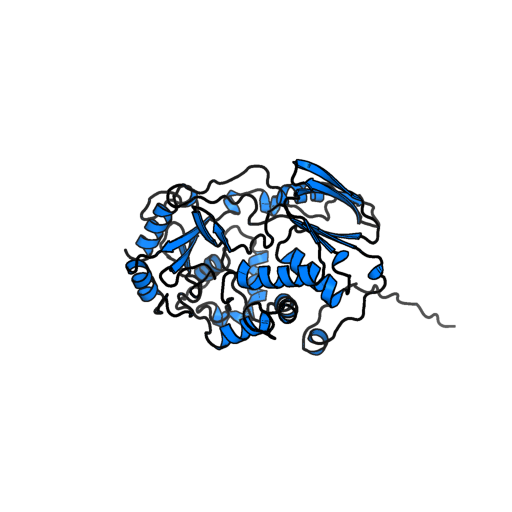TOM 2994 C CA . SER A 1 374 ? 13.101 7.488 -10.095 1.00 95.56 374 SER A CA 1
ATOM 2995 C C . SER A 1 374 ? 13.054 8.026 -8.677 1.00 95.56 374 SER A C 1
ATOM 2997 O O . SER A 1 374 ? 11.979 8.319 -8.155 1.00 95.56 374 SER A O 1
ATOM 2999 N N . LEU A 1 375 ? 14.223 8.169 -8.056 1.00 93.69 375 LEU A N 1
ATOM 3000 C CA . LEU A 1 375 ? 14.343 8.923 -6.807 1.00 93.69 375 LEU A CA 1
ATOM 3001 C C . LEU A 1 375 ? 14.504 10.422 -7.091 1.00 93.69 375 LEU A C 1
ATOM 3003 O O . LEU A 1 375 ? 13.970 11.259 -6.371 1.00 93.69 375 LEU A O 1
ATOM 3007 N N . PHE A 1 376 ? 15.148 10.777 -8.205 1.00 95.06 376 PHE A N 1
ATOM 3008 C CA . PHE A 1 376 ? 15.368 12.167 -8.594 1.00 95.06 376 PHE A CA 1
ATOM 3009 C C . PHE A 1 376 ? 14.397 12.601 -9.696 1.00 95.06 376 PHE A C 1
ATOM 3011 O O . PHE A 1 376 ? 14.779 12.766 -10.851 1.00 95.06 376 PHE A O 1
ATOM 3018 N N . ALA A 1 377 ? 13.132 12.815 -9.331 1.00 93.94 377 ALA A N 1
ATOM 3019 C CA . ALA A 1 377 ? 12.089 13.183 -10.295 1.00 93.94 377 ALA A CA 1
ATOM 3020 C C . ALA A 1 377 ? 12.283 14.582 -10.926 1.00 93.94 377 ALA A C 1
ATOM 3022 O O . ALA A 1 377 ? 11.774 14.838 -12.015 1.00 93.94 377 ALA A O 1
ATOM 3023 N N . ASP A 1 378 ? 13.053 15.462 -10.274 1.00 94.50 378 ASP A N 1
ATOM 3024 C CA . ASP A 1 378 ? 13.250 16.868 -10.665 1.00 94.50 378 ASP A CA 1
ATOM 3025 C C . ASP A 1 378 ? 14.544 17.126 -11.464 1.00 94.50 378 ASP A C 1
ATOM 3027 O O . ASP A 1 378 ? 14.846 18.270 -11.815 1.00 94.50 378 ASP A O 1
ATOM 3031 N N . THR A 1 379 ? 15.348 16.096 -11.748 1.00 94.75 379 THR A N 1
ATOM 3032 C CA . THR A 1 379 ? 16.616 16.247 -12.482 1.00 94.75 379 THR A CA 1
ATOM 3033 C C . THR A 1 379 ? 16.435 15.943 -13.970 1.00 94.75 379 THR A C 1
ATOM 3035 O O . THR A 1 379 ? 15.711 15.016 -14.315 1.00 94.75 379 THR A O 1
ATOM 3038 N N . PRO A 1 380 ? 17.077 16.678 -14.899 1.00 97.94 380 PRO A N 1
ATOM 3039 C CA . PRO A 1 380 ? 17.022 16.331 -16.317 1.00 97.94 380 PRO A CA 1
ATOM 3040 C C . PRO A 1 380 ? 17.603 14.941 -16.616 1.00 97.94 380 PRO A C 1
ATOM 3042 O O . PRO A 1 380 ? 18.674 14.606 -16.114 1.00 97.94 380 PRO A O 1
ATOM 3045 N N . GLY A 1 381 ? 16.924 14.169 -17.469 1.00 98.12 381 GLY A N 1
ATOM 3046 C CA . GLY A 1 381 ? 17.367 12.843 -17.908 1.00 98.12 381 GLY A CA 1
ATOM 3047 C C . GLY A 1 381 ? 18.583 12.876 -18.839 1.00 98.12 381 GLY A C 1
ATOM 3048 O O . GLY A 1 381 ? 18.997 13.927 -19.349 1.00 98.12 381 GLY A O 1
ATOM 3049 N N . ASP A 1 382 ? 19.144 11.701 -19.098 1.00 98.62 382 ASP A N 1
ATOM 3050 C CA . ASP A 1 382 ? 20.333 11.510 -19.924 1.00 98.62 382 ASP A CA 1
ATOM 3051 C C . ASP A 1 382 ? 20.007 11.486 -21.420 1.00 98.62 382 ASP A C 1
ATOM 3053 O O . ASP A 1 382 ? 20.818 11.949 -22.226 1.00 98.62 382 ASP A O 1
ATOM 3057 N N . TYR A 1 383 ? 18.822 11.007 -21.800 1.00 98.50 383 TYR A N 1
ATOM 3058 C CA . TYR A 1 383 ? 18.351 10.975 -23.183 1.00 98.50 383 TYR A CA 1
ATOM 3059 C C . TYR A 1 383 ? 17.313 12.069 -23.457 1.00 98.50 383 TYR A C 1
ATOM 3061 O O . TYR A 1 383 ? 17.523 12.904 -24.339 1.00 98.50 383 TYR A O 1
ATOM 3069 N N . ILE A 1 384 ? 16.240 12.126 -22.663 1.00 98.19 384 ILE A N 1
ATOM 3070 C CA . ILE A 1 384 ? 15.103 13.039 -22.881 1.00 98.19 384 ILE A CA 1
ATOM 3071 C C . ILE A 1 384 ? 15.419 14.495 -22.520 1.00 98.19 384 ILE A C 1
ATOM 3073 O O . ILE A 1 384 ? 14.790 15.416 -23.040 1.00 98.19 384 ILE A O 1
ATOM 3077 N N . ARG A 1 385 ? 16.416 14.734 -21.655 1.00 98.00 385 ARG A N 1
ATOM 3078 C CA . ARG A 1 385 ? 16.831 16.079 -21.196 1.00 98.00 385 ARG A CA 1
ATOM 3079 C C . ARG A 1 385 ? 15.727 16.889 -20.492 1.00 98.00 385 ARG A C 1
ATOM 3081 O O . ARG A 1 385 ? 15.851 18.108 -20.378 1.00 98.00 385 ARG A O 1
ATOM 3088 N N . LYS A 1 386 ? 14.691 16.222 -19.977 1.00 98.06 386 LYS A N 1
ATOM 3089 C CA . LYS A 1 386 ? 13.648 16.788 -19.101 1.00 98.06 386 LYS A CA 1
ATOM 3090 C C . LYS A 1 386 ? 13.653 16.100 -17.741 1.00 98.06 386 LYS A C 1
ATOM 3092 O O . LYS A 1 386 ? 14.214 15.012 -17.619 1.00 98.06 386 LYS A O 1
ATOM 3097 N N . SER A 1 387 ? 13.066 16.740 -16.732 1.00 97.62 387 SER A N 1
ATOM 3098 C CA . SER A 1 387 ? 12.784 16.078 -15.456 1.00 97.62 387 SER A CA 1
ATOM 3099 C C . SER A 1 387 ? 11.779 14.942 -15.665 1.00 97.62 387 SER A C 1
ATOM 3101 O O . SER A 1 387 ? 10.970 15.036 -16.591 1.00 97.62 387 SER A O 1
ATOM 3103 N N . MET A 1 388 ? 11.825 13.876 -14.855 1.00 97.62 388 MET A N 1
ATOM 3104 C CA . MET A 1 388 ? 10.836 12.793 -14.969 1.00 97.62 388 MET A CA 1
ATOM 3105 C C . MET A 1 388 ? 9.415 13.336 -14.754 1.00 97.62 388 MET A C 1
ATOM 3107 O O . MET A 1 388 ? 8.530 12.994 -15.531 1.00 97.62 388 MET A O 1
ATOM 3111 N N . GLN A 1 389 ? 9.254 14.291 -13.829 1.00 96.06 389 GLN A N 1
ATOM 3112 C CA . GLN A 1 389 ? 7.976 14.948 -13.528 1.00 96.06 389 GLN A CA 1
ATOM 3113 C C . GLN A 1 389 ? 7.353 15.659 -14.740 1.00 96.06 389 GLN A C 1
ATOM 3115 O O . GLN A 1 389 ? 6.134 15.748 -14.862 1.00 96.06 389 GLN A O 1
ATOM 3120 N N . ASP A 1 390 ? 8.182 16.169 -15.652 1.00 97.38 390 ASP A N 1
ATOM 3121 C CA . ASP A 1 390 ? 7.723 16.858 -16.863 1.00 97.38 390 ASP A CA 1
ATOM 3122 C C . ASP A 1 390 ? 7.610 15.912 -18.079 1.00 97.38 390 ASP A C 1
ATOM 3124 O O . ASP A 1 390 ? 7.407 16.366 -19.217 1.00 97.38 390 A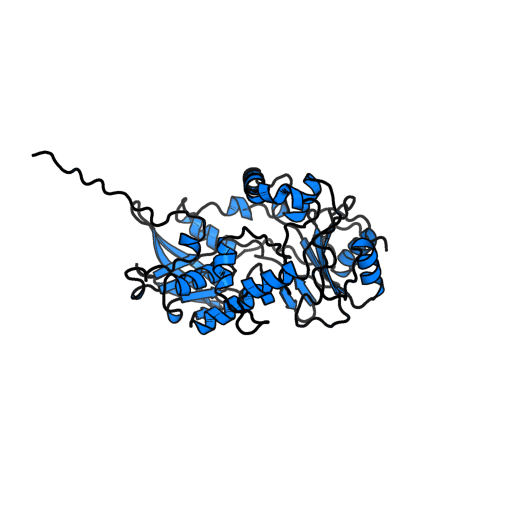SP A O 1
ATOM 3128 N N . CYS A 1 391 ? 7.802 14.603 -17.883 1.00 98.38 391 CYS A N 1
ATOM 3129 C CA . CYS A 1 391 ? 7.757 13.605 -18.945 1.00 98.38 391 CYS A CA 1
ATOM 3130 C C . CYS A 1 391 ? 6.384 12.943 -19.069 1.00 98.38 391 CYS A C 1
ATOM 3132 O O . CYS A 1 391 ? 5.703 12.616 -18.103 1.00 98.38 391 CYS A O 1
ATOM 3134 N N . THR A 1 392 ? 5.996 12.698 -20.314 1.00 98.50 392 THR A N 1
ATOM 3135 C CA . THR A 1 392 ? 4.905 11.783 -20.657 1.00 98.50 392 THR A CA 1
ATOM 3136 C C . THR A 1 392 ? 5.324 10.330 -20.419 1.00 98.50 392 THR A C 1
ATOM 3138 O O . THR A 1 392 ? 6.516 10.020 -20.327 1.00 98.50 392 THR A O 1
ATOM 3141 N N . GLY A 1 393 ? 4.365 9.399 -20.395 1.00 97.94 393 GLY A N 1
ATOM 3142 C CA . GLY A 1 393 ? 4.678 7.972 -20.304 1.00 97.94 393 GLY A CA 1
ATOM 3143 C C . GLY A 1 393 ? 5.566 7.464 -21.451 1.00 97.94 393 GLY A C 1
ATOM 3144 O O . GLY A 1 393 ? 6.408 6.590 -21.230 1.00 97.94 393 GLY A O 1
ATOM 3145 N N . GLU A 1 394 ? 5.423 8.015 -22.662 1.00 98.25 394 GLU A N 1
ATOM 3146 C CA . GLU A 1 394 ? 6.301 7.713 -23.798 1.00 98.25 394 GLU A CA 1
ATOM 3147 C C . GLU A 1 394 ? 7.749 8.134 -23.517 1.00 98.25 394 GLU A C 1
ATOM 3149 O O . GLU A 1 394 ? 8.669 7.335 -23.683 1.00 98.25 394 GLU A O 1
ATOM 3154 N N . GLU A 1 395 ? 7.962 9.358 -23.041 1.00 98.75 395 GLU A N 1
ATOM 3155 C CA . GLU A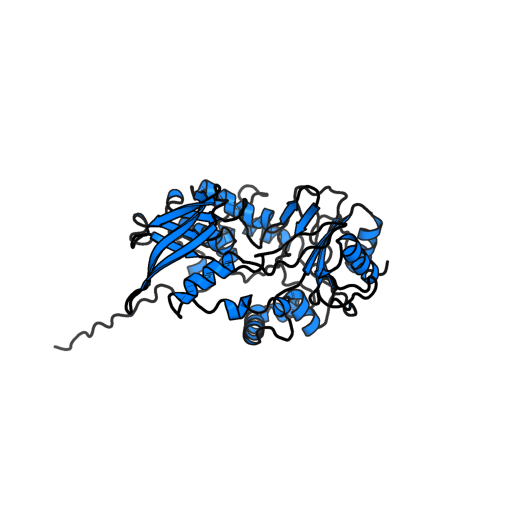 1 395 ? 9.300 9.892 -22.772 1.00 98.75 395 GLU A CA 1
ATOM 3156 C C . GLU A 1 395 ? 9.987 9.167 -21.608 1.00 98.75 395 GLU A C 1
ATOM 3158 O O . GLU A 1 395 ? 11.162 8.817 -21.716 1.00 98.75 395 GLU A O 1
ATOM 3163 N N . ILE A 1 396 ? 9.249 8.837 -20.541 1.00 98.62 396 ILE A N 1
ATOM 3164 C CA . ILE A 1 396 ? 9.763 7.984 -19.455 1.00 98.62 396 ILE A CA 1
ATOM 3165 C C . ILE A 1 396 ? 10.199 6.621 -20.012 1.00 98.62 396 ILE A C 1
ATOM 3167 O O . ILE A 1 396 ? 11.260 6.104 -19.656 1.00 98.62 396 ILE A O 1
ATOM 3171 N N . THR A 1 397 ? 9.405 6.047 -20.922 1.00 98.38 397 THR A N 1
ATOM 3172 C CA . THR A 1 397 ? 9.733 4.772 -21.574 1.00 98.38 397 THR A CA 1
ATOM 3173 C C . THR A 1 397 ? 10.992 4.893 -22.435 1.00 98.38 397 THR A C 1
ATOM 3175 O O . THR A 1 397 ? 11.832 3.999 -22.399 1.00 98.38 397 THR A O 1
ATOM 3178 N N . GLN A 1 398 ? 11.160 5.986 -23.181 1.00 98.50 398 GLN A N 1
ATOM 3179 C CA . GLN A 1 398 ? 12.350 6.233 -24.000 1.00 98.50 398 GLN A CA 1
ATOM 3180 C C . GLN A 1 398 ? 13.623 6.376 -23.151 1.00 98.50 398 GLN A C 1
ATOM 3182 O O . GLN A 1 398 ? 14.631 5.748 -23.473 1.00 98.50 398 GLN A O 1
ATOM 3187 N N . GLU A 1 399 ? 13.579 7.134 -22.049 1.00 98.75 399 GLU A N 1
ATOM 3188 C CA . GLU A 1 399 ? 14.712 7.253 -21.118 1.00 98.75 399 GLU A CA 1
ATOM 3189 C C . GLU A 1 399 ? 15.084 5.885 -20.522 1.00 98.75 399 GLU A C 1
ATOM 3191 O O . GLU A 1 399 ? 16.253 5.503 -20.501 1.00 98.75 399 GLU A O 1
ATOM 3196 N N . TRP A 1 400 ? 14.089 5.102 -20.093 1.00 98.50 400 TRP A N 1
ATOM 3197 C CA . TRP A 1 400 ? 14.319 3.744 -19.600 1.00 98.50 400 TRP A CA 1
ATOM 3198 C C . TRP A 1 400 ? 14.951 2.834 -20.663 1.00 98.50 400 TRP A C 1
ATOM 3200 O O . TRP A 1 400 ? 15.929 2.145 -20.369 1.00 98.50 400 TRP A O 1
ATOM 3210 N N . LEU A 1 401 ? 14.437 2.843 -21.898 1.00 98.31 401 LEU A N 1
ATOM 3211 C CA . LEU A 1 401 ? 14.970 2.037 -23.002 1.00 98.31 401 LEU A CA 1
ATOM 3212 C C . LEU A 1 401 ? 16.413 2.425 -23.362 1.00 98.31 401 LEU A C 1
ATOM 3214 O O . LEU A 1 401 ? 17.226 1.532 -23.602 1.00 98.31 401 LEU A O 1
ATOM 3218 N N . TYR A 1 402 ? 16.759 3.714 -23.308 1.00 98.44 402 TYR A N 1
ATOM 3219 C CA . TYR A 1 402 ? 18.139 4.180 -23.472 1.00 98.44 402 TYR A CA 1
ATOM 3220 C C . TYR A 1 402 ? 19.080 3.526 -22.445 1.00 98.44 402 TYR A C 1
ATOM 3222 O O . TYR A 1 402 ? 20.120 2.973 -22.809 1.00 98.44 402 TYR A O 1
ATOM 3230 N N . HIS A 1 403 ? 18.680 3.479 -21.167 1.00 97.69 403 HIS A N 1
ATOM 3231 C CA . HIS A 1 403 ? 19.453 2.813 -20.103 1.00 97.69 403 HIS A CA 1
ATOM 3232 C C . HIS A 1 403 ? 19.456 1.275 -20.206 1.00 97.69 403 HIS A C 1
ATOM 3234 O O . HIS A 1 403 ? 20.303 0.618 -19.597 1.00 97.69 403 HIS A O 1
ATOM 3240 N N . LEU A 1 404 ? 18.562 0.677 -21.004 1.00 95.81 404 LEU A N 1
ATOM 3241 C CA . LEU A 1 404 ? 18.620 -0.743 -21.391 1.00 95.81 404 LEU A CA 1
ATOM 3242 C C . LEU A 1 404 ? 19.588 -1.016 -22.559 1.00 95.81 404 LEU A C 1
ATOM 3244 O O . LEU A 1 404 ? 19.867 -2.183 -22.860 1.00 95.81 404 LEU A O 1
ATOM 3248 N N . GLY A 1 405 ? 20.116 0.032 -23.199 1.00 94.81 405 GLY A N 1
ATOM 3249 C CA . GLY A 1 405 ? 21.014 -0.054 -24.350 1.00 94.81 405 GLY A CA 1
ATOM 3250 C C . GLY A 1 405 ? 20.303 -0.159 -25.703 1.00 94.81 405 GLY A C 1
ATOM 3251 O O . GLY A 1 405 ? 20.869 -0.754 -26.626 1.00 94.81 405 GLY A O 1
ATOM 3252 N N . VAL A 1 406 ? 19.074 0.365 -25.798 1.00 94.38 406 VAL A N 1
ATOM 3253 C CA . VAL A 1 406 ? 18.320 0.580 -27.050 1.00 94.38 406 VAL A CA 1
ATOM 3254 C C . VAL A 1 406 ? 18.631 1.968 -27.585 1.00 94.38 406 VAL A C 1
ATOM 3256 O O . VAL A 1 406 ? 18.930 2.060 -28.798 1.00 94.38 406 VAL A O 1
#

Foldseek 3Di:
DDDDPPPPPPPDPDDDDDDDVVLVDAADADPPLAVFAEEEEAQAPVRLLVLLCCVRRNVRQQQRAEYEHQAPDHHALQDWDQDPPFGTDHSDFDWDFPPPSSVLSSQQPQCWPPDPPGTLNRQQVVQCVVFFFWADFDDPPLLVCVVVVDDPPDDPVVVVVCCVVCVVCPVRSGILRRTTHALAGCCNSPVVSSVVVSVVSVHHYAYSKQFQEWDWDDDPVDTGTQKTWIQHNVRDTDIDGDDPRYHYHYDADGLCFQWADFHQAGFGDRDPDDTRRNNHLVRVCVVDVVSDDSCVQSVDCQQSDKDKDKDKDLDPVVQVLQCVRQVDRQLPQHARNSDKDFLCPWQQSKIKGFGGPPNDPPDDSSMGIMMIIGSFQQTQTPPLRGRVNRDHNNSSVVSVVVSSVD

Sequence (406 aa):
MQGYTNFFLYKSLEFHSNGNYEAFAKPQKPQGVEKKTAWLVGAGLASMAAAVFMVRDGQLPGNKITILERLDLPGGALDGIKKPKKGFVIRGGREMEDHMECLWDLFRSIPSLEIDGASVLDEFYWLNKDDPNFSLCRVFWLYWRTMFAFEEWHSALEMKLYLHRFIHHIGGLPDLSALKFTKYNQYESLVLPMYRWLLDQGVTFRFATEVTDIDFDLSTEHKMAIRIQWIDEHGDAGGVALGPDDLVLTTIGSLTENSDDGDHNTPAQLDTGPAAAWDLWRRIAAKDPAFGRPDVFAGNIAQSKWESATVTTIDRRIPAFIEKIAQRDPFSGKVVTGGIVTARDSSWLLIWTVNRQPHFKAQSSDEIVVWVYSLFADTPGDYIRKSMQDCTGEEITQEWLYHLGV

Secondary structure (DSSP, 8-state):
------------S-----SHHHHH--PPPPTTGGG-EEEEES-BHHHHHHHHHHHHTS---GGGEEEE-SSSSSBGGG-EEEETTTEEEES----B-TT-HHHHHHHTSSBPSSSTT-BHHHHHHHHHHHS--------HHHHHHHHTT--TTS-HHHHHHHHHHSGGGTTTTTTTTT-B--SS-HIIIIIHHHHHHHHHTT-EEE-S-EEEEEEEEE-SS-EEEEEEEEE-TTS-EEEEE--TTEEEEE----TTTT-----SSSPPP---S--HHHHHHHHHHTT-GGG--THHHHS-GGGT--EEEEEEE--THHHHHHHHHHSS-TTSSS-SSSS-EE-TT-TT-EEEE--SS-SSTT--TT-EEEEEEES-TTSPPSSS-S-GGG--HHHHHHHHHHHTT-